Protein 3OYY (pdb70)

Secondary structure (DSSP, 8-state):
----EEGGG--TT-EEEETTEEEEEEEEEEE--TTSPPEEEEEEEETTT--EEEEEEETT-EEEE---EEEEEEEEEE-SSSEEEEETT--EEEE-GGG-TTTGGG--TT--PPEEEEEETTEEEEEE--SEEEEEEEEEPPPPS-----EEEEEETTS-EEEEETT--TT-EEEEETTTTEEEEE-/-EEGGG--TT-EEEETTEEEEEEEEEEE--SSSPPEEEEEEEETTT--EEEEEEETT-EEEE---EEEEEEEEEE-SSSEEEE-TT--EEEE-GGG-TTTTTT--TT----EEEEEETTEEEEEE--SEEEEEEEE-PPP-TT---S--EEEEEETTS-EEEEETT--TT-EEEEETTTTEEEEE-

InterPro domains:
  IPR001059 Translation elongation factor P/YeiP, central [PF01132] (65-124)
  IPR001059 Translation elongation factor P/YeiP, central [SM01185] (67-122)
  IPR001059 Translation elongation factor P/YeiP, central [cd04470] (66-127)
  IPR008991 Translation protein SH3-like domain superfamily [SSF50104] (1-62)
  IPR011768 Translation elongation factor P [MF_00141] (1-186)
  IPR011768 Translation elongation factor P [TIGR00038] (3-186)
  IPR012340 Nucleic acid-binding, OB-fold [G3DSA:2.40.50.140] (64-128)
  IPR012340 Nucleic acid-binding, OB-fold [G3DSA:2.40.50.140] (129-188)
  IPR012340 Nucleic acid-binding, OB-fold [SSF50249] (65-128)
  IPR012340 Nucleic acid-binding, OB-fold [SSF50249] (130-186)
  IPR013185 Translation elongation factor, KOW-like [PF08207] (3-60)
  IPR014722 Large ribosomal subunit protein uL2, domain 2 [G3DSA:2.30.30.30] (1-63)
  IPR015365 Elongation factor P, C-terminal [PF09285] (131-185)
  IPR015365 Elongation factor P, C-terminal [SM00841] (130-185)
  IPR015365 Elongation factor P, C-terminal [cd05794] (130-185)
  IPR020599 Translation elongation factor P/YeiP [PIRSF005901] (3-186)
  IPR020599 Translation elongation factor P/YeiP [PTHR30053] (3-187)

Radius of gyration: 30.56 Å; Cα contacts (8 Å, |Δi|>4): 841; chains: 2; bounding box: 45×105×72 Å

Organism: Pseudomonas aeruginosa (strain ATCC 15692 / DSM 22644 / CIP 104116 / JCM 14847 / LMG 12228 / 1C / PRS 101 / PAO1) (NCBI:txid208964)

Solvent-accessible surface area: 22707 Å² total; per-residue (Å²): 208,29,100,112,37,28,0,10,25,1,43,60,47,42,4,1,43,36,158,55,21,0,38,28,2,80,111,9,59,17,96,67,72,65,132,100,82,8,50,1,78,1,108,2,87,13,27,85,101,42,52,59,62,107,52,89,28,130,5,94,47,137,18,53,16,28,94,22,67,144,85,98,2,46,16,40,109,92,37,118,98,50,21,4,0,53,17,101,138,156,79,105,42,111,0,73,128,134,39,0,152,32,1,49,76,6,20,41,142,63,6,118,24,95,1,85,0,8,15,45,119,140,85,15,48,34,3,115,18,43,75,53,3,74,12,94,3,42,117,8,96,119,53,121,229,59,121,138,135,145,93,29,65,2,114,5,102,59,34,23,117,20,97,0,20,22,154,3,105,100,36,33,34,0,44,0,30,25,189,71,22,105,42,96,46,103,111,164,51,18,0,88,89,8,165,63,33,48,3,0,46,19,35,43,0,0,5,19,1,99,92,35,68,120,82,119,94,45,236,97,62,12,41,4,94,0,56,2,88,0,46,53,53,37,23,46,19,119,17,78,10,91,6,87,52,149,9,75,42,25,144,26,72,102,78,118,0,55,18,32,114,95,39,119,99,42,25,8,0,46,16,89,138,157,78,111,45,128,5,70,126,103,28,0,163,26,0,47,82,9,22,40,139,68,8,116,22,96,1,76,0,13,19,41,112,136,149,15,39,30,0,98,19,45,79,60,3,71,13,88,1,42,105,4,121,73,90,104,244,82,79,126,69,74,118,121,77,30,76,1,107,5,92,57,36,22,114,22,95,0,16,27,159,0,119,88,42,42,35,0,53,0,26,32,211,73,23,106,39,115,37,107,146

Foldseek 3Di:
DADKFFQLPDAAQWWWQDPNFTKGWHGKDWDDDDPDFIKIWTWIAGQPPRDIDIDIGGRGHITHIDDKDKFWWAWAQCDPPWTWIAGPVGDIDTHGPVQEPLNVLPDDVPDPFTWIWIHDPNHTRHIGTDQKDKFAFQDFDAQDPDDPPAWGWTATPVGHIATDGNHDDHGWMFMAGSVVRHTDGTD/DFFPLVDDAQWWWQDPNFTKGWHHWDWDDDPPDFIKIWTWIATLQPRDIDIDIGGRGHDTHTFDKDKFWWAWDQCDPPWTWIAGPVGDIDTHGPQQEPQPVLPDDVPDPFTWIFIDGPNHTNHIHTPQKDKFFFQDFDDDDPPPDDVDQWGWTATPVGHIDIDGPPDHHGWMFMAGSVVRHTDGTD

B-factor: mean 36.9, std 12.09, range [17.42, 133.03]

Nearest PDB structures (foldseek):
  3oyy-assembly1_A  TM=1.005E+00  e=8.613E-35  Pseudomonas aeruginosa
  6j7m-assembly1_M  TM=6.410E-01  e=1.495E-27  Pseudomonas aeruginosa PAO1
  6j7m-assembly2_N  TM=6.589E-01  e=1.572E-26  Pseudomonas aeruginosa PAO1
  1ueb-assembly1_A  TM=7.889E-01  e=1.166E-16  Thermus thermophilus
  6s8z-assembly1_A  TM=8.371E-01  e=1.109E-15  Corynebacterium glutamicum

Structure (mmCIF, N/CA/C/O backbone):
data_3OYY
#
_entry.id   3OYY
#
_cell.length_a   38.852
_cell.length_b   51.986
_cell.length_c   67.581
_cell.angle_alpha   90.19
_cell.angle_beta   99.52
_cell.angle_gamma   104.57
#
_symmetry.space_group_name_H-M   'P 1'
#
loop_
_entity.id
_entity.type
_entity.pdbx_description
1 polymer 'Elongation factor P'
2 non-polymer 'PHOSPHATE ION'
3 water water
#
loop_
_atom_site.group_PDB
_atom_site.id
_atom_site.type_symbol
_atom_site.label_atom_id
_atom_site.label_alt_id
_atom_site.label_comp_id
_atom_site.label_asym_id
_atom_site.label_entity_id
_atom_site.label_seq_id
_atom_site.pdbx_PDB_ins_code
_atom_site.Cartn_x
_atom_site.Cartn_y
_atom_site.Cartn_z
_atom_site.occupancy
_atom_site.B_iso_or_equiv
_atom_site.auth_seq_id
_atom_site.auth_comp_id
_atom_site.auth_asym_id
_atom_site.auth_atom_id
_atom_site.pdbx_PDB_model_num
ATOM 1 N N . MET A 1 1 ? 21.915 30.367 43.920 1.00 44.49 -2 MET A N 1
ATOM 2 C CA . MET A 1 1 ? 20.547 30.662 44.449 1.00 43.21 -2 MET A CA 1
ATOM 3 C C . MET A 1 1 ? 19.429 30.684 43.358 1.00 41.17 -2 MET A C 1
ATOM 4 O O . MET A 1 1 ? 18.333 30.164 43.623 1.00 40.95 -2 MET A O 1
ATOM 9 N N . ALA A 1 2 ? 19.682 31.288 42.175 1.00 38.34 -1 ALA A N 1
ATOM 10 C CA . ALA A 1 2 ? 18.738 31.211 41.011 1.00 36.08 -1 ALA A CA 1
ATOM 11 C C . ALA A 1 2 ? 19.355 30.487 39.823 1.00 34.38 -1 ALA A C 1
ATOM 12 O O . ALA A 1 2 ? 20.562 30.577 39.594 1.00 34.03 -1 ALA A O 1
ATOM 14 N N . SER A 1 3 ? 18.531 29.759 39.073 1.00 33.86 0 SER A N 1
ATOM 15 C CA . SER A 1 3 ? 18.991 29.028 37.891 1.00 34.33 0 SER A CA 1
ATOM 16 C C . SER A 1 3 ? 19.432 29.993 36.781 1.00 31.29 0 SER A C 1
ATOM 17 O O . SER A 1 3 ? 18.923 31.118 36.716 1.00 31.20 0 SER A O 1
ATOM 20 N N . MET A 1 4 ? 20.374 29.570 35.931 1.00 29.14 1 MET A N 1
ATOM 21 C CA . MET A 1 4 ? 20.798 30.423 34.781 1.00 27.03 1 MET A CA 1
ATOM 22 C C . MET A 1 4 ? 19.602 30.683 33.832 1.00 26.03 1 MET A C 1
ATOM 23 O O . MET A 1 4 ? 18.647 29.869 33.732 1.00 26.85 1 MET A O 1
ATOM 28 N N . LYS A 1 5 ? 19.623 31.853 33.186 1.00 22.64 2 LYS A N 1
ATOM 29 C CA . LYS A 1 5 ? 18.661 32.159 32.145 1.00 23.56 2 LYS A CA 1
ATOM 30 C C . LYS A 1 5 ? 19.377 32.922 31.044 1.00 22.01 2 LYS A C 1
ATOM 31 O O . LYS A 1 5 ? 20.557 33.287 31.174 1.00 24.27 2 LYS A O 1
ATOM 37 N N . THR A 1 6 ? 18.698 33.092 29.918 1.00 21.83 3 THR A N 1
ATOM 38 C CA . THR A 1 6 ? 19.403 33.669 28.763 1.00 21.82 3 THR A CA 1
ATOM 39 C C . THR A 1 6 ? 19.402 35.189 28.863 1.00 21.02 3 THR A C 1
ATOM 40 O O . THR A 1 6 ? 18.542 35.783 29.555 1.00 19.38 3 THR A O 1
ATOM 44 N N . ALA A 1 7 ? 20.416 35.807 28.247 1.00 19.83 4 ALA A N 1
ATOM 45 C CA . ALA A 1 7 ? 20.542 37.269 28.243 1.00 19.17 4 ALA A CA 1
ATOM 46 C C . ALA A 1 7 ? 19.259 38.001 27.857 1.00 20.31 4 ALA A C 1
ATOM 47 O O . ALA A 1 7 ? 18.904 39.022 28.477 1.00 21.28 4 ALA A O 1
ATOM 49 N N . GLN A 1 8 ? 18.515 37.466 26.886 1.00 20.90 5 GLN A N 1
ATOM 50 C CA . GLN A 1 8 ? 17.285 38.149 26.455 1.00 21.28 5 GLN A CA 1
ATOM 51 C C . GLN A 1 8 ? 16.193 38.182 27.510 1.00 23.33 5 GLN A C 1
ATOM 52 O O . GLN A 1 8 ? 15.255 38.948 27.393 1.00 22.65 5 GLN A O 1
ATOM 58 N N . GLU A 1 9 ? 16.291 37.298 28.516 1.00 20.25 6 GLU A N 1
ATOM 59 C CA . GLU A 1 9 ? 15.285 37.257 29.629 1.00 20.48 6 GLU A CA 1
ATOM 60 C C . GLU A 1 9 ? 15.506 38.292 30.726 1.00 22.02 6 GLU A C 1
ATOM 61 O O . GLU A 1 9 ? 14.683 38.440 31.620 1.00 22.38 6 GLU A O 1
ATOM 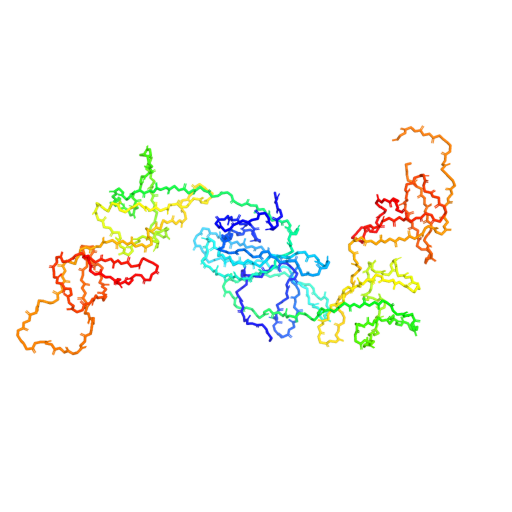67 N N . PHE A 1 10 ? 16.663 39.014 30.712 1.00 20.37 7 PHE A N 1
ATOM 68 C CA . PHE A 1 10 ? 16.953 39.990 31.738 1.00 19.47 7 PHE A CA 1
ATOM 69 C C . PHE A 1 10 ? 16.338 41.342 31.405 1.00 20.79 7 PHE A C 1
ATOM 70 O O . PHE A 1 10 ? 16.201 41.691 30.227 1.00 23.71 7 PHE A O 1
ATOM 78 N N . ARG A 1 11 ? 15.852 41.981 32.440 1.00 22.37 8 ARG A N 1
ATOM 79 C CA . ARG A 1 11 ? 15.424 43.365 32.320 1.00 23.70 8 ARG A CA 1
ATOM 80 C C . ARG A 1 11 ? 16.005 44.320 33.329 1.00 22.65 8 ARG A C 1
ATOM 81 O O . ARG A 1 11 ? 16.606 43.956 34.351 1.00 21.90 8 ARG A O 1
ATOM 89 N N . ALA A 1 12 ? 15.795 45.594 33.065 1.00 23.60 9 ALA A N 1
ATOM 90 C CA . ALA A 1 12 ? 16.295 46.588 33.985 1.00 24.73 9 ALA A CA 1
ATOM 91 C C . ALA A 1 12 ? 15.919 46.374 35.438 1.00 26.06 9 ALA A C 1
ATOM 92 O O . ALA A 1 12 ? 14.739 46.038 35.761 1.00 27.61 9 ALA A O 1
ATOM 94 N N . GLY A 1 13 ? 16.914 46.588 36.307 1.00 25.45 10 GLY A N 1
ATOM 95 C CA . GLY A 1 13 ? 16.862 46.376 37.731 1.00 24.10 10 GLY A CA 1
ATOM 96 C C . GLY A 1 13 ? 17.183 44.977 38.206 1.00 21.49 10 GLY A C 1
ATOM 97 O O . GLY A 1 13 ? 17.360 44.767 39.398 1.00 23.56 10 GLY A O 1
ATOM 98 N N . GLN A 1 14 ? 17.248 44.025 37.287 1.00 20.49 11 GLN A N 1
ATOM 99 C CA . GLN A 1 14 ? 17.629 42.670 37.676 1.00 19.54 11 GLN A CA 1
ATOM 100 C C . GLN A 1 14 ? 19.157 42.697 37.752 1.00 20.40 11 GLN A C 1
ATOM 101 O O . GLN A 1 14 ? 19.742 43.633 37.303 1.00 22.26 11 GLN A O 1
ATOM 107 N N . VAL A 1 15 ? 19.717 41.638 38.282 1.00 18.85 12 VAL A N 1
ATOM 108 C CA . VAL A 1 15 ? 21.199 41.592 38.586 1.00 20.13 12 VAL A CA 1
ATOM 109 C C . VAL A 1 15 ? 21.753 40.280 37.996 1.00 20.28 12 VAL A C 1
ATOM 110 O O . VAL A 1 15 ? 21.153 39.227 38.163 1.00 22.56 12 VAL A O 1
ATOM 114 N N . ALA A 1 16 ? 22.913 40.322 37.324 1.00 22.19 13 ALA A N 1
ATOM 115 C CA . ALA A 1 16 ? 23.483 39.128 36.718 1.00 21.04 13 ALA A CA 1
ATOM 116 C C . ALA A 1 16 ? 24.892 38.984 37.283 1.00 22.15 13 ALA A C 1
ATOM 117 O O . ALA A 1 16 ? 25.537 39.970 37.563 1.00 21.56 13 ALA A O 1
ATOM 119 N N . ASN A 1 17 ? 25.283 37.742 37.467 1.00 21.10 14 ASN A N 1
ATOM 120 C CA . ASN A 1 17 ? 26.632 37.397 37.864 1.00 24.86 14 ASN A CA 1
ATOM 121 C C . ASN A 1 17 ? 27.481 37.400 36.582 1.00 25.90 14 ASN A C 1
ATOM 122 O O . ASN A 1 17 ? 27.205 36.652 35.646 1.00 26.63 14 ASN A O 1
ATOM 127 N N . ILE A 1 18 ? 28.469 38.269 36.537 1.00 26.92 15 ILE A N 1
ATOM 128 C CA . ILE A 1 18 ? 29.401 38.313 35.400 1.00 25.97 15 ILE A CA 1
ATOM 129 C C . ILE A 1 18 ? 30.783 38.229 36.096 1.00 26.50 15 ILE A C 1
ATOM 130 O O . ILE A 1 18 ? 31.146 39.082 36.916 1.00 25.91 15 ILE A O 1
ATOM 135 N N . ASN A 1 19 ? 31.462 37.129 35.806 1.00 27.22 16 ASN A N 1
ATOM 136 C CA . ASN A 1 19 ? 32.803 36.832 36.322 1.00 28.07 16 ASN A CA 1
ATOM 137 C C . ASN A 1 19 ? 32.889 36.661 37.838 1.00 27.91 16 ASN A C 1
ATOM 138 O O . ASN A 1 19 ? 34.003 36.761 38.429 1.00 28.20 16 ASN A O 1
ATOM 143 N N . GLY A 1 20 ? 31.722 36.466 38.457 1.00 28.21 17 GLY A N 1
ATOM 144 C CA . GLY A 1 20 ? 31.631 36.401 39.906 1.00 28.54 17 GLY A CA 1
ATOM 145 C C . GLY A 1 20 ? 31.257 37.698 40.596 1.00 28.05 17 GLY A C 1
ATOM 146 O O . GLY A 1 20 ? 31.199 37.716 41.827 1.00 31.02 17 GLY A O 1
ATOM 147 N N . ALA A 1 21 ? 31.059 38.797 39.872 1.00 26.79 18 ALA A N 1
ATOM 148 C CA . ALA A 1 21 ? 30.628 40.041 40.501 1.00 25.48 18 ALA A CA 1
ATOM 149 C C . ALA A 1 21 ? 29.148 40.293 40.132 1.00 24.17 18 ALA A C 1
ATOM 150 O O . ALA A 1 21 ? 28.761 39.989 38.993 1.00 22.99 18 ALA A O 1
ATOM 152 N N . PRO A 1 22 ? 28.382 40.913 41.028 1.00 24.83 19 PRO A N 1
ATOM 153 C CA . PRO A 1 22 ? 26.991 41.265 40.717 1.00 23.47 19 PRO A CA 1
ATOM 154 C C . PRO A 1 22 ? 26.854 42.584 39.948 1.00 23.15 19 PRO A C 1
ATOM 155 O O . PRO A 1 22 ? 27.262 43.641 40.445 1.00 23.52 19 PRO A O 1
ATOM 159 N N . TRP A 1 23 ? 26.327 42.554 38.727 1.00 22.05 20 TRP A N 1
ATOM 160 C CA . TRP A 1 23 ? 26.163 43.776 37.940 1.00 21.56 20 TRP A CA 1
ATOM 161 C C . TRP A 1 23 ? 24.681 44.031 37.797 1.00 22.34 20 TRP A C 1
ATOM 162 O O . TRP A 1 23 ? 23.964 43.144 37.366 1.00 23.87 20 TRP A O 1
ATOM 173 N N . VAL A 1 24 ? 24.237 45.242 38.124 1.00 22.36 21 VAL A N 1
ATOM 174 C CA . VAL A 1 24 ? 22.783 45.495 37.978 1.00 21.71 21 VAL A CA 1
ATOM 175 C C . VAL A 1 24 ? 22.546 45.949 36.531 1.00 21.74 21 VAL A C 1
ATOM 176 O O . VAL A 1 24 ? 23.373 46.692 35.946 1.00 22.43 21 VAL A O 1
ATOM 180 N N . ILE A 1 25 ? 21.423 45.538 35.938 1.00 20.63 22 ILE A N 1
ATOM 181 C CA . ILE A 1 25 ? 21.136 45.983 34.600 1.00 22.13 22 ILE A CA 1
ATOM 182 C C . ILE A 1 25 ? 20.440 47.342 34.656 1.00 23.10 22 ILE A C 1
ATOM 183 O O . ILE A 1 25 ? 19.302 47.472 35.184 1.00 24.57 22 ILE A O 1
ATOM 188 N N . GLN A 1 26 ? 21.064 48.336 34.068 1.00 22.92 23 GLN A N 1
ATOM 189 C CA . GLN A 1 26 ? 20.462 49.680 34.031 1.00 26.21 23 GLN A CA 1
ATOM 190 C C . GLN A 1 26 ? 19.560 49.881 32.809 1.00 27.75 23 GLN A C 1
ATOM 191 O O . GLN A 1 26 ? 18.495 50.541 32.898 1.00 28.87 23 GLN A O 1
ATOM 197 N N . LYS A 1 27 ? 19.940 49.270 31.689 1.00 25.66 24 LYS A N 1
ATOM 198 C CA . LYS A 1 27 ? 19.170 49.314 30.452 1.00 26.76 24 LYS A CA 1
ATOM 199 C C . LYS A 1 27 ? 19.424 48.032 29.666 1.00 25.32 24 LYS A C 1
ATOM 200 O O . LYS A 1 27 ? 20.546 47.544 29.652 1.00 24.52 24 LYS A O 1
ATOM 206 N N . ALA A 1 28 ? 18.406 47.467 29.039 1.00 23.94 25 ALA A N 1
ATOM 207 C CA . ALA A 1 28 ? 18.608 46.376 28.079 1.00 24.36 25 ALA A CA 1
ATOM 208 C C . ALA A 1 28 ? 17.862 46.613 26.770 1.00 26.52 25 ALA A C 1
ATOM 209 O O . ALA A 1 28 ? 16.687 46.999 26.781 1.00 26.17 25 ALA A O 1
ATOM 211 N N . GLU A 1 29 ? 18.526 46.332 25.647 1.00 25.01 26 GLU A N 1
ATOM 212 C CA . GLU A 1 29 ? 17.893 46.505 24.352 1.00 25.75 26 GLU A CA 1
ATOM 213 C C . GLU A 1 29 ? 18.129 45.323 23.438 1.00 24.23 26 GLU A C 1
ATOM 214 O O . GLU A 1 29 ? 19.253 45.005 23.062 1.00 22.30 26 GLU A O 1
ATOM 220 N N . PHE A 1 30 ? 17.037 44.703 23.002 1.00 21.62 27 PHE A N 1
ATOM 221 C CA . PHE A 1 30 ? 17.077 43.531 22.168 1.00 20.99 27 PHE A CA 1
ATOM 222 C C . PHE A 1 30 ? 17.145 43.985 20.697 1.00 22.31 27 PHE A C 1
ATOM 223 O O . PHE A 1 30 ? 16.496 44.989 20.308 1.00 23.68 27 PHE A O 1
ATOM 231 N N . ASN A 1 31 ? 17.911 43.283 19.907 1.00 22.37 28 ASN A N 1
ATOM 232 C CA . ASN A 1 31 ? 17.997 43.567 18.426 1.00 25.04 28 ASN A CA 1
ATOM 233 C C . ASN A 1 31 ? 18.143 42.309 17.645 1.00 26.27 28 ASN A C 1
ATOM 234 O O . ASN A 1 31 ? 18.884 41.391 18.012 1.00 25.80 28 ASN A O 1
ATOM 239 N N . LYS A 1 32 ? 17.439 42.238 16.502 1.00 28.51 29 LYS A N 1
ATOM 240 C CA . LYS A 1 32 ? 17.556 41.095 15.637 1.00 30.72 29 LYS A CA 1
ATOM 241 C C . LYS A 1 32 ? 17.426 41.645 14.229 1.00 34.18 29 LYS A C 1
ATOM 242 O O . LYS A 1 32 ? 16.396 42.183 13.880 1.00 34.94 29 LYS A O 1
ATOM 248 N N . SER A 1 33 ? 18.493 41.522 13.471 1.00 36.98 30 SER A N 1
ATOM 249 C CA . SER A 1 33 ? 18.535 41.995 12.077 1.00 41.02 30 SER A CA 1
ATOM 250 C C . SER A 1 33 ? 18.027 40.870 11.181 1.00 41.59 30 SER A C 1
ATOM 251 O O . SER A 1 33 ? 18.745 39.886 10.934 1.00 44.11 30 SER A O 1
ATOM 254 N N . GLY A 1 34 ? 16.778 40.990 10.744 1.00 43.55 31 GLY A N 1
ATOM 255 C CA . GLY A 1 34 ? 16.150 39.981 9.878 1.00 44.81 31 GLY A CA 1
ATOM 256 C C . GLY A 1 34 ? 16.220 38.585 10.483 1.00 45.31 31 GLY A C 1
ATOM 257 O O . GLY A 1 34 ? 15.646 38.339 11.552 1.00 45.77 31 GLY A O 1
ATOM 258 N N . ARG A 1 35 ? 16.966 37.691 9.836 1.00 45.39 32 ARG A N 1
ATOM 259 C CA . ARG A 1 35 ? 17.124 36.321 10.348 1.00 45.60 32 ARG A CA 1
ATOM 260 C C . ARG A 1 35 ? 18.487 35.980 11.005 1.00 44.34 32 ARG A C 1
ATOM 261 O O . ARG A 1 35 ? 18.772 34.814 11.294 1.00 45.17 32 ARG A O 1
ATOM 269 N N . ASN A 1 36 ? 19.310 36.993 11.266 1.00 43.11 33 ASN A N 1
ATOM 270 C CA . ASN A 1 36 ? 20.555 36.761 12.033 1.00 41.70 33 ASN A CA 1
ATOM 271 C C . ASN A 1 36 ? 20.192 36.531 13.498 1.00 38.69 33 ASN A C 1
ATOM 272 O O . ASN A 1 36 ? 19.068 36.853 13.910 1.00 38.35 33 ASN A O 1
ATOM 277 N N . ALA A 1 37 ? 21.125 35.932 14.237 1.00 37.21 34 ALA A N 1
ATOM 278 C CA . ALA A 1 37 ? 20.975 35.636 15.667 1.00 33.90 34 ALA A CA 1
ATOM 279 C C . ALA A 1 37 ? 20.734 36.949 16.383 1.00 31.21 34 ALA A C 1
ATOM 280 O O . ALA A 1 37 ? 21.428 37.943 16.134 1.00 30.39 34 ALA A O 1
ATOM 282 N N . ALA A 1 38 ? 19.735 36.962 17.262 1.00 26.61 35 ALA A N 1
ATOM 283 C CA . ALA A 1 38 ? 19.443 38.119 18.068 1.00 24.36 35 ALA A CA 1
ATOM 284 C C . ALA A 1 38 ? 20.563 38.406 19.101 1.00 22.97 35 ALA A C 1
ATOM 285 O O . ALA A 1 38 ? 21.224 37.480 19.573 1.00 24.31 35 ALA A O 1
ATOM 287 N N . VAL A 1 39 ? 20.647 39.662 19.484 1.00 22.86 36 VAL A N 1
ATOM 288 C CA . VAL A 1 39 ? 21.598 40.147 20.484 1.00 21.56 36 VAL A CA 1
ATOM 289 C C . VAL A 1 39 ? 20.885 41.095 21.466 1.00 21.83 36 VAL A C 1
ATOM 290 O O . VAL A 1 39 ? 19.701 41.478 21.276 1.00 20.67 36 VAL A O 1
ATOM 294 N N . VAL A 1 40 ? 21.554 41.369 22.582 1.00 18.23 37 VAL A N 1
ATOM 295 C CA . VAL A 1 40 ? 21.025 42.229 23.601 1.00 19.48 37 VAL A CA 1
ATOM 296 C C . VAL A 1 40 ? 22.137 43.149 24.047 1.00 21.80 37 VAL A C 1
ATOM 297 O O . VAL A 1 40 ? 23.190 42.658 24.455 1.00 21.51 37 VAL A O 1
ATOM 301 N N . LYS A 1 41 ? 21.930 44.472 23.921 1.00 21.72 38 LYS A N 1
ATOM 302 C CA . LYS A 1 41 ? 22.882 45.464 24.428 1.00 21.72 38 LYS A CA 1
ATOM 303 C C . LYS A 1 41 ? 22.438 45.849 25.819 1.00 22.93 38 LYS A C 1
ATOM 304 O O . LYS A 1 41 ? 21.228 46.248 26.017 1.00 23.15 38 LYS A O 1
ATOM 310 N N . MET A 1 42 ? 23.351 45.747 26.794 1.00 19.63 39 MET A N 1
ATOM 311 C CA . MET A 1 42 ? 23.038 46.097 28.187 1.00 21.46 39 MET A CA 1
ATOM 312 C C . MET A 1 42 ? 23.988 47.175 28.728 1.00 23.15 39 MET A C 1
ATOM 313 O O . MET A 1 42 ? 25.218 47.130 28.477 1.00 23.62 39 MET A O 1
ATOM 318 N N . LYS A 1 43 ? 23.417 48.131 29.449 1.00 22.38 40 LYS A N 1
ATOM 319 C CA . LYS A 1 43 ? 24.185 49.008 30.337 1.00 23.34 40 LYS A CA 1
ATOM 320 C C . LYS A 1 43 ? 24.131 48.414 31.768 1.00 22.96 40 LYS A C 1
ATOM 321 O O . LYS A 1 43 ? 23.059 48.122 32.272 1.00 22.46 40 LYS A O 1
ATOM 327 N N . LEU A 1 44 ? 25.301 48.228 32.392 1.00 21.84 41 LEU A N 1
ATOM 328 C CA . LEU A 1 44 ? 25.458 47.460 33.631 1.00 20.69 41 LEU A CA 1
ATOM 329 C C . LEU A 1 44 ? 26.229 48.285 34.638 1.00 23.91 41 LEU A C 1
ATOM 330 O O . LEU A 1 44 ? 27.088 49.106 34.262 1.00 23.66 41 LEU A O 1
ATOM 335 N N . LYS A 1 45 ? 25.956 48.040 35.911 1.00 23.73 42 LYS A N 1
ATOM 336 C CA . LYS A 1 45 ? 26.723 48.717 36.953 1.00 25.63 42 LYS A CA 1
ATOM 337 C C . LYS A 1 45 ? 27.109 47.698 38.004 1.00 24.11 42 LYS A C 1
ATOM 338 O O . LYS A 1 45 ? 26.321 46.925 38.479 1.00 23.19 42 LYS A O 1
ATOM 344 N N . ASN A 1 46 ? 28.394 47.657 38.338 1.00 23.12 43 ASN A N 1
ATOM 345 C CA . ASN A 1 46 ? 28.927 46.671 39.247 1.00 23.12 43 ASN A CA 1
ATOM 346 C C . ASN A 1 46 ? 28.547 47.123 40.650 1.00 24.69 43 ASN A C 1
ATOM 347 O O . ASN A 1 46 ? 28.897 48.273 41.057 1.00 24.91 43 ASN A O 1
ATOM 352 N N . LEU A 1 47 ? 27.798 46.287 41.355 1.00 24.52 44 LEU A N 1
ATOM 353 C CA . LEU A 1 47 ? 27.265 46.685 42.681 1.00 28.33 44 LEU A CA 1
ATOM 354 C C . LEU A 1 47 ? 28.343 46.787 43.778 1.00 29.97 44 LEU A C 1
ATOM 355 O O . LEU A 1 47 ? 28.129 47.447 44.838 1.00 31.14 44 LEU A O 1
ATOM 360 N N . LEU A 1 48 ? 29.503 46.166 43.539 1.00 29.83 45 LEU A N 1
ATOM 361 C CA . LEU A 1 48 ? 30.577 46.158 44.536 1.00 29.22 45 LEU A CA 1
ATOM 362 C C . LEU A 1 48 ? 31.567 47.306 44.309 1.00 30.98 45 LEU A C 1
ATOM 363 O O . LEU A 1 48 ? 32.176 47.808 45.273 1.00 31.77 45 LEU A O 1
ATOM 368 N N . THR A 1 49 ? 31.704 47.780 43.075 1.00 29.06 46 THR A N 1
ATOM 369 C CA . THR A 1 49 ? 32.767 48.776 42.821 1.00 30.28 46 THR A CA 1
ATOM 370 C C . THR A 1 49 ? 32.201 50.056 42.252 1.00 29.76 46 THR A C 1
ATOM 371 O O . THR A 1 49 ? 32.880 51.094 42.186 1.00 30.36 46 THR A O 1
ATOM 375 N N . GLY A 1 50 ? 30.950 50.025 41.800 1.00 28.66 47 GLY A N 1
ATOM 376 C CA . GLY A 1 50 ? 30.427 51.184 41.135 1.00 28.26 47 GLY A CA 1
ATOM 377 C C . GLY A 1 50 ? 30.745 51.406 39.662 1.00 28.20 47 GLY A C 1
ATOM 378 O O . GLY A 1 50 ? 30.244 52.362 39.054 1.00 29.73 47 GLY A O 1
ATOM 379 N N . ALA A 1 51 ? 31.625 50.580 39.095 1.00 27.91 48 ALA A N 1
ATOM 380 C CA . ALA A 1 51 ? 32.049 50.717 37.692 1.00 28.17 48 ALA A CA 1
ATOM 381 C C . ALA A 1 51 ? 30.851 50.535 36.768 1.00 28.64 48 ALA A C 1
ATOM 382 O O . ALA A 1 51 ? 30.048 49.669 37.020 1.00 28.06 48 ALA A O 1
ATOM 384 N N . GLY A 1 52 ? 30.747 51.343 35.708 1.00 27.58 49 GLY A N 1
ATOM 385 C CA . GLY A 1 52 ? 29.696 51.152 34.706 1.00 28.53 49 GLY A CA 1
ATOM 386 C C . GLY A 1 52 ? 30.327 50.582 33.439 1.00 27.86 49 GLY A C 1
ATOM 387 O O . GLY A 1 52 ? 31.535 50.788 33.159 1.00 28.82 49 GLY A O 1
ATOM 388 N N . THR A 1 53 ? 29.532 49.872 32.663 1.00 25.82 50 THR A N 1
ATOM 389 C CA . THR A 1 53 ? 29.981 49.409 31.360 1.00 25.59 50 THR A CA 1
ATOM 390 C C . THR A 1 53 ? 28.778 49.140 30.452 1.00 26.49 50 THR A C 1
ATOM 391 O O . THR A 1 53 ? 27.657 49.006 30.952 1.00 24.93 50 THR A O 1
ATOM 395 N N . GLU A 1 54 ? 29.019 49.137 29.150 1.00 24.55 51 GLU A N 1
ATOM 396 C CA . GLU A 1 54 ? 27.987 48.784 28.173 1.00 25.04 51 GLU A CA 1
ATOM 397 C C . GLU A 1 54 ? 28.554 47.665 27.337 1.00 24.82 51 GLU A C 1
ATOM 398 O O . GLU A 1 54 ? 29.721 47.687 26.960 1.00 23.22 51 GLU A O 1
ATOM 404 N N . THR A 1 55 ? 27.750 46.649 27.046 1.00 20.55 52 THR A N 1
ATOM 405 C CA . THR A 1 55 ? 28.209 45.567 26.272 1.00 22.02 52 THR A CA 1
ATOM 406 C C . THR A 1 55 ? 27.078 44.886 25.516 1.00 20.97 52 THR A C 1
ATOM 407 O O . THR A 1 55 ? 25.895 45.070 25.850 1.00 20.74 52 THR A O 1
ATOM 411 N N . VAL A 1 56 ? 27.444 44.102 24.524 1.00 20.65 53 VAL A N 1
ATOM 412 C CA . VAL A 1 56 ? 26.443 43.373 23.707 1.00 22.63 53 VAL A CA 1
ATOM 413 C C . VAL A 1 56 ? 26.589 41.879 23.961 1.00 22.84 53 VAL A C 1
ATOM 414 O O . VAL A 1 56 ? 27.654 41.316 23.790 1.00 22.85 53 VAL A O 1
ATOM 418 N N . PHE A 1 57 ? 25.497 41.213 24.349 1.00 20.45 54 PHE A N 1
ATOM 419 C CA . PHE A 1 57 ? 25.455 39.742 24.533 1.00 21.45 54 PHE A CA 1
ATOM 420 C C . PHE A 1 57 ? 24.707 39.065 23.411 1.00 22.29 54 PHE A C 1
ATOM 421 O O . PHE A 1 57 ? 23.836 39.692 22.831 1.00 22.44 54 PHE A O 1
ATOM 429 N N . LYS A 1 58 ? 25.001 37.786 23.107 1.00 22.38 55 LYS A N 1
ATOM 430 C CA . LYS A 1 58 ? 24.102 37.013 22.248 1.00 23.64 55 LYS A CA 1
ATOM 431 C C . LYS A 1 58 ? 22.817 36.817 23.035 1.00 23.28 55 LYS A C 1
ATOM 432 O O . LYS A 1 58 ? 22.869 36.601 24.234 1.00 23.58 55 LYS A O 1
ATOM 438 N N . ALA A 1 59 ? 21.662 36.820 22.388 1.00 23.17 56 ALA A N 1
ATOM 439 C CA . ALA A 1 59 ? 20.391 36.763 23.135 1.00 23.71 56 ALA A CA 1
ATOM 440 C C . ALA A 1 59 ? 20.280 35.436 23.901 1.00 23.92 56 ALA A C 1
ATOM 441 O O . ALA A 1 59 ? 19.619 35.369 24.945 1.00 23.57 56 ALA A O 1
ATOM 443 N N . ASP A 1 60 ? 20.907 34.410 23.371 1.00 22.20 57 ASP A N 1
ATOM 444 C CA . ASP A 1 60 ? 20.901 33.082 24.025 1.00 24.35 57 ASP A CA 1
ATOM 445 C C . ASP A 1 60 ? 22.108 32.774 24.968 1.00 24.14 57 ASP A C 1
ATOM 446 O O . ASP A 1 60 ? 22.268 31.659 25.528 1.00 23.48 57 ASP A O 1
ATOM 451 N N . ASP A 1 61 ? 22.962 33.774 25.151 1.00 24.80 58 ASP A N 1
ATOM 452 C CA . ASP A 1 61 ? 24.033 33.655 26.143 1.00 23.85 58 ASP A CA 1
ATOM 453 C C . ASP A 1 61 ? 23.441 33.380 27.557 1.00 25.22 58 ASP A C 1
ATOM 454 O O . ASP A 1 61 ? 22.556 34.117 28.011 1.00 25.27 58 ASP A O 1
ATOM 459 N N . LYS A 1 62 ? 23.941 32.380 28.268 1.00 22.92 59 LYS A N 1
ATOM 460 C CA . LYS A 1 62 ? 23.447 32.111 29.643 1.00 22.64 59 LYS A CA 1
ATOM 461 C C . LYS A 1 62 ? 24.129 32.951 30.705 1.00 23.00 59 LYS A C 1
ATOM 462 O O . LYS A 1 62 ? 25.382 33.072 30.731 1.00 23.74 59 LYS A O 1
ATOM 468 N N . LEU A 1 63 ? 23.336 33.524 31.593 1.00 21.56 60 LEU A N 1
ATOM 469 C CA . LEU A 1 63 ? 23.804 34.288 32.743 1.00 23.15 60 LEU A CA 1
ATOM 470 C C . LEU A 1 63 ? 23.041 33.890 33.983 1.00 22.11 60 LEU A C 1
ATOM 471 O O . LEU A 1 63 ? 21.793 33.665 33.934 1.00 21.83 60 LEU A O 1
ATOM 476 N N . GLU A 1 64 ? 23.771 33.841 35.095 1.00 23.64 61 GLU A N 1
ATOM 477 C CA . GLU A 1 64 ? 23.162 33.588 36.413 1.00 23.00 61 GLU A CA 1
ATOM 478 C C . GLU A 1 64 ? 22.513 34.838 36.983 1.00 22.96 61 GLU A C 1
ATOM 479 O O . GLU A 1 64 ? 23.169 35.805 37.202 1.00 23.24 61 GLU A O 1
ATOM 485 N N . PRO A 1 65 ? 21.171 34.829 37.223 1.00 20.69 62 PRO A N 1
ATOM 486 C CA . PRO A 1 65 ? 20.633 35.988 37.892 1.00 21.74 62 PRO A CA 1
ATOM 487 C C . PRO A 1 65 ? 20.973 35.917 39.369 1.00 23.77 62 PRO A C 1
ATOM 488 O O . PRO A 1 65 ? 21.123 34.813 39.953 1.00 23.67 62 PRO A O 1
ATOM 492 N N . ILE A 1 66 ? 21.155 37.091 39.953 1.00 24.12 63 ILE A N 1
ATOM 493 C CA . ILE A 1 66 ? 21.458 37.201 41.366 1.00 26.24 63 ILE A CA 1
ATOM 494 C C . ILE A 1 66 ? 20.232 37.674 42.104 1.00 26.28 63 ILE A C 1
ATOM 495 O O . ILE A 1 66 ? 19.579 38.593 41.676 1.00 26.86 63 ILE A O 1
ATOM 500 N N . ILE A 1 67 ? 20.005 37.073 43.266 1.00 27.51 64 ILE A N 1
ATOM 501 C CA . ILE A 1 67 ? 18.828 37.360 44.081 1.00 29.69 64 ILE A CA 1
ATOM 502 C C . ILE A 1 67 ? 19.230 38.220 45.272 1.00 29.69 64 ILE A C 1
ATOM 503 O O . ILE A 1 67 ? 19.912 37.737 46.158 1.00 32.68 64 ILE A O 1
ATOM 508 N N . LEU A 1 68 ? 18.909 39.498 45.251 1.00 29.11 65 LEU A N 1
ATOM 509 C CA . LEU A 1 68 ? 19.342 40.381 46.329 1.00 29.73 65 LEU A CA 1
ATOM 510 C C . LEU A 1 68 ? 18.416 40.150 47.534 1.00 31.53 65 LEU A C 1
ATOM 511 O O . LEU A 1 68 ? 17.243 39.868 47.348 1.00 32.55 65 LEU A O 1
ATOM 516 N N . ASP A 1 69 ? 18.955 40.327 48.732 1.00 34.04 66 ASP A N 1
ATOM 517 C CA . ASP A 1 69 ? 18.149 40.224 49.959 1.00 35.85 66 ASP A CA 1
ATOM 518 C C . ASP A 1 69 ? 17.395 41.540 50.142 1.00 35.72 66 ASP A C 1
ATOM 519 O O . ASP A 1 69 ? 17.983 42.612 50.045 1.00 34.84 66 ASP A O 1
ATOM 524 N N . ARG A 1 70 ? 16.086 41.446 50.339 1.00 35.92 67 ARG A N 1
ATOM 525 C CA . ARG A 1 70 ? 15.233 42.609 50.516 1.00 36.47 67 ARG A CA 1
ATOM 526 C C . ARG A 1 70 ? 14.570 42.479 51.897 1.00 36.50 67 ARG A C 1
ATOM 527 O O . ARG A 1 70 ? 14.053 41.405 52.251 1.00 37.45 67 ARG A O 1
ATOM 535 N N . LYS A 1 71 ? 14.671 43.532 52.711 1.00 35.25 68 LYS A N 1
ATOM 536 C CA . LYS A 1 71 ? 14.142 43.471 54.089 1.00 33.78 68 LYS A CA 1
ATOM 537 C C . LYS A 1 71 ? 13.434 44.783 54.413 1.00 32.80 68 LYS A C 1
ATOM 538 O O . LYS A 1 71 ? 13.865 45.852 54.005 1.00 32.46 68 LYS A O 1
ATOM 544 N N . GLU A 1 72 ? 12.303 44.674 55.094 1.00 31.94 69 GLU A N 1
ATOM 545 C CA . GLU A 1 72 ? 11.608 45.862 55.568 1.00 31.22 69 GLU A CA 1
ATOM 546 C C . GLU A 1 72 ? 12.270 46.288 56.847 1.00 29.09 69 GLU A C 1
ATOM 547 O O . GLU A 1 72 ? 12.427 45.481 57.762 1.00 28.81 69 GLU A O 1
ATOM 553 N N . VAL A 1 73 ? 12.650 47.552 56.911 1.00 28.84 70 VAL A N 1
ATOM 554 C CA . VAL A 1 73 ? 13.326 48.073 58.116 1.00 28.01 70 VAL A CA 1
ATOM 555 C C . VAL A 1 73 ? 12.695 49.383 58.538 1.00 27.82 70 VAL A C 1
ATOM 556 O O . VAL A 1 73 ? 12.110 50.092 57.705 1.00 28.26 70 VAL A O 1
ATOM 560 N N . THR A 1 74 ? 12.786 49.687 59.834 1.00 27.66 71 THR A N 1
ATOM 561 C CA . THR A 1 74 ? 12.447 51.026 60.268 1.00 28.29 71 THR A CA 1
ATOM 562 C C . THR A 1 74 ? 13.660 51.717 60.796 1.00 26.72 71 THR A C 1
ATOM 563 O O . THR A 1 74 ? 14.573 51.101 61.256 1.00 26.63 71 THR A O 1
ATOM 567 N N . TYR A 1 75 ? 13.657 53.032 60.725 1.00 26.27 72 TYR A N 1
ATOM 568 C CA . TYR A 1 75 ? 14.768 53.792 61.225 1.00 26.06 72 TYR A CA 1
ATOM 569 C C . TYR A 1 75 ? 14.734 53.788 62.741 1.00 26.18 72 TYR A C 1
ATOM 570 O O . TYR A 1 75 ? 13.684 54.052 63.342 1.00 28.07 72 TYR A O 1
ATOM 579 N N . SER A 1 76 ? 15.885 53.574 63.360 1.00 26.49 73 SER A N 1
ATOM 580 C CA . SER A 1 76 ? 15.883 53.446 64.814 1.00 26.87 73 SER A CA 1
ATOM 581 C C . SER A 1 76 ? 16.433 54.690 65.510 1.00 26.61 73 SER A C 1
ATOM 582 O O . SER A 1 76 ? 15.697 55.397 66.222 1.00 27.42 73 SER A O 1
ATOM 585 N N . TYR A 1 77 ? 17.712 54.971 65.300 1.00 26.14 74 TYR A N 1
ATOM 586 C CA . TYR A 1 77 ? 18.311 56.205 65.798 1.00 27.20 74 TYR A CA 1
ATOM 587 C C . TYR A 1 77 ? 19.613 56.438 65.077 1.00 29.00 74 TYR A C 1
ATOM 588 O O . TYR A 1 77 ? 20.130 55.561 64.384 1.00 28.26 74 TYR A O 1
ATOM 597 N N . PHE A 1 78 ? 20.121 57.648 65.237 1.00 30.08 75 PHE A N 1
ATOM 598 C CA . PHE A 1 78 ? 21.439 58.007 64.715 1.00 33.25 75 PHE A CA 1
ATOM 599 C C . PHE A 1 78 ? 22.516 57.745 65.745 1.00 34.95 75 PHE A C 1
ATOM 600 O O . PHE A 1 78 ? 22.601 58.423 66.765 1.00 34.98 75 PHE A O 1
ATOM 608 N N . ALA A 1 79 ? 23.317 56.718 65.520 1.00 37.99 76 ALA A N 1
ATOM 609 C CA . ALA A 1 79 ? 24.520 56.559 66.301 1.00 41.06 76 ALA A CA 1
ATOM 610 C C . ALA A 1 79 ? 25.331 57.587 65.515 1.00 43.08 76 ALA A C 1
ATOM 611 O O . ALA A 1 79 ? 24.808 58.169 64.571 1.00 45.55 76 ALA A O 1
ATOM 613 N N . ASP A 1 80 ? 26.566 57.860 65.867 1.00 45.11 77 ASP A N 1
ATOM 614 C CA . ASP A 1 80 ? 27.308 58.809 65.058 1.00 44.97 77 ASP A CA 1
ATOM 615 C C . ASP A 1 80 ? 28.621 58.106 64.718 1.00 44.46 77 ASP A C 1
ATOM 616 O O . ASP A 1 80 ? 29.294 57.632 65.637 1.00 45.30 77 ASP A O 1
ATOM 621 N N . PRO A 1 81 ? 28.998 58.015 63.414 1.00 42.80 78 PRO A N 1
ATOM 622 C CA . PRO A 1 81 ? 28.446 58.540 62.150 1.00 41.85 78 PRO A CA 1
ATOM 623 C C . PRO A 1 81 ? 27.347 57.698 61.441 1.00 39.54 78 PRO A C 1
ATOM 624 O O . PRO A 1 81 ? 26.812 58.131 60.440 1.00 39.19 78 PRO A O 1
ATOM 628 N N . LEU A 1 82 ? 27.045 56.507 61.951 1.00 38.44 79 LEU A N 1
ATOM 629 C CA . LEU A 1 82 ? 26.157 55.586 61.248 1.00 36.36 79 LEU A CA 1
ATOM 630 C C . LEU A 1 82 ? 24.689 55.737 61.660 1.00 34.98 79 LEU A C 1
ATOM 631 O O . LEU A 1 82 ? 24.386 56.245 62.758 1.00 34.84 79 LEU A O 1
ATOM 636 N N . TYR A 1 83 ? 23.794 55.302 60.775 1.00 32.75 80 TYR A N 1
ATOM 637 C CA . TYR A 1 83 ? 22.339 55.356 61.008 1.00 31.99 80 TYR A CA 1
ATOM 638 C C . TYR A 1 83 ? 21.875 53.960 61.312 1.00 31.52 80 TYR A C 1
ATOM 639 O O . TYR A 1 83 ? 22.184 53.004 60.594 1.00 32.33 80 TYR A O 1
ATOM 648 N N . VAL A 1 84 ? 21.174 53.811 62.419 1.00 29.08 81 VAL A N 1
ATOM 649 C CA . VAL A 1 84 ? 20.745 52.453 62.793 1.00 28.90 81 VAL A CA 1
ATOM 650 C C . VAL A 1 84 ? 19.283 52.227 62.379 1.00 28.28 81 VAL A C 1
ATOM 651 O O . VAL A 1 84 ? 18.414 53.023 62.728 1.00 27.47 81 VAL A O 1
ATOM 655 N N . PHE A 1 85 ? 19.042 51.125 61.658 1.00 26.38 82 PHE A N 1
ATOM 656 C CA . PHE A 1 85 ? 17.734 50.667 61.180 1.00 26.24 82 PHE A CA 1
ATOM 657 C C . PHE A 1 85 ? 17.481 49.318 61.826 1.00 26.48 82 PHE A C 1
ATOM 658 O O . PHE A 1 85 ? 18.417 48.709 62.266 1.00 28.22 82 PHE A O 1
ATOM 666 N N . MET A 1 86 ? 16.235 48.843 61.865 1.00 27.18 83 MET A N 1
ATOM 667 C CA . MET A 1 86 ? 15.935 47.602 62.561 1.00 27.82 83 MET A CA 1
ATOM 668 C C . MET A 1 86 ? 14.865 46.901 61.794 1.00 29.19 83 MET A C 1
ATOM 669 O O . MET A 1 86 ? 13.948 47.548 61.259 1.00 29.58 83 MET A O 1
ATOM 674 N N . ASP A 1 87 ? 14.964 45.568 61.708 1.00 30.22 84 ASP A N 1
ATOM 675 C CA . ASP A 1 87 ? 13.930 44.820 61.015 1.00 32.93 84 ASP A CA 1
ATOM 676 C C . ASP A 1 87 ? 12.845 44.347 62.025 1.00 33.96 84 ASP A C 1
ATOM 677 O O . ASP A 1 87 ? 12.935 44.654 63.205 1.00 33.08 84 ASP A O 1
ATOM 682 N N . SER A 1 88 ? 11.849 43.599 61.567 1.00 35.74 85 SER A N 1
ATOM 683 C CA . SER A 1 88 ? 10.725 43.217 62.435 1.00 37.94 85 SER A CA 1
ATOM 684 C C . SER A 1 88 ? 11.100 42.175 63.498 1.00 38.47 85 SER A C 1
ATOM 685 O O . SER A 1 88 ? 10.364 42.003 64.461 1.00 40.27 85 SER A O 1
ATOM 688 N N . GLU A 1 89 ? 12.256 41.530 63.358 1.00 38.91 86 GLU A N 1
ATOM 689 C CA . GLU A 1 89 ? 12.721 40.580 64.381 1.00 39.21 86 GLU A CA 1
ATOM 690 C C . GLU A 1 89 ? 13.751 41.239 65.288 1.00 38.44 86 GLU A C 1
ATOM 691 O O . GLU A 1 89 ? 14.460 40.577 66.048 1.00 39.60 86 GLU A O 1
ATOM 697 N N . PHE A 1 90 ? 13.812 42.560 65.229 1.00 36.41 87 PHE A N 1
ATOM 698 C CA . PHE A 1 90 ? 14.687 43.340 66.104 1.00 34.71 87 PHE A CA 1
ATOM 699 C C . PHE A 1 90 ? 16.184 43.266 65.823 1.00 34.01 87 PHE A C 1
ATOM 700 O O . PHE A 1 90 ? 16.975 43.729 66.653 1.00 34.30 87 PHE A O 1
ATOM 708 N N . ASN A 1 91 ? 16.576 42.740 64.656 1.00 32.71 88 ASN A N 1
ATOM 709 C CA . ASN A 1 91 ? 17.962 42.809 64.206 1.00 32.92 88 ASN A CA 1
ATOM 710 C C . ASN A 1 91 ? 18.339 44.248 63.798 1.00 32.67 88 ASN A C 1
ATOM 711 O O . ASN A 1 91 ? 17.556 44.926 63.153 1.00 32.49 88 ASN A O 1
ATOM 716 N N . GLN A 1 92 ? 19.525 44.691 64.179 1.00 31.48 89 GLN A N 1
ATOM 717 C CA . GLN A 1 92 ? 19.950 46.040 63.859 1.00 30.81 89 GLN A CA 1
ATOM 718 C C . GLN A 1 92 ? 20.874 46.011 62.652 1.00 31.46 89 GLN A C 1
ATOM 719 O O . GLN A 1 92 ? 21.639 45.052 62.483 1.00 31.62 89 GLN A O 1
ATOM 725 N N . TYR A 1 93 ? 20.799 47.080 61.870 1.00 30.61 90 TYR A N 1
ATOM 726 C CA . TYR A 1 93 ? 21.716 47.319 60.749 1.00 32.92 90 TYR A CA 1
ATOM 727 C C . TYR A 1 93 ? 22.274 48.730 60.828 1.00 33.94 90 TYR A C 1
ATOM 728 O O . TYR A 1 93 ? 21.524 49.676 60.947 1.00 35.39 90 TYR A O 1
ATOM 737 N N . GLU A 1 94 ? 23.598 48.844 60.801 1.00 36.03 91 GLU A N 1
ATOM 738 C CA . GLU A 1 94 ? 24.292 50.125 60.799 1.00 37.62 91 GLU A CA 1
ATOM 739 C C . GLU A 1 94 ? 24.599 50.560 59.365 1.00 38.46 91 GLU A C 1
ATOM 740 O O . GLU A 1 94 ? 25.348 49.876 58.635 1.00 39.87 91 GLU A O 1
ATOM 746 N N . ILE A 1 95 ? 24.048 51.693 58.973 1.00 38.31 92 ILE A N 1
ATOM 747 C CA . ILE A 1 95 ? 24.122 52.165 57.587 1.00 38.36 92 ILE A CA 1
ATOM 748 C C . ILE A 1 95 ? 24.852 53.508 57.451 1.00 39.86 92 ILE A C 1
ATOM 749 O O . ILE A 1 95 ? 24.572 54.469 58.179 1.00 38.74 92 ILE A O 1
ATOM 754 N N . GLU A 1 96 ? 25.784 53.557 56.490 1.00 40.68 93 GLU A N 1
ATOM 755 C CA . GLU A 1 96 ? 26.575 54.758 56.158 1.00 42.19 93 GLU A CA 1
ATOM 756 C C . GLU A 1 96 ? 25.743 55.854 55.492 1.00 41.97 93 GLU A C 1
ATOM 757 O O . GLU A 1 96 ? 24.831 55.572 54.741 1.00 40.69 93 GLU A O 1
ATOM 763 N N . LYS A 1 97 ? 26.091 57.112 55.737 1.00 42.96 94 LYS A N 1
ATOM 764 C CA . LYS A 1 97 ? 25.406 58.241 55.119 1.00 45.00 94 LYS A CA 1
ATOM 765 C C . LYS A 1 97 ? 25.286 58.077 53.600 1.00 45.90 94 LYS A C 1
ATOM 766 O O . LYS A 1 97 ? 24.233 58.330 53.012 1.00 45.56 94 LYS A O 1
ATOM 772 N N . ASP A 1 98 ? 26.368 57.595 52.996 1.00 47.21 95 ASP A N 1
ATOM 773 C CA . ASP A 1 98 ? 26.494 57.416 51.557 1.00 48.37 95 ASP A CA 1
ATOM 774 C C . ASP A 1 98 ? 25.498 56.444 50.958 1.00 48.25 95 ASP A C 1
ATOM 775 O O . ASP A 1 98 ? 25.275 56.443 49.744 1.00 48.32 95 ASP A O 1
ATOM 780 N N . ASP A 1 99 ? 24.915 55.591 51.793 1.00 48.07 96 ASP A N 1
ATOM 781 C CA . ASP A 1 99 ? 23.927 54.640 51.297 1.00 47.60 96 ASP A CA 1
ATOM 782 C C . ASP A 1 99 ? 22.480 55.046 51.558 1.00 47.21 96 ASP A C 1
ATOM 783 O O . ASP A 1 99 ? 21.565 54.245 51.353 1.00 47.56 96 ASP A O 1
ATOM 788 N N . LEU A 1 100 ? 22.257 56.301 51.943 1.00 47.26 97 LEU A N 1
ATOM 789 C CA . LEU A 1 100 ? 20.893 56.772 52.256 1.00 47.53 97 LEU A CA 1
ATOM 790 C C . LEU A 1 100 ? 20.410 57.950 51.405 1.00 48.39 97 LEU A C 1
ATOM 791 O O . LEU A 1 100 ? 19.638 58.780 51.879 1.00 46.94 97 LEU A O 1
ATOM 796 N N . GLU A 1 101 ? 20.831 58.003 50.134 1.00 49.19 98 GLU A N 1
ATOM 797 C CA . GLU A 1 101 ? 20.322 59.016 49.202 1.00 50.80 98 GLU A CA 1
ATOM 798 C C . GLU A 1 101 ? 18.805 58.884 48.990 1.00 50.45 98 GLU A C 1
ATOM 799 O O . GLU A 1 101 ? 18.282 57.785 48.817 1.00 51.08 98 GLU A O 1
ATOM 805 N N . GLY A 1 102 ? 18.105 60.014 49.000 1.00 50.57 99 GLY A N 1
ATOM 806 C CA . GLY A 1 102 ? 16.646 60.031 48.825 1.00 49.84 99 GLY A CA 1
ATOM 807 C C . GLY A 1 102 ? 15.974 59.985 50.189 1.00 49.37 99 GLY A C 1
ATOM 808 O O . GLY A 1 102 ? 15.156 60.845 50.525 1.00 50.53 99 GLY A O 1
ATOM 809 N N . VAL A 1 103 ? 16.359 58.984 50.976 1.00 48.06 100 VAL A N 1
ATOM 810 C CA . VAL A 1 103 ? 15.904 58.789 52.354 1.00 46.01 100 VAL A CA 1
ATOM 811 C C . VAL A 1 103 ? 16.343 59.895 53.313 1.00 44.62 100 VAL A C 1
ATOM 812 O O . VAL A 1 103 ? 15.527 60.393 54.101 1.00 42.94 100 VAL A O 1
ATOM 816 N N . LEU A 1 104 ? 17.609 60.296 53.216 1.00 43.42 101 LEU A N 1
ATOM 817 C CA . LEU A 1 104 ? 18.211 61.266 54.147 1.00 42.70 101 LEU A CA 1
ATOM 818 C C . LEU A 1 104 ? 17.462 62.596 54.299 1.00 41.78 101 LEU A C 1
ATOM 819 O O . LEU A 1 104 ? 17.320 63.119 55.408 1.00 41.10 101 LEU A O 1
ATOM 824 N N . THR A 1 105 ? 16.962 63.138 53.190 1.00 39.48 102 THR A N 1
ATOM 825 C CA . THR A 1 105 ? 16.262 64.406 53.264 1.00 37.80 102 THR A CA 1
ATOM 826 C C . THR A 1 105 ? 15.009 64.316 54.164 1.00 35.52 102 THR A C 1
ATOM 827 O O . THR A 1 105 ? 14.657 65.298 54.792 1.00 36.37 102 THR A O 1
ATOM 831 N N . PHE A 1 106 ? 14.404 63.135 54.301 1.00 33.22 103 PHE A N 1
ATOM 832 C CA . PHE A 1 106 ? 13.160 63.026 55.083 1.00 31.92 103 PHE A CA 1
ATOM 833 C C . PHE A 1 106 ? 13.290 62.171 56.354 1.00 31.53 103 PHE A C 1
ATOM 834 O O . PHE A 1 106 ? 12.282 61.891 57.001 1.00 31.18 103 PHE A O 1
ATOM 842 N N . ILE A 1 107 ? 14.517 61.802 56.691 1.00 30.04 104 ILE A N 1
ATOM 843 C CA . ILE A 1 107 ? 14.785 61.061 57.950 1.00 31.04 104 ILE A CA 1
ATOM 844 C C . ILE A 1 107 ? 14.448 61.966 59.126 1.00 30.53 104 ILE A C 1
ATOM 845 O O . ILE A 1 107 ? 14.752 63.177 59.123 1.00 31.28 104 ILE A O 1
ATOM 850 N N . GLU A 1 108 ? 13.787 61.422 60.138 1.00 29.11 105 GLU A N 1
ATOM 851 C CA . GLU A 1 108 ? 13.377 62.260 61.274 1.00 27.96 105 GLU A CA 1
ATOM 852 C C . GLU A 1 108 ? 13.432 61.357 62.510 1.00 27.23 105 GLU A C 1
ATOM 853 O O . GLU A 1 108 ? 13.330 60.171 62.375 1.00 27.29 105 GLU A O 1
ATOM 859 N N . ASP A 1 109 ? 13.673 61.914 63.677 1.00 28.71 106 ASP A N 1
ATOM 860 C CA . ASP A 1 109 ? 13.585 61.112 64.922 1.00 29.43 106 ASP A CA 1
ATOM 861 C C . ASP A 1 109 ? 12.266 60.432 65.001 1.00 28.67 106 ASP A C 1
ATOM 862 O O . ASP A 1 109 ? 11.224 61.048 64.773 1.00 28.65 106 ASP A O 1
ATOM 867 N N . GLY A 1 110 ? 12.277 59.146 65.357 1.00 29.48 107 GLY A N 1
ATOM 868 C CA . GLY A 1 110 ? 11.013 58.471 65.569 1.00 30.70 107 GLY A CA 1
ATOM 869 C C . GLY A 1 110 ? 10.210 58.196 64.320 1.00 31.72 107 GLY A C 1
ATOM 870 O O . GLY A 1 110 ? 9.002 57.950 64.417 1.00 32.68 107 GLY A O 1
ATOM 871 N N . MET A 1 111 ? 10.875 58.234 63.159 1.00 31.70 108 MET A N 1
ATOM 872 C CA . MET A 1 111 ? 10.251 57.958 61.846 1.00 31.98 108 MET A CA 1
ATOM 873 C C . MET A 1 111 ? 9.535 56.613 61.874 1.00 32.15 108 MET A C 1
ATOM 874 O O . MET A 1 111 ? 10.147 55.619 62.311 1.00 32.68 108 MET A O 1
ATOM 879 N N . THR A 1 112 ? 8.282 56.580 61.419 1.00 31.15 109 THR A N 1
ATOM 880 C CA . THR A 1 112 ? 7.487 55.311 61.413 1.00 33.32 109 THR A CA 1
ATOM 881 C C . THR A 1 112 ? 7.468 54.622 60.055 1.00 32.71 109 THR A C 1
ATOM 882 O O . THR A 1 112 ? 7.176 53.423 59.978 1.00 32.31 109 THR A O 1
ATOM 886 N N . ASP A 1 113 ? 7.847 55.362 59.008 1.00 31.98 110 ASP A N 1
ATOM 887 C CA . ASP A 1 113 ? 7.856 54.832 57.627 1.00 32.46 110 ASP A CA 1
ATOM 888 C C . ASP A 1 113 ? 8.659 53.571 57.499 1.00 32.41 110 ASP A C 1
ATOM 889 O O . ASP A 1 113 ? 9.790 53.520 57.946 1.00 33.03 110 ASP A O 1
ATOM 894 N N . ILE A 1 114 ? 8.070 52.562 56.880 1.00 32.38 111 ILE A N 1
ATOM 895 C CA . ILE A 1 114 ? 8.787 51.305 56.632 1.00 32.84 111 ILE A CA 1
ATOM 896 C C . ILE A 1 114 ? 9.592 51.499 55.339 1.00 32.76 111 ILE A C 1
ATOM 897 O O . ILE A 1 114 ? 9.030 51.850 54.289 1.00 32.70 111 ILE A O 1
ATOM 902 N N . CYS A 1 115 ? 10.900 51.323 55.450 1.00 32.47 112 CYS A N 1
ATOM 903 C CA . CYS A 1 115 ? 11.791 51.434 54.301 1.00 32.54 112 CYS A CA 1
ATOM 904 C C . CYS A 1 115 ? 12.124 50.073 53.760 1.00 33.52 112 CYS A C 1
ATOM 905 O O . CYS A 1 115 ? 12.076 49.085 54.488 1.00 32.65 112 CYS A O 1
ATOM 908 N N . GLU A 1 116 ? 12.523 50.020 52.489 1.00 33.53 113 GLU A N 1
ATOM 909 C CA . GLU A 1 116 ? 13.028 48.748 52.009 1.00 35.09 113 GLU A CA 1
ATOM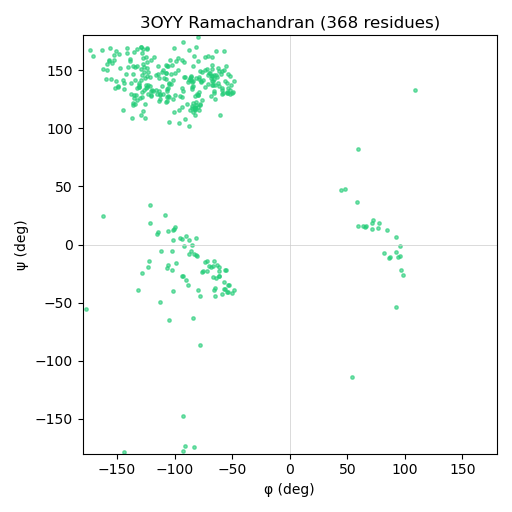 910 C C . GLU A 1 116 ? 14.526 48.809 51.836 1.00 33.44 113 GLU A C 1
ATOM 911 O O . GLU A 1 116 ? 15.040 49.715 51.184 1.00 33.36 113 GLU A O 1
ATOM 917 N N . ALA A 1 117 ? 15.225 47.912 52.521 1.00 32.69 114 ALA A N 1
ATOM 918 C CA . ALA A 1 117 ? 16.676 47.864 52.471 1.00 32.98 114 ALA A CA 1
ATOM 919 C C . ALA A 1 117 ? 17.067 46.709 51.570 1.00 32.49 114 ALA A C 1
ATOM 920 O O . ALA A 1 117 ? 16.475 45.645 51.639 1.00 33.51 114 ALA A O 1
ATOM 922 N N . VAL A 1 118 ? 18.070 46.923 50.736 1.00 32.05 115 VAL A N 1
ATOM 923 C CA . VAL A 1 118 ? 18.430 45.879 49.731 1.00 30.49 115 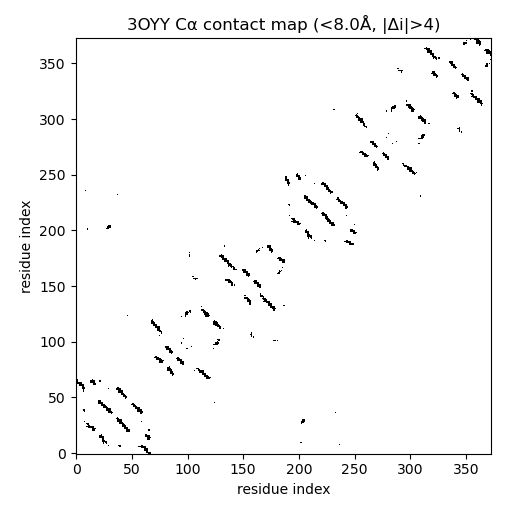VAL A CA 1
ATOM 924 C C . VAL A 1 118 ? 19.858 45.562 49.967 1.00 30.20 115 VAL A C 1
ATOM 925 O O . VAL A 1 118 ? 20.666 46.458 50.056 1.00 30.01 115 VAL A O 1
ATOM 929 N N . PHE A 1 119 ? 20.170 44.270 50.098 1.00 30.26 116 PHE A N 1
ATOM 930 C CA . PHE A 1 119 ? 21.516 43.830 50.432 1.00 32.92 116 PHE A CA 1
ATOM 931 C C . PHE A 1 119 ? 22.112 42.837 49.393 1.00 32.62 116 PHE A C 1
ATOM 932 O O . PHE A 1 119 ? 21.390 42.094 48.774 1.00 32.87 116 PHE A O 1
ATOM 940 N N . TYR A 1 120 ? 23.430 42.848 49.291 1.00 34.50 117 TYR A N 1
ATOM 941 C CA . TYR A 1 120 ? 24.202 41.783 48.637 1.00 36.35 117 TYR A CA 1
ATOM 942 C C . TYR A 1 120 ? 25.230 41.340 49.664 1.00 38.45 117 TYR A C 1
ATOM 943 O O . TYR A 1 120 ? 26.157 42.100 49.980 1.00 38.26 117 TYR A O 1
ATOM 952 N N . ASN A 1 121 ? 25.057 40.138 50.212 1.00 41.65 118 ASN A N 1
ATOM 953 C CA . ASN A 1 121 ? 26.002 39.572 51.189 1.00 46.29 118 ASN A CA 1
ATOM 954 C C . ASN A 1 121 ? 26.479 40.535 52.296 1.00 48.32 118 ASN A C 1
ATOM 955 O O . ASN A 1 121 ? 27.694 40.617 52.564 1.00 49.89 118 ASN A O 1
ATOM 960 N N . ASP A 1 122 ? 25.546 41.260 52.921 1.00 49.34 119 ASP A N 1
ATOM 961 C CA . ASP A 1 122 ? 25.890 42.177 54.025 1.00 50.53 119 ASP A CA 1
ATOM 962 C C . ASP A 1 122 ? 26.639 43.449 53.557 1.00 50.06 119 ASP A C 1
ATOM 963 O O . ASP A 1 122 ? 27.323 44.126 54.348 1.00 51.24 119 ASP A O 1
ATOM 968 N N . LYS A 1 123 ? 26.505 43.775 52.266 1.00 48.23 120 LYS A N 1
ATOM 969 C CA . LYS A 1 123 ? 26.738 45.133 51.770 1.00 46.43 120 LYS A CA 1
ATOM 970 C C . LYS A 1 123 ? 25.383 45.767 51.442 1.00 44.93 120 LYS A C 1
ATOM 971 O O . LYS A 1 123 ? 24.539 45.134 50.799 1.00 43.69 120 LYS A O 1
ATOM 977 N N . VAL A 1 124 ? 25.177 47.015 51.885 1.00 43.27 121 VAL A N 1
ATOM 978 C CA . VAL A 1 124 ? 23.943 47.728 51.611 1.00 42.17 121 VAL A CA 1
ATOM 979 C C . VAL A 1 124 ? 23.986 48.313 50.199 1.00 40.95 121 VAL A C 1
ATOM 980 O O . VAL A 1 124 ? 24.930 48.993 49.822 1.00 41.49 121 VAL A O 1
ATOM 984 N N . ILE A 1 125 ? 22.940 48.050 49.436 1.00 39.38 122 ILE A N 1
ATOM 985 C CA . ILE A 1 125 ? 22.846 48.495 48.052 1.00 38.69 122 ILE A CA 1
ATOM 986 C C . ILE A 1 125 ? 21.963 49.709 47.921 1.00 38.21 122 ILE A C 1
ATOM 987 O O . ILE A 1 125 ? 22.238 50.604 47.125 1.00 38.81 122 ILE A O 1
ATOM 992 N N . SER A 1 126 ? 20.858 49.725 48.665 1.00 37.62 123 SER A N 1
ATOM 993 C CA . SER A 1 126 ? 19.935 50.867 48.618 1.00 36.54 123 SER A CA 1
ATOM 994 C C . SER A 1 126 ? 19.029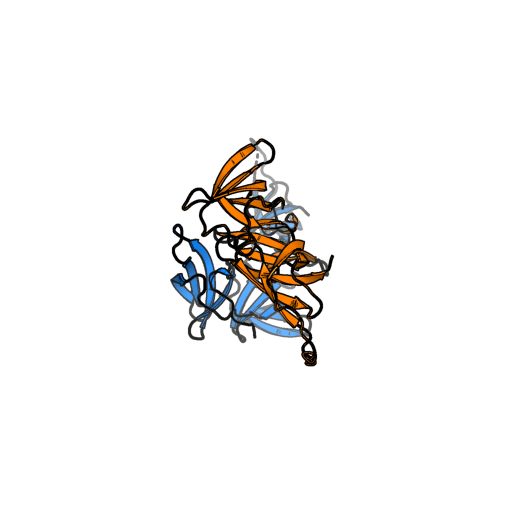 50.837 49.855 1.00 37.06 123 SER A C 1
ATOM 995 O O . SER A 1 126 ? 18.789 49.772 50.414 1.00 34.39 123 SER A O 1
ATOM 998 N N . VAL A 1 127 ? 18.583 52.013 50.284 1.00 37.19 124 VAL A N 1
ATOM 999 C CA . VAL A 1 127 ? 17.450 52.093 51.211 1.00 37.77 124 VAL A CA 1
ATOM 1000 C C . VAL A 1 127 ? 16.443 53.037 50.571 1.00 37.43 124 VAL A C 1
ATOM 1001 O O . VAL A 1 127 ? 16.824 54.085 50.039 1.00 38.38 124 VAL A O 1
ATOM 1005 N N . GLU A 1 128 ? 15.171 52.653 50.543 1.00 36.77 125 GLU A N 1
ATOM 1006 C CA . GLU A 1 128 ? 14.171 53.537 49.958 1.00 37.33 125 GLU A CA 1
ATOM 1007 C C . GLU A 1 128 ? 12.956 53.680 50.860 1.00 35.98 125 GLU A C 1
ATOM 1008 O O . GLU A 1 128 ? 12.449 52.686 51.406 1.00 33.68 125 GLU A O 1
ATOM 1014 N N . LEU A 1 129 ? 12.524 54.931 51.011 1.00 35.01 126 LEU A N 1
ATOM 1015 C CA . LEU A 1 129 ? 11.241 55.258 51.641 1.00 34.59 126 LEU A CA 1
ATOM 1016 C C . LEU A 1 129 ? 10.049 54.724 50.829 1.00 34.76 126 LEU A C 1
ATOM 1017 O O . LEU A 1 129 ? 10.214 54.333 49.651 1.00 35.59 126 LEU A O 1
ATOM 1022 N N . PRO A 1 130 ? 8.846 54.708 51.443 1.00 34.82 127 PRO A N 1
ATOM 1023 C CA . PRO A 1 130 ? 7.580 54.532 50.725 1.00 35.56 127 PRO A CA 1
ATOM 1024 C C . PRO A 1 130 ? 7.443 55.597 49.630 1.00 36.54 127 PRO A C 1
ATOM 1025 O O . PRO A 1 130 ? 8.025 56.681 49.748 1.00 36.05 127 PRO A O 1
ATOM 1029 N N . THR A 1 131 ? 6.680 55.303 48.574 1.00 36.67 128 THR A N 1
ATOM 1030 C CA . THR A 1 131 ? 6.576 56.275 47.479 1.00 37.69 128 THR A CA 1
ATOM 1031 C C . THR A 1 131 ? 5.853 57.570 47.902 1.00 36.91 128 THR A C 1
ATOM 1032 O O . THR A 1 131 ? 6.143 58.634 47.361 1.00 36.99 128 THR A O 1
ATOM 1036 N N . THR A 1 132 ? 4.954 57.481 48.879 1.00 36.09 129 THR A N 1
ATOM 1037 C CA . THR A 1 132 ? 4.331 58.661 49.496 1.00 36.22 129 THR A CA 1
ATOM 1038 C C . THR A 1 132 ? 4.586 58.600 51.005 1.00 35.35 129 THR A C 1
ATOM 1039 O O . THR A 1 132 ? 4.434 57.531 51.633 1.00 33.78 129 THR A O 1
ATOM 1043 N N . ILE A 1 133 ? 4.972 59.739 51.572 1.00 34.03 130 ILE A N 1
ATOM 1044 C CA . ILE A 1 133 ? 5.086 59.878 53.038 1.00 32.22 130 ILE A CA 1
ATOM 1045 C C . ILE A 1 133 ? 4.318 61.090 53.518 1.00 32.77 130 ILE A C 1
ATOM 1046 O O . ILE A 1 133 ? 3.948 61.944 52.716 1.00 33.35 130 ILE A O 1
ATOM 1051 N N . VAL A 1 134 ? 4.075 61.160 54.820 1.00 32.21 131 VAL A N 1
ATOM 1052 C CA . VAL A 1 134 ? 3.383 62.296 55.406 1.00 32.57 131 VAL A CA 1
ATOM 1053 C C . VAL A 1 134 ? 4.278 62.977 56.428 1.00 32.82 131 VAL A C 1
ATOM 1054 O O . VAL A 1 134 ? 4.889 62.296 57.271 1.00 31.66 131 VAL A O 1
ATOM 1058 N N . ARG A 1 135 ? 4.357 64.306 56.342 1.00 30.63 132 ARG A N 1
ATOM 1059 C CA . ARG A 1 135 ? 5.189 65.095 57.278 1.00 30.39 132 ARG A CA 1
ATOM 1060 C C . ARG A 1 135 ? 4.459 66.321 57.751 1.00 31.63 132 ARG A C 1
ATOM 1061 O O . ARG A 1 135 ? 3.692 66.929 56.988 1.00 32.70 132 ARG A O 1
ATOM 1069 N N . GLN A 1 136 ? 4.727 66.708 59.001 1.00 31.58 133 GLN A N 1
ATOM 1070 C CA . GLN A 1 136 ? 4.121 67.907 59.592 1.00 31.59 133 GLN A CA 1
ATOM 1071 C C . GLN A 1 136 ? 4.930 69.155 59.259 1.00 31.14 133 GLN A C 1
ATOM 1072 O O . GLN A 1 136 ? 6.166 69.123 59.220 1.00 30.79 133 GLN A O 1
ATOM 1078 N N . ILE A 1 137 ? 4.234 70.268 59.059 1.00 31.26 134 ILE A N 1
ATOM 1079 C CA . ILE A 1 137 ? 4.941 71.530 58.837 1.00 30.98 134 ILE A CA 1
ATOM 1080 C C . ILE A 1 137 ? 5.373 72.141 60.172 1.00 28.70 134 ILE A C 1
ATOM 1081 O O . ILE A 1 137 ? 4.550 72.374 61.021 1.00 30.53 134 ILE A O 1
ATOM 1086 N N . ALA A 1 138 ? 6.676 72.321 60.335 1.00 28.90 135 ALA A N 1
ATOM 1087 C CA . ALA A 1 138 ? 7.289 72.984 61.497 1.00 29.37 135 ALA A CA 1
ATOM 1088 C C . ALA A 1 138 ? 7.173 74.500 61.426 1.00 29.70 135 ALA A C 1
ATOM 1089 O O . ALA A 1 138 ? 6.904 75.153 62.427 1.00 30.30 135 ALA A O 1
ATOM 1091 N N . TYR A 1 139 ? 7.438 75.059 60.253 1.00 30.60 136 TYR A N 1
ATOM 1092 C CA . TYR A 1 139 ? 7.361 76.521 60.114 1.00 31.14 136 TYR A CA 1
ATOM 1093 C C . TYR A 1 139 ? 7.003 76.855 58.673 1.00 32.12 136 TYR A C 1
ATOM 1094 O O . TYR A 1 139 ? 7.571 76.281 57.752 1.00 31.25 136 TYR A O 1
ATOM 1103 N N . THR A 1 140 ? 6.061 77.775 58.521 1.00 34.68 137 THR A N 1
ATOM 1104 C CA . THR A 1 140 ? 5.824 78.426 57.227 1.00 37.64 137 THR A CA 1
ATOM 1105 C C . THR A 1 140 ? 5.183 79.806 57.451 1.00 40.01 137 THR A C 1
ATOM 1106 O O . THR A 1 140 ? 4.543 80.058 58.482 1.00 39.81 137 THR A O 1
ATOM 1110 N N . GLU A 1 141 ? 5.364 80.691 56.469 1.00 43.43 138 GLU A N 1
ATOM 1111 C CA . GLU A 1 141 ? 4.847 82.061 56.537 1.00 47.45 138 GLU A CA 1
ATOM 1112 C C . GLU A 1 141 ? 3.360 82.072 56.196 1.00 49.14 138 GLU A C 1
ATOM 1113 O O . GLU A 1 141 ? 2.878 81.136 55.556 1.00 49.87 138 GLU A O 1
ATOM 1119 N N . PRO A 1 142 ? 2.609 83.105 56.626 1.00 51.29 139 PRO A N 1
ATOM 1120 C CA . PRO A 1 142 ? 1.227 83.114 56.112 1.00 52.89 139 PRO A CA 1
ATOM 1121 C C . PRO A 1 142 ? 1.179 83.372 54.586 1.00 54.34 139 PRO A C 1
ATOM 1122 O O . PRO A 1 142 ? 2.161 83.853 53.996 1.00 54.26 139 PRO A O 1
ATOM 1126 N N . ALA A 1 143 ? 0.065 83.036 53.944 1.00 55.97 140 ALA A N 1
ATOM 1127 C CA . ALA A 1 143 ? -0.050 83.257 52.502 1.00 57.89 140 ALA A CA 1
ATOM 1128 C C . ALA A 1 143 ? 0.208 84.741 52.166 1.00 59.05 140 ALA A C 1
ATOM 1129 O O . ALA A 1 143 ? -0.197 85.638 52.922 1.00 59.41 140 ALA A O 1
ATOM 1131 N N . VAL A 1 144 ? 0.916 84.995 51.065 1.00 60.40 141 VAL A N 1
ATOM 1132 C CA . VAL A 1 144 ? 1.135 86.368 50.589 1.00 61.82 141 VAL A CA 1
ATOM 1133 C C . VAL A 1 144 ? -0.208 87.016 50.205 1.00 62.95 141 VAL A C 1
ATOM 1134 O O . VAL A 1 144 ? -1.114 86.337 49.706 1.00 62.75 141 VAL A O 1
ATOM 1138 N N . ARG A 1 145 ? -0.339 88.315 50.459 1.00 64.58 142 ARG A N 1
ATOM 1139 C CA . ARG A 1 145 ? -1.466 89.093 49.931 1.00 66.04 142 ARG A CA 1
ATOM 1140 C C . ARG A 1 145 ? -1.185 89.497 48.483 1.00 66.89 142 ARG A C 1
ATOM 1141 O O . ARG A 1 145 ? -0.161 90.138 48.195 1.00 66.85 142 ARG A O 1
ATOM 1149 N N . GLY A 1 146 ? -2.085 89.108 47.580 1.00 68.03 143 GLY A N 1
ATOM 1150 C CA . GLY A 1 146 ? -1.937 89.406 46.152 1.00 69.20 143 GLY A CA 1
ATOM 1151 C C . GLY A 1 146 ? -1.611 88.207 45.283 1.00 69.80 143 GLY A C 1
ATOM 1152 O O . GLY A 1 146 ? -0.713 87.414 45.596 1.00 70.11 143 GLY A O 1
ATOM 1153 N N . ASP A 1 147 ? -2.339 88.087 44.177 1.00 70.53 144 ASP A N 1
ATOM 1154 C CA . ASP A 1 147 ? -2.113 87.025 43.199 1.00 70.72 144 ASP A CA 1
ATOM 1155 C C . ASP A 1 147 ? -2.336 87.512 41.772 1.00 70.90 144 ASP A C 1
ATOM 1156 O O . ASP A 1 147 ? -2.632 88.691 41.530 1.00 70.90 144 ASP A O 1
ATOM 1161 N N . THR A 1 148 ? -2.166 86.569 40.845 1.00 70.92 145 THR A N 1
ATOM 1162 C CA . THR A 1 148 ? -2.434 86.701 39.410 1.00 70.81 145 THR A CA 1
ATOM 1163 C C . THR A 1 148 ? -2.506 85.249 38.886 1.00 71.10 145 THR A C 1
ATOM 1164 O O . THR A 1 148 ? -2.296 84.966 37.708 1.00 71.31 145 THR A O 1
ATOM 1168 N N . SER A 1 149 ? -2.826 84.341 39.813 1.00 71.35 146 SER A N 1
ATOM 1169 C CA . SER A 1 149 ? -2.951 82.911 39.549 1.00 71.32 146 SER A CA 1
ATOM 1170 C C . SER A 1 149 ? -1.633 82.362 39.010 1.00 71.10 146 SER A C 1
ATOM 1171 O O . SER A 1 149 ? -1.610 81.378 38.276 1.00 71.16 146 SER A O 1
ATOM 1174 N N . VAL A 1 152 ? 2.376 81.117 44.058 1.00 48.19 149 VAL A N 1
ATOM 1175 C CA . VAL A 1 152 ? 1.682 79.836 43.911 1.00 47.40 149 VAL A CA 1
ATOM 1176 C C . VAL A 1 152 ? 2.153 78.875 45.026 1.00 46.49 149 VAL A C 1
ATOM 1177 O O . VAL A 1 152 ? 1.333 78.350 45.792 1.00 47.39 149 VAL A O 1
ATOM 1181 N N . MET A 1 153 ? 3.466 78.665 45.121 1.00 45.10 150 MET A N 1
ATOM 1182 C CA . MET A 1 153 ? 4.056 77.860 46.221 1.00 43.27 150 MET A CA 1
ATOM 1183 C C . MET A 1 153 ? 4.721 78.770 47.256 1.00 41.68 150 MET A C 1
ATOM 1184 O O . MET A 1 153 ? 5.094 79.900 46.948 1.00 40.29 150 MET A O 1
ATOM 1189 N N . LYS A 1 154 ? 4.905 78.280 48.486 1.00 39.23 151 LYS A N 1
ATOM 1190 C CA . LYS A 1 154 ? 5.747 78.996 49.449 1.00 38.30 151 LYS A CA 1
ATOM 1191 C C . LYS A 1 154 ? 6.594 77.966 50.210 1.00 38.01 151 LYS A C 1
ATOM 1192 O O . LYS A 1 154 ? 6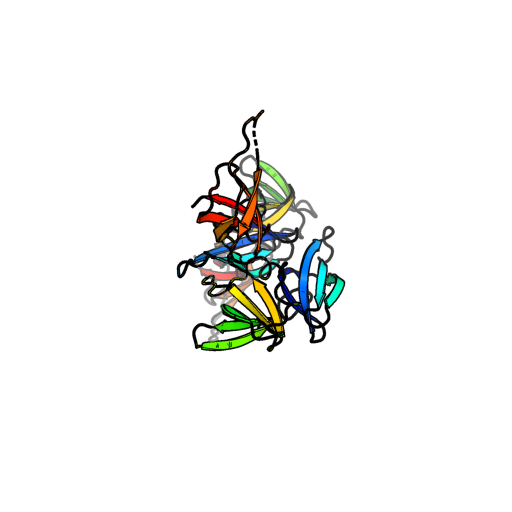.268 76.780 50.212 1.00 37.35 151 LYS A O 1
ATOM 1198 N N . THR A 1 155 ? 7.691 78.428 50.798 1.00 37.36 152 THR A N 1
ATOM 1199 C CA . THR A 1 155 ? 8.635 77.544 51.459 1.00 37.94 152 THR A CA 1
ATOM 1200 C C . THR A 1 155 ? 8.100 77.139 52.848 1.00 35.94 152 THR A C 1
ATOM 1201 O O . THR A 1 155 ? 7.360 77.878 53.530 1.00 35.39 152 THR A O 1
ATOM 1205 N N . ALA A 1 156 ? 8.386 75.898 53.202 1.00 34.70 153 ALA A N 1
ATOM 1206 C CA . ALA A 1 156 ? 8.050 75.413 54.542 1.00 33.67 153 ALA A CA 1
ATOM 1207 C C . ALA A 1 156 ? 9.217 74.619 55.081 1.00 32.39 153 ALA A C 1
ATOM 1208 O O . ALA A 1 156 ? 10.003 74.039 54.326 1.00 33.14 153 ALA A O 1
ATOM 1210 N N . ARG A 1 157 ? 9.317 74.589 56.410 1.00 32.14 154 ARG A N 1
ATOM 1211 C CA . ARG A 1 157 ? 10.299 73.731 57.097 1.00 31.32 154 ARG A CA 1
ATOM 1212 C C . ARG A 1 157 ? 9.607 72.537 57.703 1.00 29.10 154 ARG A C 1
ATOM 1213 O O . ARG A 1 157 ? 8.522 72.678 58.230 1.00 29.95 154 ARG A O 1
ATOM 1221 N N . LEU A 1 158 ? 10.218 71.376 57.589 1.00 28.33 155 LEU A N 1
ATOM 1222 C CA . LEU A 1 158 ? 9.674 70.180 58.274 1.00 28.22 155 LEU A CA 1
ATOM 1223 C C . LEU A 1 158 ? 10.347 70.065 59.639 1.00 27.82 155 LEU A C 1
ATOM 1224 O O . LEU A 1 158 ? 11.325 70.775 59.883 1.00 28.70 155 LEU A O 1
ATOM 1229 N N . ASN A 1 159 ? 9.916 69.107 60.473 1.00 28.76 156 ASN A N 1
ATOM 1230 C CA . ASN A 1 159 ? 10.496 68.883 61.843 1.00 29.36 156 ASN A CA 1
ATOM 1231 C C . ASN A 1 159 ? 11.994 68.623 61.840 1.00 30.11 156 ASN A C 1
ATOM 1232 O O . ASN A 1 159 ? 12.712 68.997 62.769 1.00 32.05 156 ASN A O 1
ATOM 1237 N N . ASN A 1 160 ? 12.477 67.989 60.787 1.00 30.79 157 ASN A N 1
ATOM 1238 C CA . ASN A 1 160 ? 13.896 67.641 60.679 1.00 31.37 157 ASN A CA 1
ATOM 1239 C C . ASN A 1 160 ? 14.747 68.736 60.069 1.00 31.05 157 ASN A C 1
ATOM 1240 O O . ASN A 1 160 ? 15.962 68.575 59.854 1.00 32.19 157 ASN A O 1
ATOM 1245 N N . GLY A 1 161 ? 14.129 69.867 59.795 1.00 31.68 158 GLY A N 1
ATOM 1246 C CA . GLY A 1 161 ? 14.882 70.986 59.244 1.00 32.84 158 GLY A CA 1
ATOM 1247 C C . GLY A 1 161 ? 14.827 71.076 57.728 1.00 34.54 158 GLY A C 1
ATOM 1248 O O . GLY A 1 161 ? 15.236 72.096 57.175 1.00 33.27 158 GLY A O 1
ATOM 1249 N N . ALA A 1 162 ? 14.287 70.055 57.050 1.00 34.65 159 ALA A N 1
ATOM 1250 C CA . ALA A 1 162 ? 14.259 70.076 55.556 1.00 34.46 159 ALA A CA 1
ATOM 1251 C C . ALA A 1 162 ? 13.394 71.238 55.096 1.00 34.51 159 ALA A C 1
ATOM 1252 O O . ALA A 1 162 ? 12.415 71.582 55.750 1.00 32.83 159 ALA A O 1
ATOM 1254 N N . GLU A 1 163 ? 13.745 71.859 53.979 1.00 35.79 160 GLU A N 1
ATOM 1255 C CA . GLU A 1 163 ? 12.799 72.836 53.394 1.00 37.41 160 GLU A CA 1
ATOM 1256 C C . GLU A 1 163 ? 12.231 72.385 52.050 1.00 37.31 160 GLU A C 1
ATOM 1257 O O . GLU A 1 163 ? 12.912 71.735 51.278 1.00 36.65 160 GLU A O 1
ATOM 1263 N N . LEU A 1 164 ? 10.958 72.705 51.826 1.00 38.81 161 LEU A N 1
ATOM 1264 C CA . LEU A 1 164 ? 10.164 72.216 50.715 1.00 39.96 161 LEU A CA 1
ATOM 1265 C C . LEU A 1 164 ? 9.280 73.341 50.254 1.00 39.67 161 LEU A C 1
ATOM 1266 O O . LEU A 1 164 ? 8.831 74.152 51.066 1.00 37.93 161 LEU A O 1
ATOM 1271 N N . GLN A 1 165 ? 8.999 73.386 48.943 1.00 39.60 162 GLN A N 1
ATOM 1272 C CA . GLN A 1 165 ? 7.900 74.211 48.461 1.00 40.20 162 GLN A CA 1
ATOM 1273 C C . GLN A 1 165 ? 6.565 73.496 48.694 1.00 39.78 162 GLN A C 1
ATOM 1274 O O . GLN A 1 165 ? 6.423 72.323 48.351 1.00 41.12 162 GLN A O 1
ATOM 1280 N N . VAL A 1 166 ? 5.601 74.205 49.267 1.00 40.36 163 VAL A N 1
ATOM 1281 C CA . VAL A 1 166 ? 4.252 73.691 49.530 1.00 40.91 163 VAL A CA 1
ATOM 1282 C C . VAL A 1 166 ? 3.195 74.689 49.065 1.00 41.79 163 VAL A C 1
ATOM 1283 O O . VAL A 1 166 ? 3.520 75.835 48.767 1.00 42.16 163 VAL A O 1
ATOM 1287 N N . SER A 1 167 ? 1.938 74.249 49.029 1.00 42.97 164 SER A N 1
ATOM 1288 C CA . SER A 1 167 ? 0.788 75.124 48.776 1.00 44.37 164 SER A CA 1
ATOM 1289 C C . SER A 1 167 ? 0.809 76.379 49.643 1.00 44.47 164 SER A C 1
ATOM 1290 O O . SER A 1 167 ? 1.168 76.332 50.814 1.00 45.00 164 SER A O 1
ATOM 1293 N N . ALA A 1 168 ? 0.422 77.505 49.048 1.00 44.81 165 ALA A N 1
ATOM 1294 C CA . ALA A 1 168 ? 0.330 78.788 49.741 1.00 44.51 165 ALA A CA 1
ATOM 1295 C C . ALA A 1 168 ? -0.678 78.797 50.897 1.00 44.60 165 ALA A C 1
ATOM 1296 O O . ALA A 1 168 ? -0.568 79.619 51.809 1.00 45.25 165 ALA A O 1
ATOM 1298 N N . PHE A 1 169 ? -1.660 77.902 50.878 1.00 45.13 166 PHE A N 1
ATOM 1299 C CA . PHE A 1 169 ? -2.658 77.870 51.962 1.00 46.40 166 PHE A CA 1
ATOM 1300 C C . PHE A 1 169 ? -2.200 77.053 53.194 1.00 46.05 166 PHE A C 1
ATOM 1301 O O . PHE A 1 169 ? -2.897 77.001 54.217 1.00 46.11 166 PHE A O 1
ATOM 1309 N N . CYS A 1 170 ? -1.000 76.482 53.118 1.00 45.58 167 CYS A N 1
ATOM 1310 C CA . CYS A 1 170 ? -0.468 75.650 54.216 1.00 45.73 167 CYS A CA 1
ATOM 1311 C C . CYS A 1 170 ? -0.214 76.452 55.497 1.00 45.92 167 CYS A C 1
ATOM 1312 O O . CYS A 1 170 ? 0.138 77.635 55.455 1.00 45.71 167 CYS A O 1
ATOM 1315 N N . GLU A 1 171 ? -0.420 75.806 56.636 1.00 45.28 168 GLU A N 1
ATOM 1316 C CA . GLU A 1 171 ? -0.302 76.469 57.916 1.00 45.56 168 GLU A CA 1
ATOM 1317 C C . GLU A 1 171 ? 0.660 75.662 58.761 1.00 44.01 168 GLU A C 1
ATOM 1318 O O . GLU A 1 171 ? 0.819 74.440 58.548 1.00 42.33 168 GLU A O 1
ATOM 1324 N N . ILE A 1 172 ? 1.321 76.353 59.692 1.00 42.58 169 ILE A N 1
ATOM 1325 C CA . ILE A 1 172 ? 2.151 75.699 60.699 1.00 42.15 169 ILE A CA 1
ATOM 1326 C C . ILE A 1 172 ? 1.336 74.624 61.364 1.00 42.09 169 ILE A C 1
ATOM 1327 O O . ILE A 1 172 ? 0.197 74.865 61.782 1.00 42.22 169 ILE A O 1
ATOM 1332 N N . GLY A 1 173 ? 1.890 73.422 61.443 1.00 41.86 170 GLY A N 1
ATOM 1333 C CA . GLY A 1 173 ? 1.138 72.333 62.065 1.00 42.25 170 GLY A CA 1
ATOM 1334 C C . GLY A 1 173 ? 0.371 71.410 61.126 1.00 42.87 170 GLY A C 1
ATOM 1335 O O . GLY A 1 173 ? 0.076 70.264 61.490 1.00 42.36 170 GLY A O 1
ATOM 1336 N N . ASP A 1 174 ? 0.065 71.882 59.911 1.00 43.11 171 ASP A N 1
ATOM 1337 C CA . ASP A 1 174 ? -0.564 71.032 58.886 1.00 42.97 171 ASP A CA 1
ATOM 1338 C C . ASP A 1 174 ? 0.308 69.830 58.455 1.00 42.06 171 ASP A C 1
ATOM 1339 O O . ASP A 1 174 ? 1.545 69.866 58.516 1.00 40.75 171 ASP A O 1
ATOM 1344 N N . SER A 1 175 ? -0.359 68.769 58.021 1.00 40.44 172 SER A N 1
ATOM 1345 C CA . SER A 1 175 ? 0.327 67.621 57.452 1.00 39.96 172 SER A CA 1
ATOM 1346 C C . SER A 1 175 ? 0.242 67.663 55.950 1.00 39.18 172 SER A C 1
ATOM 1347 O O . SER A 1 175 ? -0.753 68.134 55.372 1.00 38.68 172 SER A O 1
ATOM 1350 N N . ILE A 1 176 ? 1.333 67.263 55.316 1.00 37.29 173 ILE A N 1
ATOM 1351 C CA . ILE A 1 176 ? 1.414 67.281 53.880 1.00 36.33 173 ILE A CA 1
ATOM 1352 C C . ILE A 1 176 ? 1.869 65.915 53.403 1.00 36.45 173 ILE A C 1
ATOM 1353 O O . ILE A 1 176 ? 2.609 65.200 54.122 1.00 34.49 173 ILE A O 1
ATOM 1358 N N . GLU A 1 177 ? 1.349 65.513 52.245 1.00 35.36 174 GLU A N 1
ATOM 1359 C CA . GLU A 1 177 ? 1.821 64.322 51.568 1.00 36.07 174 GLU A CA 1
ATOM 1360 C C . GLU A 1 177 ? 2.957 64.710 50.691 1.00 34.87 174 GLU A C 1
ATOM 1361 O O . GLU A 1 177 ? 2.926 65.771 50.062 1.00 35.54 174 GLU A O 1
ATOM 1367 N N . ILE A 1 178 ? 3.974 63.870 50.653 1.00 34.17 175 ILE A N 1
ATOM 1368 C CA . ILE A 1 178 ? 5.184 64.155 49.912 1.00 33.53 175 ILE A CA 1
ATOM 1369 C C . ILE A 1 178 ? 5.484 62.973 49.018 1.00 34.70 175 ILE A C 1
ATOM 1370 O O . ILE A 1 178 ? 5.449 61.838 49.491 1.00 34.26 175 ILE A O 1
ATOM 1375 N N . ASP A 1 179 ? 5.758 63.230 47.732 1.00 35.76 176 ASP A N 1
ATOM 1376 C CA . ASP A 1 179 ? 6.212 62.181 46.798 1.00 37.72 176 ASP A CA 1
ATOM 1377 C C . ASP A 1 179 ? 7.692 61.992 46.989 1.00 37.74 176 ASP A C 1
ATOM 1378 O O . ASP A 1 179 ? 8.470 62.925 46.755 1.00 39.05 176 ASP A O 1
ATOM 1383 N N . THR A 1 180 ? 8.117 60.805 47.436 1.00 37.82 177 THR A N 1
ATOM 1384 C CA . THR A 1 180 ? 9.554 60.656 47.736 1.00 38.23 177 THR A CA 1
ATOM 1385 C C . THR A 1 180 ? 10.439 60.505 46.498 1.00 40.89 177 THR A C 1
ATOM 1386 O O . THR A 1 180 ? 11.637 60.832 46.548 1.00 41.08 177 THR A O 1
ATOM 1390 N N . ARG A 1 181 ? 9.857 60.040 45.395 1.00 42.74 178 ARG A N 1
ATOM 1391 C CA . ARG A 1 181 ? 10.575 59.946 44.120 1.00 45.43 178 ARG A CA 1
ATOM 1392 C C . ARG A 1 181 ? 11.122 61.313 43.710 1.00 45.74 178 ARG A C 1
ATOM 1393 O O . ARG A 1 181 ? 12.223 61.402 43.173 1.00 46.58 178 ARG A O 1
ATOM 1401 N N . THR A 1 182 ? 10.351 62.370 43.957 1.00 45.87 179 THR A N 1
ATOM 1402 C CA . THR A 1 182 ? 10.751 63.715 43.548 1.00 46.09 179 THR A CA 1
ATOM 1403 C C . THR A 1 182 ? 11.095 64.689 44.685 1.00 46.35 179 THR A C 1
ATOM 1404 O O . THR A 1 182 ? 11.548 65.824 44.435 1.00 46.54 179 THR A O 1
ATOM 1408 N N . GLY A 1 183 ? 10.890 64.258 45.927 1.00 45.41 180 GLY A N 1
ATOM 1409 C CA . GLY A 1 183 ? 10.996 65.152 47.071 1.00 45.28 180 GLY A CA 1
ATOM 1410 C C . GLY A 1 183 ? 9.967 66.272 47.128 1.00 45.52 180 GLY A C 1
ATOM 1411 O O . GLY A 1 183 ? 10.142 67.226 47.888 1.00 45.92 180 GLY A O 1
ATOM 1412 N N . GLU A 1 184 ? 8.895 66.181 46.343 1.00 44.93 181 GLU A N 1
ATOM 1413 C CA . GLU A 1 184 ? 7.992 67.318 46.210 1.00 45.66 181 GLU A CA 1
ATOM 1414 C C . GLU A 1 184 ? 6.657 67.153 46.904 1.00 44.26 181 GLU A C 1
ATOM 1415 O O . GLU A 1 184 ? 6.096 66.062 46.989 1.00 44.20 181 GLU A O 1
ATOM 1421 N N . TYR A 1 185 ? 6.142 68.268 47.378 1.00 43.93 182 TYR A N 1
ATOM 1422 C CA . TYR A 1 185 ? 4.810 68.337 47.922 1.00 43.93 182 TYR A CA 1
ATOM 1423 C C . TYR A 1 185 ? 3.800 67.782 46.926 1.00 45.40 182 TYR A C 1
ATOM 1424 O O . TYR A 1 185 ? 3.993 67.904 45.699 1.00 44.97 182 TYR A O 1
ATOM 1433 N N . LYS A 1 186 ? 2.745 67.165 47.453 1.00 45.66 183 LYS A N 1
ATOM 1434 C CA . LYS A 1 186 ? 1.589 66.850 46.639 1.00 47.83 183 LYS A CA 1
ATOM 1435 C C . LYS A 1 186 ? 0.211 67.228 47.214 1.00 49.07 183 LYS A C 1
ATOM 1436 O O . LYS A 1 186 ? -0.635 67.705 46.468 1.00 49.90 183 LYS A O 1
ATOM 1442 N N . SER A 1 187 ? -0.019 67.053 48.510 1.00 50.04 184 SER A N 1
ATOM 1443 C CA . SER A 1 187 ? -1.299 67.444 49.124 1.00 51.75 184 SER A CA 1
ATOM 1444 C C . SER A 1 187 ? -1.160 67.796 50.587 1.00 52.08 184 SER A C 1
ATOM 1445 O O . SER A 1 187 ? -0.198 67.381 51.226 1.00 51.92 184 SER A O 1
ATOM 1448 N N . ARG A 1 188 ? -2.123 68.558 51.109 1.00 52.65 185 ARG A N 1
ATOM 1449 C CA . ARG A 1 188 ? -2.326 68.676 52.547 1.00 53.70 185 ARG A CA 1
ATOM 1450 C C . ARG A 1 188 ? -3.194 67.522 53.037 1.00 54.30 185 ARG A C 1
ATOM 1451 O O . ARG A 1 188 ? -4.152 67.138 52.366 1.00 54.54 185 ARG A O 1
ATOM 1459 N N . VAL A 1 189 ? -2.850 66.968 54.195 1.00 54.57 186 VAL A N 1
ATOM 1460 C CA . VAL A 1 189 ? -3.658 65.934 54.849 1.00 55.49 186 VAL A CA 1
ATOM 1461 C C . VAL A 1 189 ? -3.766 66.165 56.348 1.00 55.99 186 VAL A C 1
ATOM 1462 O O . VAL A 1 189 ? -4.837 66.501 56.860 1.00 57.13 186 VAL A O 1
ATOM 1466 N N . MET B 1 4 ? 0.897 52.980 26.232 1.00 32.24 1 MET B N 1
ATOM 1467 C CA . MET B 1 4 ? 1.345 52.146 27.387 1.00 32.26 1 MET B CA 1
ATOM 1468 C C . MET B 1 4 ? 0.170 51.896 28.324 1.00 31.39 1 MET B C 1
ATOM 1469 O O . MET B 1 4 ? -0.734 52.729 28.428 1.00 33.29 1 MET B O 1
ATOM 1474 N N . LYS B 1 5 ? 0.169 50.734 28.968 1.00 29.29 2 LYS B N 1
ATOM 1475 C CA . LYS B 1 5 ? -0.855 50.369 29.954 1.00 27.66 2 LYS B CA 1
ATOM 1476 C C . LYS B 1 5 ? -0.171 49.615 31.088 1.00 28.30 2 LYS B C 1
ATOM 1477 O O . LYS B 1 5 ? 0.960 49.183 30.955 1.00 28.60 2 LYS B O 1
ATOM 1483 N N . THR B 1 6 ? -0.811 49.451 32.232 1.00 27.15 3 THR B N 1
ATOM 1484 C CA . THR B 1 6 ? -0.056 48.812 33.301 1.00 25.71 3 THR B CA 1
ATOM 1485 C C . THR B 1 6 ? -0.060 47.302 33.213 1.00 25.44 3 THR B C 1
ATOM 1486 O O . THR B 1 6 ? -0.918 46.688 32.540 1.00 23.39 3 THR B O 1
ATOM 1490 N N . ALA B 1 7 ? 0.873 46.676 33.905 1.00 23.30 4 ALA B N 1
ATOM 1491 C CA . ALA B 1 7 ? 1.038 45.225 33.822 1.00 23.66 4 ALA B CA 1
ATOM 1492 C C . ALA B 1 7 ? -0.263 44.463 34.185 1.00 23.60 4 ALA B C 1
ATOM 1493 O O . ALA B 1 7 ? -0.565 43.421 33.617 1.00 22.62 4 ALA B O 1
ATOM 1495 N N . GLN B 1 8 ? -0.983 44.961 35.171 1.00 22.76 5 GLN B N 1
ATOM 1496 C CA . GLN B 1 8 ? -2.218 44.242 35.585 1.00 23.93 5 GLN B CA 1
ATOM 1497 C C . GLN B 1 8 ? -3.292 44.254 34.464 1.00 24.73 5 GLN B C 1
ATOM 1498 O O . GLN B 1 8 ? -4.301 43.514 34.547 1.00 25.08 5 GLN B O 1
ATOM 1504 N N . GLU B 1 9 ? -3.136 45.100 33.436 1.00 23.82 6 GLU B N 1
ATOM 1505 C CA . GLU B 1 9 ? -4.199 45.152 32.391 1.00 23.58 6 GLU B CA 1
ATOM 1506 C C . GLU B 1 9 ? -3.959 44.113 31.292 1.00 24.14 6 GLU B C 1
ATOM 1507 O O . GLU B 1 9 ? -4.792 43.923 30.403 1.00 24.67 6 GLU B O 1
ATOM 1513 N N . PHE B 1 10 ? -2.798 43.453 31.319 1.00 23.09 7 PHE B N 1
ATOM 1514 C CA . PHE B 1 10 ? -2.503 42.407 30.299 1.00 22.37 7 PHE B CA 1
ATOM 1515 C C . PHE B 1 10 ? -3.203 41.097 30.624 1.00 23.22 7 PHE B C 1
ATOM 1516 O O . PHE B 1 10 ? -3.368 40.753 31.816 1.00 25.07 7 PHE B O 1
ATOM 1524 N N . ARG B 1 11 ? -3.675 40.429 29.582 1.00 24.15 8 ARG B N 1
ATOM 1525 C CA . ARG B 1 11 ? -4.258 39.086 29.669 1.00 23.44 8 ARG B CA 1
ATOM 1526 C C . ARG B 1 11 ? -3.522 38.140 28.738 1.00 22.72 8 ARG B C 1
ATOM 1527 O O . ARG B 1 11 ? -2.965 38.550 27.722 1.00 23.92 8 ARG B O 1
ATOM 1535 N N . ALA B 1 12 ? -3.607 36.853 29.033 1.00 20.91 9 ALA B N 1
ATOM 1536 C CA . ALA B 1 12 ? -2.991 35.851 28.173 1.00 22.52 9 ALA B CA 1
ATOM 1537 C C . ALA B 1 12 ? -3.370 35.973 26.696 1.00 22.95 9 ALA B C 1
ATOM 1538 O O . ALA B 1 12 ? -4.569 36.195 26.336 1.00 24.23 9 ALA B O 1
ATOM 1540 N N . GLY B 1 13 ? -2.356 35.898 25.855 1.00 22.32 10 GLY B N 1
ATOM 1541 C CA . GLY B 1 13 ? -2.425 36.103 24.418 1.00 23.15 10 GLY B CA 1
ATOM 1542 C C . GLY B 1 13 ? -2.174 37.490 23.911 1.00 22.00 10 GLY B C 1
ATOM 1543 O O . GLY B 1 13 ? -2.039 37.698 22.678 1.00 24.52 10 GLY B O 1
ATOM 1544 N N . GLN B 1 14 ? -2.044 38.435 24.839 1.00 20.86 11 GLN B N 1
ATOM 1545 C CA . GLN B 1 14 ? -1.695 39.780 24.489 1.00 20.48 11 GLN B CA 1
ATOM 1546 C C . GLN B 1 14 ? -0.182 39.818 24.477 1.00 21.61 11 GLN B C 1
ATOM 1547 O O . GLN B 1 14 ? 0.453 38.856 24.906 1.00 22.15 11 GLN B O 1
ATOM 1553 N N . VAL B 1 15 ? 0.334 40.900 23.931 1.00 22.29 12 VAL B N 1
ATOM 1554 C CA . VAL B 1 15 ? 1.814 40.914 23.685 1.00 21.59 12 VAL B CA 1
ATOM 1555 C C . VAL B 1 15 ? 2.325 42.181 24.269 1.00 21.51 12 VAL B C 1
ATOM 1556 O O . VAL B 1 15 ? 1.759 43.250 24.011 1.00 21.73 12 VAL B O 1
ATOM 1560 N N . ALA B 1 16 ? 3.520 42.126 24.896 1.00 23.13 13 ALA B N 1
ATOM 1561 C CA . ALA B 1 16 ? 4.075 43.331 25.499 1.00 22.24 13 ALA B CA 1
ATOM 1562 C C . ALA B 1 16 ? 5.467 43.515 24.925 1.00 23.61 13 ALA B C 1
ATOM 1563 O O . ALA B 1 16 ? 6.071 42.532 24.578 1.00 22.11 13 ALA B O 1
ATOM 1565 N N . ASN B 1 17 ? 5.829 44.771 24.710 1.00 22.49 14 ASN B N 1
ATOM 1566 C CA . ASN B 1 17 ? 7.198 45.163 24.316 1.00 26.98 14 ASN B CA 1
ATOM 1567 C C . ASN B 1 17 ? 8.046 45.152 25.571 1.00 27.66 14 ASN B C 1
ATOM 1568 O O . ASN B 1 17 ? 7.810 45.914 26.522 1.00 28.79 14 ASN B O 1
ATOM 1573 N N . ILE B 1 18 ? 9.026 44.253 25.599 1.00 26.55 15 ILE B N 1
ATOM 1574 C CA . ILE B 1 18 ? 10.008 44.229 26.677 1.00 27.15 15 ILE B CA 1
ATOM 1575 C C . ILE B 1 18 ? 11.380 44.299 26.002 1.00 26.08 15 ILE B C 1
ATOM 1576 O O . ILE B 1 18 ? 11.715 43.474 25.133 1.00 24.91 15 ILE B O 1
ATOM 1581 N N . ASN B 1 19 ? 12.100 45.347 26.371 1.00 27.67 16 ASN B N 1
ATOM 1582 C CA . ASN B 1 19 ? 13.458 45.590 25.819 1.00 27.66 16 ASN B CA 1
ATOM 1583 C C . ASN B 1 19 ? 13.467 45.743 24.273 1.00 27.49 16 ASN B C 1
ATOM 1584 O O . ASN B 1 19 ? 14.538 45.689 23.643 1.00 26.66 16 ASN B O 1
ATOM 1589 N N . GLY B 1 20 ? 12.298 45.973 23.644 1.00 27.50 17 GLY B N 1
ATOM 1590 C CA . GLY B 1 20 ? 12.225 46.053 22.217 1.00 27.11 17 GLY B CA 1
ATOM 1591 C C . GLY B 1 20 ? 11.899 44.765 21.475 1.00 29.43 17 GLY B C 1
ATOM 1592 O O . GLY B 1 20 ? 11.970 44.731 20.233 1.00 32.14 17 GLY B O 1
ATOM 1593 N N . ALA B 1 21 ? 11.586 43.698 22.212 1.00 27.79 18 ALA B N 1
ATOM 1594 C CA . ALA B 1 21 ? 11.165 42.437 21.617 1.00 26.49 18 ALA B CA 1
ATOM 1595 C C . ALA B 1 21 ? 9.682 42.275 21.979 1.00 24.37 18 ALA B C 1
ATOM 1596 O O . ALA B 1 21 ? 9.318 42.714 23.054 1.00 24.34 18 ALA B O 1
ATOM 1598 N N . PRO B 1 22 ? 8.893 41.620 21.096 1.00 24.61 19 PRO B N 1
ATOM 1599 C CA . PRO B 1 22 ? 7.488 41.239 21.376 1.00 22.78 19 PRO B CA 1
ATOM 1600 C C . PRO B 1 22 ? 7.399 39.916 22.185 1.00 22.17 19 PRO B C 1
ATOM 1601 O O . PRO B 1 22 ? 7.749 38.855 21.721 1.00 23.67 19 PRO B O 1
ATOM 1605 N N . TRP B 1 23 ? 6.962 40.003 23.429 1.00 21.49 20 TRP B N 1
ATOM 1606 C CA . TRP B 1 23 ? 6.778 38.831 24.195 1.00 20.55 20 TRP B CA 1
ATOM 1607 C C . TRP B 1 23 ? 5.255 38.561 24.334 1.00 20.62 20 TRP B C 1
ATOM 1608 O O . TRP B 1 23 ? 4.524 39.415 24.830 1.00 22.27 20 TRP B O 1
ATOM 1619 N N . VAL B 1 24 ? 4.843 37.356 23.981 1.00 20.83 21 VAL B N 1
ATOM 1620 C CA . VAL B 1 24 ? 3.393 36.998 24.177 1.00 23.20 21 VAL B CA 1
ATOM 1621 C C . VAL B 1 24 ? 3.185 36.516 25.627 1.00 23.39 21 VAL B C 1
ATOM 1622 O O . VAL B 1 24 ? 4.029 35.772 26.187 1.00 23.01 21 VAL B O 1
ATOM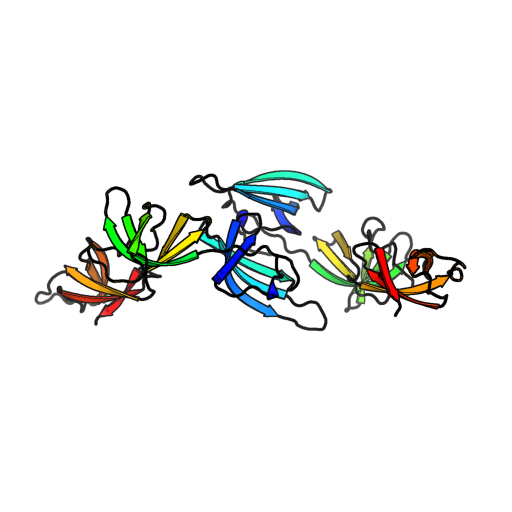 1626 N N . ILE B 1 25 ? 2.057 36.920 26.216 1.00 22.65 22 ILE B N 1
ATOM 1627 C CA . ILE B 1 25 ? 1.735 36.521 27.582 1.00 23.41 22 ILE B CA 1
ATOM 1628 C C . ILE B 1 25 ? 1.057 35.168 27.520 1.00 24.85 22 ILE B C 1
ATOM 1629 O O . ILE B 1 25 ? -0.001 34.999 26.868 1.00 25.44 22 ILE B O 1
ATOM 1634 N N . GLN B 1 26 ? 1.683 34.192 28.121 1.00 23.90 23 GLN B N 1
ATOM 1635 C CA . GLN B 1 26 ? 1.082 32.867 28.135 1.00 26.15 23 GLN B CA 1
ATOM 1636 C C . GLN B 1 26 ? 0.194 32.649 29.333 1.00 27.65 23 GLN B C 1
ATOM 1637 O O . GLN B 1 26 ? -0.793 31.890 29.261 1.00 28.68 23 GLN B O 1
ATOM 1643 N N . LYS B 1 27 ? 0.539 33.311 30.421 1.00 26.53 24 LYS B N 1
ATOM 1644 C CA . LYS B 1 27 ? -0.198 33.240 31.695 1.00 27.98 24 LYS B CA 1
ATOM 1645 C C . LYS B 1 27 ? 0.133 34.459 32.552 1.00 26.79 24 LYS B C 1
ATOM 1646 O O . LYS B 1 27 ? 1.313 34.920 32.633 1.00 26.36 24 LYS B O 1
ATOM 1652 N N . ALA B 1 28 ? -0.888 34.956 33.251 1.00 26.08 25 ALA B N 1
ATOM 1653 C CA . ALA B 1 28 ? -0.744 36.088 34.113 1.00 23.91 25 ALA B CA 1
ATOM 1654 C C . ALA B 1 28 ? -1.514 35.815 35.373 1.00 26.82 25 ALA B C 1
ATOM 1655 O O . ALA B 1 28 ? -2.683 35.397 35.292 1.00 25.90 25 ALA B O 1
ATOM 1657 N N . GLU B 1 29 ? -0.866 35.993 36.522 1.00 26.06 26 GLU B N 1
ATOM 1658 C CA . GLU B 1 29 ? -1.509 35.733 37.830 1.00 28.27 26 GLU B CA 1
ATOM 1659 C C . GLU B 1 29 ? -1.293 36.952 38.674 1.00 28.55 26 GLU B C 1
ATOM 1660 O O . GLU B 1 29 ? -0.140 37.251 39.061 1.00 27.24 26 GLU B O 1
ATOM 1666 N N . PHE B 1 30 ? -2.368 37.682 38.969 1.00 27.30 27 PHE B N 1
ATOM 1667 C CA . PHE B 1 30 ? -2.347 38.815 39.887 1.00 27.14 27 PHE B CA 1
ATOM 1668 C C . PHE B 1 30 ? -2.308 38.330 41.354 1.00 29.11 27 PHE B C 1
ATOM 1669 O O . PHE B 1 30 ? -2.990 37.364 41.715 1.00 28.58 27 PHE B O 1
ATOM 1677 N N . ASN B 1 31 ? -1.534 39.022 42.176 1.00 30.09 28 ASN B N 1
ATOM 1678 C CA . ASN B 1 31 ? -1.484 38.742 43.631 1.00 34.15 28 ASN B CA 1
ATOM 1679 C C . ASN B 1 31 ? -1.322 40.024 44.408 1.00 34.76 28 ASN B C 1
ATOM 1680 O O . ASN B 1 31 ? -0.490 40.861 44.075 1.00 33.26 28 ASN B O 1
ATOM 1685 N N . LYS B 1 32 ? -2.121 40.188 45.461 1.00 37.60 29 LYS B N 1
ATOM 1686 C CA . LYS B 1 32 ? -1.931 41.288 46.392 1.00 40.19 29 LYS B CA 1
ATOM 1687 C C . LYS B 1 32 ? -2.107 40.678 47.802 1.00 43.11 29 LYS B C 1
ATOM 1688 O O . LYS B 1 32 ? -3.212 40.302 48.174 1.00 42.26 29 LYS B O 1
ATOM 1694 N N . SER B 1 33 ? -1.012 40.557 48.540 1.00 46.27 30 SER B N 1
ATOM 1695 C CA . SER B 1 33 ? -1.018 39.887 49.852 1.00 50.25 30 SER B CA 1
ATOM 1696 C C . SER B 1 33 ? -1.578 40.752 50.980 1.00 52.24 30 SER B C 1
ATOM 1697 O O . SER B 1 33 ? -2.780 40.694 51.304 1.00 53.42 30 SER B O 1
ATOM 1700 N N . GLY B 1 34 ? -0.710 41.555 51.587 1.00 54.04 31 GLY B N 1
ATOM 1701 C CA . GLY B 1 34 ? -1.147 42.489 52.613 1.00 55.74 31 GLY B CA 1
ATOM 1702 C C . GLY B 1 34 ? -1.455 43.817 51.962 1.00 56.59 31 GLY B C 1
ATOM 1703 O O . GLY B 1 34 ? -1.896 43.864 50.798 1.00 57.10 31 GLY B O 1
ATOM 1704 N N . ARG B 1 35 ? -1.211 44.895 52.703 1.00 56.71 32 ARG B N 1
ATOM 1705 C CA . ARG B 1 35 ? -1.425 46.247 52.194 1.00 56.98 32 ARG B CA 1
ATOM 1706 C C . ARG B 1 35 ? -0.381 46.627 51.147 1.00 56.03 32 ARG B C 1
ATOM 1707 O O . ARG B 1 35 ? -0.623 47.525 50.333 1.00 56.93 32 ARG B O 1
ATOM 1715 N N . ASN B 1 36 ? 0.773 45.952 51.189 1.00 54.82 33 ASN B N 1
ATOM 1716 C CA . ASN B 1 36 ? 1.839 46.130 50.198 1.00 52.91 33 ASN B CA 1
ATOM 1717 C C . ASN B 1 36 ? 1.396 45.866 48.738 1.00 50.44 33 ASN B C 1
ATOM 1718 O O . ASN B 1 36 ? 0.476 45.065 48.481 1.00 50.58 33 ASN B O 1
ATOM 1723 N N . ALA B 1 37 ? 2.059 46.563 47.813 1.00 47.01 34 ALA B N 1
ATOM 1724 C CA . ALA B 1 37 ? 1.651 46.684 46.403 1.00 43.44 34 ALA B CA 1
ATOM 1725 C C . ALA B 1 37 ? 1.371 45.360 45.689 1.00 40.44 34 ALA B C 1
ATOM 1726 O O . ALA B 1 37 ? 2.008 44.337 45.960 1.00 40.78 34 ALA B O 1
ATOM 1728 N N . ALA B 1 38 ? 0.386 45.376 44.791 1.00 35.97 35 ALA B N 1
ATOM 1729 C CA . ALA B 1 38 ? 0.054 44.175 44.059 1.00 32.71 35 ALA B CA 1
ATOM 1730 C C . ALA B 1 38 ? 1.143 43.911 43.007 1.00 28.89 35 ALA B C 1
ATOM 1731 O O . ALA B 1 38 ? 1.743 44.840 42.518 1.00 28.34 35 ALA B O 1
ATOM 1733 N N . VAL B 1 39 ? 1.329 42.639 42.720 1.00 27.73 36 VAL B N 1
ATOM 1734 C CA . VAL B 1 39 ? 2.194 42.136 41.598 1.00 28.15 36 VAL B CA 1
ATOM 1735 C C . VAL B 1 39 ? 1.450 41.228 40.615 1.00 27.41 36 VAL B C 1
ATOM 1736 O O . VAL B 1 39 ? 0.326 40.792 40.876 1.00 27.53 36 VAL B O 1
ATOM 1740 N N . VAL B 1 40 ? 2.104 40.931 39.486 1.00 26.79 37 VAL B N 1
ATOM 1741 C CA . VAL B 1 40 ? 1.584 40.044 38.483 1.00 26.68 37 VAL B CA 1
ATOM 1742 C C . VAL B 1 40 ? 2.737 39.136 38.055 1.00 27.81 37 VAL B C 1
ATOM 1743 O O . VAL B 1 40 ? 3.814 39.628 37.643 1.00 27.14 37 VAL B O 1
ATOM 1747 N N . LYS B 1 41 ? 2.516 37.834 38.248 1.00 26.43 38 LYS B N 1
ATOM 1748 C CA . LYS B 1 41 ? 3.449 36.799 37.838 1.00 27.69 38 LYS B CA 1
ATOM 1749 C C . LYS B 1 41 ? 3.093 36.399 36.399 1.00 26.76 38 LYS B C 1
ATOM 1750 O O . LYS B 1 41 ? 1.952 35.975 36.107 1.00 25.98 38 LYS B O 1
ATOM 1756 N N . MET B 1 42 ? 4.037 36.549 35.479 1.00 26.32 39 MET B N 1
ATOM 1757 C CA . MET B 1 42 ? 3.681 36.224 34.100 1.00 26.23 39 MET B CA 1
ATOM 1758 C C . MET B 1 42 ? 4.542 35.145 33.504 1.00 26.22 39 MET B C 1
ATOM 1759 O O . MET B 1 42 ? 5.772 35.113 33.755 1.00 27.01 39 MET B O 1
ATOM 1764 N N . LYS B 1 43 ? 3.949 34.294 32.678 1.00 24.24 40 LYS B N 1
ATOM 1765 C CA . LYS B 1 43 ? 4.732 33.413 31.814 1.00 24.60 40 LYS B CA 1
ATOM 1766 C C . LYS B 1 43 ? 4.742 33.988 30.414 1.00 24.50 40 LYS B C 1
ATOM 1767 O O . LYS B 1 43 ? 3.717 34.219 29.845 1.00 24.06 40 LYS B O 1
ATOM 1773 N N . LEU B 1 44 ? 5.932 34.199 29.848 1.00 22.35 41 LEU B N 1
ATOM 1774 C CA . LEU B 1 44 ? 6.050 34.871 28.555 1.00 22.64 41 LEU B CA 1
ATOM 1775 C C . LEU B 1 44 ? 6.870 34.072 27.555 1.00 22.81 41 LEU B C 1
ATOM 1776 O O . LEU B 1 44 ? 7.755 33.297 27.937 1.00 23.89 41 LEU B O 1
ATOM 1781 N N . LYS B 1 45 ? 6.610 34.319 2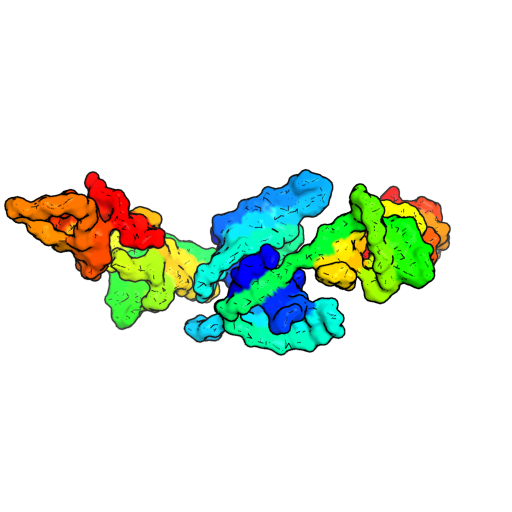6.275 1.00 21.97 42 LYS B N 1
ATOM 1782 C CA . LYS B 1 45 ? 7.401 33.734 25.178 1.00 23.73 42 LYS B CA 1
ATOM 1783 C C . LYS B 1 45 ? 7.764 34.799 24.143 1.00 23.65 42 LYS B C 1
ATOM 1784 O O . LYS B 1 45 ? 6.976 35.564 23.684 1.00 21.88 42 LYS B O 1
ATOM 1790 N N . ASN B 1 46 ? 9.052 34.899 23.787 1.00 22.06 43 ASN B N 1
ATOM 1791 C CA . ASN B 1 46 ? 9.461 35.868 22.821 1.00 22.00 43 ASN B CA 1
ATOM 1792 C C . ASN B 1 46 ? 9.061 35.380 21.418 1.00 23.42 43 ASN B C 1
ATOM 1793 O O . ASN B 1 46 ? 9.417 34.260 21.014 1.00 24.02 43 ASN B O 1
ATOM 1798 N N . LEU B 1 47 ? 8.303 36.197 20.709 1.00 24.97 44 LEU B N 1
ATOM 1799 C CA . LEU B 1 47 ? 7.756 35.848 19.367 1.00 26.35 44 LEU B CA 1
ATOM 1800 C C . LEU B 1 47 ? 8.824 35.742 18.288 1.00 27.44 44 LEU B C 1
ATOM 1801 O O . LEU B 1 47 ? 8.595 35.078 17.229 1.00 28.40 44 LEU B O 1
ATOM 1806 N N . LEU B 1 48 ? 9.994 36.357 18.560 1.00 27.54 45 LEU B N 1
ATOM 1807 C CA . LEU B 1 48 ? 11.098 36.403 17.580 1.00 27.82 45 LEU B CA 1
ATOM 1808 C C . LEU B 1 48 ? 12.124 35.266 17.701 1.00 29.02 45 LEU B C 1
ATOM 1809 O O . LEU B 1 48 ? 12.771 34.894 16.681 1.00 29.64 45 LEU B O 1
ATOM 1814 N N . THR B 1 49 ? 12.269 34.711 18.906 1.00 27.42 46 THR B N 1
ATOM 1815 C CA . THR B 1 49 ? 13.241 33.661 19.194 1.00 29.11 46 THR B CA 1
ATOM 1816 C C . THR B 1 49 ? 12.656 32.404 19.748 1.00 29.31 46 THR B C 1
ATOM 1817 O O . THR B 1 49 ? 13.328 31.360 19.761 1.00 29.87 46 THR B O 1
ATOM 1821 N N . GLY B 1 50 ? 11.443 32.485 20.294 1.00 28.77 47 GLY B N 1
ATOM 1822 C CA . GLY B 1 50 ? 10.837 31.306 20.932 1.00 29.47 47 GLY B CA 1
ATOM 1823 C C . GLY B 1 50 ? 11.176 31.070 22.407 1.00 29.69 47 GLY B C 1
ATOM 1824 O O . GLY B 1 50 ? 10.572 30.203 23.063 1.00 30.71 47 GLY B O 1
ATOM 1825 N N . ALA B 1 51 ? 12.159 31.805 22.935 1.00 28.04 48 ALA B N 1
ATOM 1826 C CA . ALA B 1 51 ? 12.577 31.680 24.340 1.00 27.92 48 ALA B CA 1
ATOM 1827 C C . ALA B 1 51 ? 11.436 31.950 25.312 1.00 27.74 48 ALA B C 1
ATOM 1828 O O . ALA B 1 51 ? 10.710 32.900 25.138 1.00 26.71 48 ALA B O 1
ATOM 1830 N N . GLY B 1 52 ? 11.303 31.095 26.324 1.00 26.63 49 GLY B N 1
ATOM 1831 C CA . GLY B 1 52 ? 10.288 31.294 27.375 1.00 27.62 49 GLY B CA 1
ATOM 1832 C C . GLY B 1 52 ? 10.895 31.849 28.642 1.00 27.80 49 GLY B C 1
ATOM 1833 O O . GLY B 1 52 ? 12.105 31.634 28.928 1.00 27.87 49 GLY B O 1
ATOM 1834 N N . THR B 1 53 ? 10.092 32.540 29.436 1.00 26.02 50 THR B N 1
ATOM 1835 C CA . THR B 1 53 ? 10.550 33.067 30.695 1.00 26.32 50 THR B CA 1
ATOM 1836 C C . THR B 1 53 ? 9.382 33.291 31.622 1.00 25.32 50 THR B C 1
ATOM 1837 O O . THR B 1 53 ? 8.256 33.387 31.135 1.00 24.60 50 THR B O 1
ATOM 1841 N N . GLU B 1 54 ? 9.657 33.330 32.913 1.00 26.85 51 GLU B N 1
ATOM 1842 C CA . GLU B 1 54 ? 8.681 33.713 33.951 1.00 27.99 51 GLU B CA 1
ATOM 1843 C C . GLU B 1 54 ? 9.259 34.888 34.684 1.00 28.16 51 GLU B C 1
ATOM 1844 O O . GLU B 1 54 ? 10.483 34.927 34.938 1.00 28.11 51 GLU B O 1
ATOM 1850 N N . THR B 1 55 ? 8.443 35.900 34.968 1.00 26.68 52 THR B N 1
ATOM 1851 C CA . THR B 1 55 ? 8.914 37.048 35.717 1.00 27.19 52 THR B CA 1
ATOM 1852 C C . THR B 1 55 ? 7.743 37.632 36.499 1.00 26.58 52 THR B C 1
ATOM 1853 O O . THR B 1 55 ? 6.532 37.241 36.275 1.00 27.78 52 THR B O 1
ATOM 1857 N N . VAL B 1 56 ? 8.075 38.510 37.431 1.00 24.82 53 VAL B N 1
ATOM 1858 C CA . VAL B 1 56 ? 7.039 39.183 38.239 1.00 25.51 53 VAL B CA 1
ATOM 1859 C C . VAL B 1 56 ? 7.173 40.657 38.029 1.00 26.24 53 VAL B C 1
ATOM 1860 O O . VAL B 1 56 ? 8.243 41.222 38.250 1.00 27.30 53 VAL B O 1
ATOM 1864 N N . PHE B 1 57 ? 6.070 41.292 37.678 1.00 24.07 54 PHE B N 1
ATOM 1865 C CA . PHE B 1 57 ? 5.977 42.733 37.516 1.00 25.13 54 PHE B CA 1
ATOM 1866 C C . PHE B 1 57 ? 5.185 43.315 38.684 1.00 25.80 54 PHE B C 1
ATOM 1867 O O . PHE B 1 57 ? 4.310 42.626 39.225 1.00 26.74 54 PHE B O 1
ATOM 1875 N N . LYS B 1 58 ? 5.427 44.595 38.994 1.00 25.84 55 LYS B N 1
ATOM 1876 C CA . LYS B 1 58 ? 4.508 45.352 39.844 1.00 27.28 55 LYS B CA 1
ATOM 1877 C C . LYS B 1 58 ? 3.242 45.528 39.003 1.00 26.76 55 LYS B C 1
ATOM 1878 O O . LYS B 1 58 ? 3.316 45.704 37.782 1.00 23.97 55 LYS B O 1
ATOM 1884 N N . ALA B 1 59 ? 2.075 45.476 39.646 1.00 27.59 56 ALA B N 1
ATOM 1885 C CA . ALA B 1 59 ? 0.835 45.643 38.879 1.00 27.53 56 ALA B CA 1
ATOM 1886 C C . ALA B 1 59 ? 0.734 47.000 38.202 1.00 27.44 56 ALA B C 1
ATOM 1887 O O . ALA B 1 59 ? 0.047 47.132 37.161 1.00 26.42 56 ALA B O 1
ATOM 1889 N N . ASP B 1 60 ? 1.391 48.022 38.767 1.00 26.40 57 ASP B N 1
ATOM 1890 C CA . ASP B 1 60 ? 1.384 49.326 38.131 1.00 29.07 57 ASP B CA 1
ATOM 1891 C C . ASP B 1 60 ? 2.594 49.641 37.214 1.00 27.62 57 ASP B C 1
ATOM 1892 O O . ASP B 1 60 ? 2.676 50.764 36.720 1.00 29.34 57 ASP B O 1
ATOM 1897 N N . ASP B 1 61 ? 3.490 48.673 36.986 1.00 29.48 58 ASP B N 1
ATOM 1898 C CA . ASP B 1 61 ? 4.595 48.835 35.999 1.00 30.28 58 ASP B CA 1
ATOM 1899 C C . ASP B 1 61 ? 3.995 49.112 34.593 1.00 30.37 58 ASP B C 1
ATOM 1900 O O . ASP B 1 61 ? 3.058 48.415 34.212 1.00 29.56 58 ASP B O 1
ATOM 1905 N N . LYS B 1 62 ? 4.465 50.158 33.901 1.00 28.97 59 LYS B N 1
ATOM 1906 C CA . LYS B 1 62 ? 4.030 50.505 32.560 1.00 30.18 59 LYS B CA 1
ATOM 1907 C C . LYS B 1 62 ? 4.701 49.656 31.474 1.00 29.62 59 LYS B C 1
ATOM 1908 O O . LYS B 1 62 ? 5.938 49.548 31.411 1.00 27.67 59 LYS B O 1
ATOM 1914 N N . LEU B 1 63 ? 3.886 49.084 30.594 1.00 26.62 60 LEU B N 1
ATOM 1915 C CA A LEU B 1 63 ? 4.369 48.292 29.458 0.50 26.93 60 LEU B CA 1
ATOM 1916 C CA B LEU B 1 63 ? 4.376 48.307 29.462 0.50 26.51 60 LEU B CA 1
ATOM 1917 C C . LEU B 1 63 ? 3.668 48.715 28.173 1.00 27.48 60 LEU B C 1
ATOM 1918 O O . LEU B 1 63 ? 2.425 48.994 28.171 1.00 25.23 60 LEU B O 1
ATOM 1927 N N . GLU B 1 64 ? 4.419 48.738 27.077 1.00 25.94 61 GLU B N 1
ATOM 1928 C CA . GLU B 1 64 ? 3.845 49.059 25.787 1.00 26.75 61 GLU B CA 1
ATOM 1929 C C . GLU B 1 64 ? 3.163 47.799 25.167 1.00 26.09 61 GLU B C 1
ATOM 1930 O O . GLU B 1 64 ? 3.794 46.770 24.913 1.00 25.06 61 GLU B O 1
ATOM 1936 N N . PRO B 1 65 ? 1.827 47.830 24.984 1.00 25.88 62 PRO B N 1
ATOM 1937 C CA . PRO B 1 65 ? 1.248 46.716 24.284 1.00 26.00 62 PRO B CA 1
ATOM 1938 C C . PRO B 1 65 ? 1.595 46.698 22.796 1.00 27.07 62 PRO B C 1
ATOM 1939 O O . PRO B 1 65 ? 1.726 47.759 22.168 1.00 28.06 62 PRO B O 1
ATOM 1943 N N . ILE B 1 66 ? 1.745 45.506 22.252 1.00 28.15 63 ILE B N 1
ATOM 1944 C CA . ILE B 1 66 ? 2.051 45.336 20.821 1.00 28.94 63 ILE B CA 1
ATOM 1945 C C . ILE B 1 66 ? 0.826 44.747 20.161 1.00 29.74 63 ILE B C 1
ATOM 1946 O O . ILE B 1 66 ? 0.319 43.738 20.619 1.00 29.96 63 ILE B O 1
ATOM 1951 N N . ILE B 1 67 ? 0.380 45.364 19.069 1.00 31.70 64 ILE B N 1
ATOM 1952 C CA . ILE B 1 67 ? -0.819 44.853 18.422 1.00 35.29 64 ILE B CA 1
ATOM 1953 C C . ILE B 1 67 ? -0.437 43.918 17.263 1.00 36.15 64 ILE B C 1
ATOM 1954 O O . ILE B 1 67 ? 0.232 44.347 16.313 1.00 37.66 64 ILE B O 1
ATOM 1959 N N . LEU B 1 68 ? -0.814 42.649 17.422 1.00 36.43 65 LEU B N 1
ATOM 1960 C CA . LEU B 1 68 ? -0.689 41.607 16.398 1.00 38.52 65 LEU B CA 1
ATOM 1961 C C . LEU B 1 68 ? -2.008 41.458 15.690 1.00 39.00 65 LEU B C 1
ATOM 1962 O O . LEU B 1 68 ? -3.085 41.657 16.265 1.00 40.65 65 LEU B O 1
ATOM 1967 N N . ASP B 1 69 ? -1.922 41.079 14.435 1.00 39.59 66 ASP B N 1
ATOM 1968 C CA . ASP B 1 69 ? -3.134 40.715 13.719 1.00 40.32 66 ASP B CA 1
ATOM 1969 C C . ASP B 1 69 ? -3.072 39.214 13.605 1.00 40.15 66 ASP B C 1
ATOM 1970 O O . ASP B 1 69 ? -2.008 38.647 13.314 1.00 41.05 66 ASP B O 1
ATOM 1975 N N . ARG B 1 70 ? -4.184 38.588 13.934 1.00 39.77 67 ARG B N 1
ATOM 1976 C CA . ARG B 1 70 ? -4.312 37.156 13.858 1.00 39.37 67 ARG B CA 1
ATOM 1977 C C . ARG B 1 70 ? -5.369 36.928 12.769 1.00 38.31 67 ARG B C 1
ATOM 1978 O O . ARG B 1 70 ? -6.244 37.787 12.527 1.00 39.85 67 ARG B O 1
ATOM 1986 N N . LYS B 1 71 ? -5.238 35.846 12.014 1.00 35.25 68 LYS B N 1
ATOM 1987 C CA . LYS B 1 71 ? -6.208 35.601 10.980 1.00 32.05 68 LYS B CA 1
ATOM 1988 C C . LYS B 1 71 ? -6.283 34.093 10.851 1.00 31.75 68 LYS B C 1
ATOM 1989 O O . LYS B 1 71 ? -5.239 33.445 10.860 1.00 31.30 68 LYS B O 1
ATOM 1995 N N . GLU B 1 72 ? -7.495 33.546 10.750 1.00 30.42 69 GLU B N 1
ATOM 1996 C CA . GLU B 1 72 ? -7.674 32.139 10.358 1.00 30.18 69 GLU B CA 1
ATOM 1997 C C . GLU B 1 72 ? -7.256 32.020 8.889 1.00 30.00 69 GLU B C 1
ATOM 1998 O O . GLU B 1 72 ? -7.779 32.775 8.033 1.00 28.73 69 GLU B O 1
ATOM 2004 N N . VAL B 1 73 ? -6.369 31.074 8.573 1.00 29.08 70 VAL B N 1
ATOM 2005 C CA . VAL B 1 73 ? -5.905 30.899 7.198 1.00 27.86 70 VAL B CA 1
ATOM 2006 C C . VAL B 1 73 ? -6.107 29.446 6.806 1.00 29.58 70 VAL B C 1
ATOM 2007 O O . VAL B 1 73 ? -6.048 28.568 7.677 1.00 26.33 70 VAL B O 1
ATOM 2011 N N . THR B 1 74 ? -6.371 29.238 5.531 1.00 29.78 71 THR B N 1
ATOM 2012 C CA . THR B 1 74 ? -6.322 27.885 4.941 1.00 31.26 71 THR B CA 1
ATOM 2013 C C . THR B 1 74 ? -5.130 27.748 3.989 1.00 31.10 71 THR B C 1
ATOM 2014 O O . THR B 1 74 ? -4.685 28.727 3.367 1.00 30.61 71 THR B O 1
ATOM 2018 N N . TYR B 1 75 ? -4.598 26.541 3.859 1.00 30.21 72 TYR B N 1
ATOM 2019 C CA . TYR B 1 75 ? -3.473 26.303 2.929 1.00 30.30 72 TYR B CA 1
ATOM 2020 C C . TYR B 1 75 ? -4.015 26.210 1.493 1.00 29.74 72 TYR B C 1
ATOM 2021 O O . TYR B 1 75 ? -4.929 25.422 1.230 1.00 30.69 72 TYR B O 1
ATOM 2030 N N . SER B 1 76 ? -3.547 27.094 0.607 1.00 29.31 73 SER B N 1
ATOM 2031 C CA . SER B 1 76 ? -3.928 27.053 -0.836 1.00 28.96 73 SER B CA 1
ATOM 2032 C C . SER B 1 76 ? -3.082 26.087 -1.665 1.00 27.75 73 SER B C 1
ATOM 2033 O O . SER B 1 76 ? -3.593 25.080 -2.177 1.00 29.74 73 SER B O 1
ATOM 2036 N N . TYR B 1 77 ? -1.782 26.344 -1.768 1.00 28.35 74 TYR B N 1
ATOM 2037 C CA . TYR B 1 77 ? -0.867 25.504 -2.574 1.00 29.13 74 TYR B CA 1
ATOM 2038 C C . TYR B 1 77 ? 0.574 25.930 -2.387 1.00 30.58 74 TYR B C 1
ATOM 2039 O O . TYR B 1 77 ? 0.835 26.999 -1.853 1.00 31.75 74 TYR B O 1
ATOM 2048 N N . PHE B 1 78 ? 1.506 25.105 -2.844 1.00 32.34 75 PHE B N 1
ATOM 2049 C CA . PHE B 1 78 ? 2.923 25.414 -2.751 1.00 34.34 75 PHE B CA 1
ATOM 2050 C C . PHE B 1 78 ? 3.367 26.026 -4.080 1.00 36.71 75 PHE B C 1
ATOM 2051 O O . PHE B 1 78 ? 3.462 25.316 -5.090 1.00 36.98 75 PHE B O 1
ATOM 2059 N N . ALA B 1 79 ? 3.570 27.345 -4.094 1.00 38.45 76 ALA B N 1
ATOM 2060 C CA . ALA B 1 79 ? 4.261 27.990 -5.201 1.00 41.62 76 ALA B CA 1
ATOM 2061 C C . ALA B 1 79 ? 5.693 27.778 -4.760 1.00 43.71 76 ALA B C 1
ATOM 2062 O O . ALA B 1 79 ? 5.986 27.840 -3.583 1.00 46.74 76 ALA B O 1
ATOM 2064 N N . ASP B 1 80 ? 6.594 27.395 -5.629 1.00 46.22 77 ASP B N 1
ATOM 2065 C CA . ASP B 1 80 ? 7.918 27.080 -5.109 1.00 46.11 77 ASP B CA 1
ATOM 2066 C C . ASP B 1 80 ? 8.724 28.393 -5.226 1.00 45.84 77 ASP B C 1
ATOM 2067 O O . ASP B 1 80 ? 8.641 29.059 -6.271 1.00 47.20 77 ASP B O 1
ATOM 2072 N N . PRO B 1 81 ? 9.448 28.820 -4.153 1.00 44.71 78 PRO B N 1
ATOM 2073 C CA . PRO B 1 81 ? 9.716 28.240 -2.822 1.00 43.04 78 PRO B CA 1
ATOM 2074 C C . PRO B 1 81 ? 8.734 28.645 -1.711 1.00 41.50 78 PRO B C 1
ATOM 2075 O O . PRO B 1 81 ? 8.857 28.153 -0.596 1.00 41.14 78 PRO B O 1
ATOM 2079 N N . LEU B 1 82 ? 7.758 29.488 -2.024 1.00 39.41 79 LEU B N 1
ATOM 2080 C CA . LEU B 1 82 ? 6.817 30.007 -1.016 1.00 38.33 79 LEU B CA 1
ATOM 2081 C C . LEU B 1 82 ? 5.546 29.159 -0.923 1.00 37.26 79 LEU B C 1
ATOM 2082 O O . LEU B 1 82 ? 5.161 28.499 -1.883 1.00 36.70 79 LEU B O 1
ATOM 2087 N N . TYR B 1 83 ? 4.850 29.264 0.200 1.00 35.52 80 TYR B N 1
ATOM 2088 C CA . TYR B 1 83 ? 3.601 28.560 0.419 1.00 34.89 80 TYR B CA 1
ATOM 2089 C C . TYR B 1 83 ? 2.478 29.579 0.438 1.00 34.47 80 TYR B C 1
ATOM 2090 O O . TYR B 1 83 ? 2.619 30.621 1.060 1.00 34.15 80 TYR B O 1
ATOM 2099 N N . VAL B 1 84 ? 1.366 29.285 -0.226 1.00 32.89 81 VAL B N 1
ATOM 2100 C CA . VAL B 1 84 ? 0.267 30.243 -0.303 1.00 32.16 81 VAL B CA 1
ATOM 2101 C C . VAL B 1 84 ? -0.860 29.848 0.600 1.00 32.09 81 VAL B C 1
ATOM 2102 O O . VAL B 1 84 ? -1.332 28.713 0.546 1.00 30.95 81 VAL B O 1
ATOM 2106 N N . PHE B 1 85 ? -1.263 30.787 1.451 1.00 29.48 82 PHE B N 1
ATOM 2107 C CA . PHE B 1 85 ? -2.411 30.634 2.358 1.00 30.73 82 PHE B CA 1
ATOM 2108 C C . PHE B 1 85 ? -3.432 31.722 2.059 1.00 29.65 82 PHE B C 1
ATOM 2109 O O . PHE B 1 85 ? -3.058 32.737 1.501 1.00 33.20 82 PHE B O 1
ATOM 2117 N N . MET B 1 86 ? -4.693 31.526 2.433 1.00 29.42 83 MET B N 1
ATOM 2118 C CA . MET B 1 86 ? -5.768 32.482 2.182 1.00 31.29 83 MET B CA 1
ATOM 2119 C C . MET B 1 86 ? -6.562 32.748 3.440 1.00 31.85 83 MET B C 1
ATOM 2120 O O . MET B 1 86 ? -6.882 31.824 4.219 1.00 29.48 83 MET B O 1
ATOM 2125 N N . ASP B 1 87 ? -6.916 34.014 3.653 1.00 31.40 84 ASP B N 1
ATOM 2126 C CA . ASP B 1 87 ? -7.788 34.312 4.764 1.00 32.41 84 ASP B CA 1
ATOM 2127 C C . ASP B 1 87 ? -9.245 34.087 4.371 1.00 33.01 84 ASP B C 1
ATOM 2128 O O . ASP B 1 87 ? -9.509 33.572 3.292 1.00 33.92 84 ASP B O 1
ATOM 2133 N N . SER B 1 88 ? -10.191 34.437 5.245 1.00 35.29 85 SER B N 1
ATOM 2134 C CA . SER B 1 88 ? -11.594 34.076 5.044 1.00 37.45 85 SER B CA 1
ATOM 2135 C C . SER B 1 88 ? -12.317 34.863 3.953 1.00 39.19 85 SER B C 1
ATOM 2136 O O . SER B 1 88 ? -13.406 34.453 3.495 1.00 39.93 85 SER B O 1
ATOM 2139 N N . GLU B 1 89 ? -11.714 35.978 3.537 1.00 39.79 86 GLU B N 1
ATOM 2140 C CA . GLU B 1 89 ? -12.232 36.764 2.413 1.00 41.35 86 GLU B CA 1
ATOM 2141 C C . GLU B 1 89 ? -11.300 36.585 1.205 1.00 41.51 86 GLU B C 1
ATOM 2142 O O . GLU B 1 89 ? -11.222 37.438 0.321 1.00 43.07 86 GLU B O 1
ATOM 2148 N N . PHE B 1 90 ? -10.590 35.460 1.171 1.00 40.40 87 PHE B N 1
ATOM 2149 C CA . PHE B 1 90 ? -9.798 35.089 -0.010 1.00 41.03 87 PHE B CA 1
ATOM 2150 C C . PHE B 1 90 ? -8.602 35.973 -0.361 1.00 39.09 87 PHE B C 1
ATOM 2151 O O . PHE B 1 90 ? -8.042 35.860 -1.451 1.00 39.22 87 PHE B O 1
ATOM 2159 N N . ASN B 1 91 ? -8.163 36.811 0.569 1.00 38.06 88 ASN B N 1
ATOM 2160 C CA . ASN B 1 91 ? -6.883 37.442 0.378 1.00 36.99 88 ASN B CA 1
ATOM 2161 C C . ASN B 1 91 ? -5.773 36.393 0.439 1.00 36.76 88 ASN B C 1
ATOM 2162 O O . ASN B 1 91 ? -5.806 35.526 1.317 1.00 35.71 88 ASN B O 1
ATOM 2167 N N . GLN B 1 92 ? -4.795 36.485 -0.465 1.00 35.76 89 GLN B N 1
ATOM 2168 C CA . GLN B 1 92 ? -3.632 35.580 -0.482 1.00 34.76 89 GLN B CA 1
ATOM 2169 C C . GLN B 1 92 ? -2.431 36.072 0.313 1.00 35.03 89 GLN B C 1
ATOM 2170 O O . GLN B 1 92 ? -2.166 37.272 0.361 1.00 34.55 89 GLN B O 1
ATOM 2176 N N . TYR B 1 93 ? -1.716 35.146 0.953 1.00 33.45 90 TYR B N 1
ATOM 2177 C CA . TYR B 1 93 ? -0.469 35.460 1.637 1.00 33.73 90 TYR B CA 1
ATOM 2178 C C . TYR B 1 93 ? 0.586 34.451 1.255 1.00 35.12 90 TYR B C 1
ATOM 2179 O O . TYR B 1 93 ? 0.384 33.232 1.422 1.00 33.78 90 TYR B O 1
ATOM 2188 N N . GLU B 1 94 ? 1.708 34.947 0.756 1.00 35.53 91 GLU B N 1
ATOM 2189 C CA . GLU B 1 94 ? 2.825 34.077 0.347 1.00 37.16 91 GLU B CA 1
ATOM 2190 C C . GLU B 1 94 ? 3.896 34.055 1.420 1.00 37.31 91 GLU B C 1
ATOM 2191 O O . GLU B 1 94 ? 4.527 35.073 1.718 1.00 37.10 91 GLU B O 1
ATOM 2197 N N . ILE B 1 95 ? 4.057 32.884 2.023 1.00 35.72 92 ILE B N 1
ATOM 2198 C CA . ILE B 1 95 ? 4.806 32.727 3.262 1.00 36.77 92 ILE B CA 1
ATOM 2199 C C . ILE B 1 95 ? 6.083 31.909 3.074 1.00 36.67 92 ILE B C 1
ATOM 2200 O O . ILE B 1 95 ? 6.066 30.863 2.435 1.00 37.07 92 ILE B O 1
ATOM 2205 N N . GLU B 1 96 ? 7.197 32.409 3.600 1.00 37.63 93 GLU B N 1
ATOM 2206 C CA . GLU B 1 96 ? 8.457 31.683 3.559 1.00 38.94 93 GLU B CA 1
ATOM 2207 C C . GLU B 1 96 ? 8.472 30.481 4.507 1.00 39.03 93 GLU B C 1
ATOM 2208 O O . GLU B 1 96 ? 7.833 30.488 5.564 1.00 38.21 93 GLU B O 1
ATOM 2214 N N . LYS B 1 97 ? 9.256 29.476 4.135 1.00 39.94 94 LYS B N 1
ATOM 2215 C CA . LYS B 1 97 ? 9.390 28.237 4.901 1.00 41.69 94 LYS B CA 1
ATOM 2216 C C . LYS B 1 97 ? 9.790 28.489 6.355 1.00 42.33 94 LYS B C 1
ATOM 2217 O O . LYS B 1 97 ? 9.266 27.852 7.275 1.00 42.04 94 LYS B O 1
ATOM 2223 N N . ASP B 1 98 ? 10.705 29.438 6.551 1.00 43.15 95 ASP B N 1
ATOM 2224 C CA . ASP B 1 98 ? 11.185 29.809 7.887 1.00 43.70 95 ASP B CA 1
ATOM 2225 C C . ASP B 1 98 ? 10.094 30.242 8.866 1.00 42.64 95 ASP B C 1
ATOM 2226 O O . ASP B 1 98 ? 10.287 30.165 10.083 1.00 42.43 95 ASP B O 1
ATOM 2231 N N . ASP B 1 99 ? 8.944 30.672 8.356 1.00 40.74 96 ASP B N 1
ATOM 2232 C CA . ASP B 1 99 ? 7.885 31.130 9.236 1.00 39.39 96 ASP B CA 1
ATOM 2233 C C . ASP B 1 99 ? 6.774 30.115 9.462 1.00 38.05 96 ASP B C 1
ATOM 2234 O O . ASP B 1 99 ? 5.734 30.445 10.028 1.00 36.90 96 ASP B O 1
ATOM 2239 N N . LEU B 1 100 ? 7.009 28.868 9.050 1.00 37.60 97 LEU B N 1
ATOM 2240 C CA . LEU B 1 100 ? 5.940 27.864 8.974 1.00 36.68 97 LEU B CA 1
ATOM 2241 C C . LEU B 1 100 ? 6.203 26.630 9.813 1.00 36.70 97 LEU B C 1
ATOM 2242 O O . LEU B 1 100 ? 5.574 25.591 9.584 1.00 34.92 97 LEU B O 1
ATOM 2247 N N . GLU B 1 101 ? 7.123 26.741 10.781 1.00 36.40 98 GLU B N 1
ATOM 2248 C CA . GLU B 1 101 ? 7.470 25.591 11.638 1.00 36.10 98 GLU B CA 1
ATOM 2249 C C . GLU B 1 101 ? 6.253 24.991 12.337 1.00 35.39 98 GLU B C 1
ATOM 2250 O O . GLU B 1 101 ? 6.259 23.817 12.734 1.00 35.36 98 GLU B O 1
ATOM 2256 N N . GLY B 1 102 ? 5.214 25.791 12.467 1.00 33.59 99 GLY B N 1
ATOM 2257 C CA . GLY B 1 102 ? 3.999 25.401 13.125 1.00 33.05 99 GLY B CA 1
ATOM 2258 C C . GLY B 1 102 ? 3.092 24.578 12.231 1.00 32.40 99 GLY B C 1
ATOM 2259 O O . GLY B 1 102 ? 2.075 24.079 12.694 1.00 32.80 99 GLY B O 1
ATOM 2260 N N . VAL B 1 103 ? 3.398 24.492 10.939 1.00 31.76 100 VAL B N 1
ATOM 2261 C CA . VAL B 1 103 ? 2.512 23.721 10.041 1.00 31.95 100 VAL B CA 1
ATOM 2262 C C . VAL B 1 103 ? 3.284 22.684 9.198 1.00 30.85 100 VAL B C 1
ATOM 2263 O O . VAL B 1 103 ? 2.709 21.687 8.761 1.00 30.62 100 VAL B O 1
ATOM 2267 N N . LEU B 1 104 ? 4.578 22.918 8.985 1.00 31.00 101 LEU B N 1
ATOM 2268 C CA . LEU B 1 104 ? 5.390 22.141 8.022 1.00 32.32 101 LEU B CA 1
ATOM 2269 C C . LEU B 1 104 ? 5.390 20.630 8.173 1.00 32.41 101 LEU B C 1
ATOM 2270 O O . LEU B 1 104 ? 5.432 19.900 7.171 1.00 32.41 101 LEU B O 1
ATOM 2275 N N . THR B 1 105 ? 5.328 20.142 9.402 1.00 30.85 102 THR B N 1
ATOM 2276 C CA . THR B 1 105 ? 5.366 18.698 9.568 1.00 30.76 102 THR B CA 1
ATOM 2277 C C . THR B 1 105 ? 4.148 17.980 8.965 1.00 28.92 102 THR B C 1
ATOM 2278 O O . THR B 1 105 ? 4.259 16.866 8.417 1.00 31.01 102 THR B O 1
ATOM 2282 N N . PHE B 1 106 ? 2.983 18.600 9.076 1.00 28.39 103 PHE B N 1
ATOM 2283 C CA . PHE B 1 106 ? 1.758 17.947 8.679 1.00 27.58 103 PHE B CA 1
ATOM 2284 C C . PHE B 1 106 ? 1.072 18.586 7.497 1.00 28.17 103 PHE B C 1
ATOM 2285 O O . PHE B 1 106 ? -0.053 18.234 7.153 1.00 28.47 103 PHE B O 1
ATOM 2293 N N . ILE B 1 107 ? 1.752 19.504 6.833 1.00 26.83 104 ILE B N 1
ATOM 2294 C CA . ILE B 1 107 ? 1.120 20.168 5.691 1.00 28.12 104 ILE B CA 1
ATOM 2295 C C . ILE B 1 107 ? 0.942 19.130 4.575 1.00 28.88 104 ILE B C 1
ATOM 2296 O O . ILE B 1 107 ? 1.849 18.348 4.309 1.00 28.78 104 ILE B O 1
ATOM 2301 N N . GLU B 1 108 ? -0.220 19.164 3.946 1.00 29.27 105 GLU B N 1
ATOM 2302 C CA . GLU B 1 108 ? -0.543 18.266 2.819 1.00 30.77 105 GLU B CA 1
ATOM 2303 C C . GLU B 1 108 ? -1.333 18.986 1.725 1.00 29.83 105 GLU B C 1
ATOM 2304 O O . GLU B 1 108 ? -2.052 19.939 2.004 1.00 29.23 105 GLU B O 1
ATOM 2310 N N . ASP B 1 109 ? -1.220 18.521 0.487 1.00 28.97 106 ASP B N 1
ATOM 2311 C CA . ASP B 1 109 ? -2.091 19.051 -0.581 1.00 30.20 106 ASP B CA 1
ATOM 2312 C C . ASP B 1 109 ? -3.562 18.925 -0.199 1.00 30.67 106 ASP B C 1
ATOM 2313 O O . ASP B 1 109 ? -4.016 17.859 0.271 1.00 31.08 106 ASP B O 1
ATOM 2318 N N . GLY B 1 110 ? -4.287 20.015 -0.358 1.00 30.84 107 GLY B N 1
ATOM 2319 C CA . GLY B 1 110 ? -5.722 2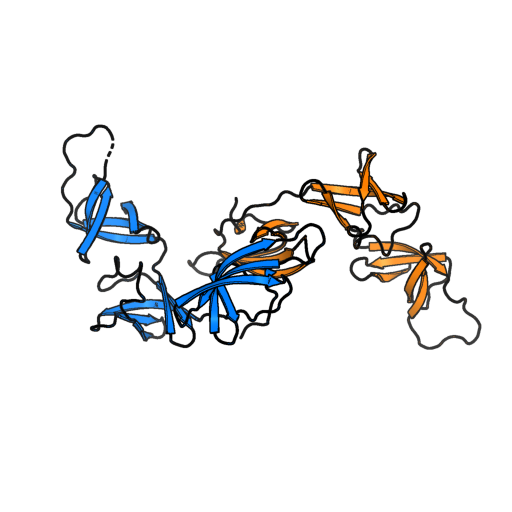0.027 -0.107 1.00 31.25 107 GLY B CA 1
ATOM 2320 C C . GLY B 1 110 ? -6.085 20.055 1.362 1.00 32.17 107 GLY B C 1
ATOM 2321 O O . GLY B 1 110 ? -7.238 19.855 1.715 1.00 33.41 107 GLY B O 1
ATOM 2322 N N . MET B 1 111 ? -5.111 20.354 2.212 1.00 31.89 108 MET B N 1
ATOM 2323 C CA . MET B 1 111 ? -5.350 20.443 3.676 1.00 33.35 108 MET B CA 1
ATOM 2324 C C . MET B 1 111 ? -6.567 21.307 3.959 1.00 34.96 108 MET B C 1
ATOM 2325 O O . MET B 1 111 ? -6.687 22.420 3.434 1.00 35.68 108 MET B O 1
ATOM 2330 N N . THR B 1 112 ? -7.452 20.795 4.798 1.00 36.38 109 THR B N 1
ATOM 2331 C CA . THR B 1 112 ? -8.658 21.517 5.150 1.00 37.60 109 THR B CA 1
ATOM 2332 C C . THR B 1 112 ? -8.542 22.162 6.547 1.00 37.10 109 THR B C 1
ATOM 2333 O O . THR B 1 112 ? -9.413 22.946 6.952 1.00 36.77 109 THR B O 1
ATOM 2337 N N . ASP B 1 113 ? -7.439 21.883 7.251 1.00 35.70 110 ASP B N 1
ATOM 2338 C CA . ASP B 1 113 ? -7.277 22.388 8.625 1.00 34.57 110 ASP B CA 1
ATOM 2339 C C . ASP B 1 113 ? -7.169 23.917 8.600 1.00 34.20 110 ASP B C 1
ATOM 2340 O O . ASP B 1 113 ? -6.410 24.470 7.813 1.00 33.76 110 ASP B O 1
ATOM 2345 N N . ILE B 1 114 ? -7.936 24.544 9.476 1.00 33.37 111 ILE B N 1
ATOM 2346 C CA . ILE B 1 114 ? -7.910 26.011 9.659 1.00 34.14 111 ILE B CA 1
ATOM 2347 C C . ILE B 1 114 ? -6.772 26.378 10.621 1.00 33.52 111 ILE B C 1
ATOM 2348 O O . ILE B 1 114 ? -6.793 25.989 11.804 1.00 33.99 111 ILE B O 1
ATOM 2353 N N . CYS B 1 115 ? -5.773 27.083 10.107 1.00 30.84 112 CYS B N 1
ATOM 2354 C CA . CYS B 1 115 ? -4.622 27.523 10.876 1.00 31.64 112 CYS B CA 1
ATOM 2355 C C . CYS B 1 115 ? -4.780 28.963 11.348 1.00 31.39 112 CYS B C 1
ATOM 2356 O O . CYS B 1 115 ? -5.569 29.718 10.775 1.00 33.26 112 CYS B O 1
ATOM 2359 N N . GLU B 1 116 ? -4.001 29.328 12.360 1.00 31.73 113 GLU B N 1
ATOM 2360 C CA . GLU B 1 116 ? -3.935 30.698 12.831 1.00 32.16 113 GLU B CA 1
ATOM 2361 C C . GLU B 1 116 ? -2.614 31.285 12.383 1.00 31.38 113 GLU B C 1
ATOM 2362 O O . GLU B 1 116 ? -1.559 30.737 12.638 1.00 29.09 113 GLU B O 1
ATOM 2368 N N . ALA B 1 117 ? -2.686 32.392 11.646 1.00 30.76 114 ALA B N 1
ATOM 2369 C CA . ALA B 1 117 ? -1.516 33.083 11.154 1.00 30.60 114 ALA B CA 1
ATOM 2370 C C . ALA B 1 117 ? -1.386 34.335 12.029 1.00 31.71 114 ALA B C 1
ATOM 2371 O O . ALA B 1 117 ? -2.375 34.995 12.262 1.00 32.01 114 ALA B O 1
ATOM 2373 N N . VAL B 1 118 ? -0.185 34.636 12.487 1.00 32.29 115 VAL B N 1
ATOM 2374 C CA . VAL B 1 118 ? 0.060 35.796 13.364 1.00 32.55 115 VAL B CA 1
ATOM 2375 C C . VAL B 1 118 ? 0.938 36.736 12.596 1.00 33.31 115 VAL B C 1
ATOM 2376 O O . VAL B 1 118 ? 1.980 36.328 12.051 1.00 33.27 115 VAL B O 1
ATOM 2380 N N . PHE B 1 119 ? 0.511 38.003 12.550 1.00 34.33 116 PHE B N 1
ATOM 2381 C CA . PHE B 1 119 ? 1.272 39.026 11.883 1.00 35.71 116 PHE B CA 1
ATOM 2382 C C . PHE B 1 119 ? 1.784 40.040 12.911 1.00 37.07 116 PHE B C 1
ATOM 2383 O O . PHE B 1 119 ? 1.005 40.648 13.670 1.00 36.81 116 PHE B O 1
ATOM 2391 N N . TYR B 1 120 ? 3.087 40.190 12.906 1.00 38.03 117 TYR B N 1
ATOM 2392 C CA . TYR B 1 120 ? 3.785 41.200 13.679 1.00 41.13 117 TYR B CA 1
ATOM 2393 C C . TYR B 1 120 ? 4.372 42.147 12.653 1.00 42.16 117 TYR B C 1
ATOM 2394 O O . TYR B 1 120 ? 5.035 41.707 11.699 1.00 43.49 117 TYR B O 1
ATOM 2403 N N . ASN B 1 121 ? 4.136 43.444 12.828 1.00 44.67 118 ASN B N 1
ATOM 2404 C CA . ASN B 1 121 ? 4.583 44.427 11.814 1.00 45.93 118 ASN B CA 1
ATOM 2405 C C . ASN B 1 121 ? 4.228 44.070 10.354 1.00 46.38 118 ASN B C 1
ATOM 2406 O O . ASN B 1 121 ? 5.084 44.116 9.475 1.00 46.62 118 ASN B O 1
ATOM 2411 N N . ASP B 1 122 ? 2.974 43.688 10.113 1.00 47.06 119 ASP B N 1
ATOM 2412 C CA . ASP B 1 122 ? 2.470 43.406 8.741 1.00 48.64 119 ASP B CA 1
ATOM 2413 C C . ASP B 1 122 ? 3.257 42.295 7.976 1.00 48.01 119 ASP B C 1
ATOM 2414 O O . ASP B 1 122 ? 3.466 42.376 6.759 1.00 48.84 119 ASP B O 1
ATOM 2419 N N . LYS B 1 123 ? 3.699 41.258 8.692 1.00 46.44 120 LYS B N 1
ATOM 2420 C CA . LYS B 1 123 ? 4.418 40.148 8.065 1.00 44.53 120 LYS B CA 1
ATOM 2421 C C . LYS B 1 123 ? 4.088 38.918 8.893 1.00 42.95 120 LYS B C 1
ATOM 2422 O O . LYS B 1 123 ? 4.072 39.002 10.123 1.00 41.06 120 LYS B O 1
ATOM 2428 N N . VAL B 1 124 ? 3.805 37.787 8.238 1.00 40.74 121 VAL B N 1
ATOM 2429 C CA . VAL B 1 124 ? 3.493 36.588 8.994 1.00 38.94 121 VAL B CA 1
ATOM 2430 C C . VAL B 1 124 ? 4.750 36.182 9.762 1.00 38.18 121 VAL B C 1
ATOM 2431 O O . VAL B 1 124 ? 5.840 36.077 9.174 1.00 37.46 121 VAL B O 1
ATOM 2435 N N . ILE B 1 125 ? 4.596 35.928 11.068 1.00 36.25 122 ILE B N 1
ATOM 2436 C CA . ILE B 1 125 ? 5.709 35.339 11.825 1.00 36.30 122 ILE B CA 1
ATOM 2437 C C . ILE B 1 125 ? 5.466 33.870 12.164 1.00 34.97 122 ILE B C 1
ATOM 2438 O O . ILE B 1 125 ? 6.417 33.139 12.452 1.00 36.43 122 ILE B O 1
ATOM 2443 N N . SER B 1 126 ? 4.211 33.449 12.128 1.00 33.47 123 SER B N 1
ATOM 2444 C CA . SER B 1 126 ? 3.929 32.067 12.455 1.00 33.51 123 SER B CA 1
ATOM 2445 C C . SER B 1 126 ? 2.595 31.636 11.888 1.00 32.66 123 SER B C 1
ATOM 2446 O O . SER B 1 126 ? 1.682 32.439 11.758 1.00 31.73 123 SER B O 1
ATOM 2449 N N . VAL B 1 127 ? 2.499 30.342 11.572 1.00 31.04 124 VAL B N 1
ATOM 2450 C CA . VAL B 1 127 ? 1.244 29.755 11.178 1.00 30.15 124 VAL B CA 1
ATOM 2451 C C . VAL B 1 127 ? 1.209 28.461 11.958 1.00 31.32 124 VAL B C 1
ATOM 2452 O O . VAL B 1 127 ? 2.166 27.704 11.898 1.00 31.96 124 VAL B O 1
ATOM 2456 N N . GLU B 1 128 ? 0.128 28.271 12.697 1.00 31.30 125 GLU B N 1
ATOM 2457 C CA . GLU B 1 128 ? -0.037 27.134 13.596 1.00 32.05 125 GLU B CA 1
ATOM 2458 C C . GLU B 1 128 ? -1.305 26.334 13.337 1.00 31.80 125 GLU B C 1
ATOM 2459 O O . GLU B 1 128 ? -2.414 26.877 13.203 1.00 30.91 125 GLU B O 1
ATOM 2465 N N . LEU B 1 129 ? -1.146 24.997 13.316 1.00 29.80 126 LEU B N 1
ATOM 2466 C CA . LEU B 1 129 ? -2.252 24.083 13.115 1.00 29.86 126 LEU B CA 1
ATOM 2467 C C . LEU B 1 129 ? -3.207 24.007 14.306 1.00 29.87 126 LEU B C 1
ATOM 2468 O O . LEU B 1 129 ? -2.812 24.343 15.420 1.00 31.06 126 LEU B O 1
ATOM 2473 N N . PRO B 1 130 ? -4.427 23.490 14.121 1.00 30.82 127 PRO B N 1
ATOM 2474 C CA . PRO B 1 130 ? -5.192 23.246 15.326 1.00 31.76 127 PRO B CA 1
ATOM 2475 C C . PRO B 1 130 ? -4.454 22.303 16.307 1.00 31.76 127 PRO B C 1
ATOM 2476 O O . PRO B 1 130 ? -3.414 21.717 15.954 1.00 32.09 127 PRO B O 1
ATOM 2480 N N . THR B 1 131 ? -4.939 22.237 17.531 1.00 31.05 128 THR B N 1
ATOM 2481 C CA . THR B 1 131 ? -4.285 21.399 18.532 1.00 33.62 128 THR B CA 1
ATOM 2482 C C . THR B 1 131 ? -4.365 19.912 18.186 1.00 32.74 128 THR B C 1
ATOM 2483 O O . THR B 1 131 ? -3.390 19.205 18.417 1.00 33.62 128 THR B O 1
ATOM 2487 N N . THR B 1 132 ? -5.502 19.459 17.655 1.00 31.76 129 THR B N 1
ATOM 2488 C CA . THR B 1 132 ? -5.673 18.055 17.124 1.00 33.70 129 THR B CA 1
ATOM 2489 C C . THR B 1 132 ? -5.947 18.103 15.622 1.00 32.29 129 THR B C 1
ATOM 2490 O O . THR B 1 132 ? -6.831 18.856 15.160 1.00 32.39 129 THR B O 1
ATOM 2494 N N . ILE B 1 133 ? -5.251 17.264 14.855 1.00 30.25 130 ILE B N 1
ATOM 2495 C CA . ILE B 1 133 ? -5.612 17.058 13.475 1.00 28.43 130 ILE B CA 1
ATOM 2496 C C . ILE B 1 133 ? -5.869 15.585 13.199 1.00 28.37 130 ILE B C 1
ATOM 2497 O O . ILE B 1 133 ? -5.584 14.715 14.077 1.00 25.38 130 ILE B O 1
ATOM 2502 N N . VAL B 1 134 ? -6.437 15.314 12.022 1.00 26.38 131 VAL B N 1
ATOM 2503 C CA . VAL B 1 134 ? -6.685 13.930 11.607 1.00 26.13 131 VAL B CA 1
ATOM 2504 C C . VAL B 1 134 ? -5.932 13.673 10.317 1.00 26.06 131 VAL B C 1
ATOM 2505 O O . VAL B 1 134 ? -5.996 14.506 9.407 1.00 25.56 131 VAL B O 1
ATOM 2509 N N . ARG B 1 135 ? -5.204 12.552 10.253 1.00 24.74 132 ARG B N 1
ATOM 2510 C CA . ARG B 1 135 ? -4.530 12.185 9.011 1.00 24.60 132 ARG B CA 1
ATOM 2511 C C . ARG B 1 135 ? -4.729 10.719 8.686 1.00 25.56 132 ARG B C 1
ATOM 2512 O O . ARG B 1 135 ? -4.903 9.896 9.605 1.00 25.40 132 ARG B O 1
ATOM 2520 N N . GLN B 1 136 ? -4.682 10.394 7.386 1.00 25.45 133 GLN B N 1
ATOM 2521 C CA . GLN B 1 136 ? -4.818 8.991 6.952 1.00 27.48 133 GLN B CA 1
ATOM 2522 C C . GLN B 1 136 ? -3.427 8.353 6.882 1.00 26.35 133 GLN B C 1
ATOM 2523 O O . GLN B 1 136 ? -2.439 9.010 6.507 1.00 24.55 133 GLN B O 1
ATOM 2529 N N . ILE B 1 137 ? -3.369 7.057 7.251 1.00 25.36 134 ILE B N 1
ATOM 2530 C CA . ILE B 1 137 ? -2.139 6.262 7.156 1.00 24.82 134 ILE B CA 1
ATOM 2531 C C . ILE B 1 137 ? -2.001 5.756 5.689 1.00 24.88 134 ILE B C 1
ATOM 2532 O O . ILE B 1 137 ? -2.860 5.033 5.162 1.00 26.39 134 ILE B O 1
ATOM 2537 N N . ALA B 1 138 ? -0.932 6.199 5.061 1.00 24.19 135 ALA B N 1
ATOM 2538 C CA . ALA B 1 138 ? -0.622 5.831 3.689 1.00 25.06 135 ALA B CA 1
ATOM 2539 C C . ALA B 1 138 ? -0.002 4.441 3.676 1.00 24.93 135 ALA B C 1
ATOM 2540 O O . ALA B 1 138 ? -0.280 3.668 2.770 1.00 25.29 135 ALA B O 1
ATOM 2542 N N . TYR B 1 139 ? 0.847 4.157 4.659 1.00 25.78 136 TYR B N 1
ATOM 2543 C CA . TYR B 1 139 ? 1.519 2.850 4.705 1.00 24.83 136 TYR B CA 1
ATOM 2544 C C . TYR B 1 139 ? 1.935 2.490 6.104 1.00 25.51 136 TYR B C 1
ATOM 2545 O O . TYR B 1 139 ? 2.421 3.314 6.846 1.00 24.53 136 TYR B O 1
ATOM 2554 N N . THR B 1 140 ? 1.800 1.206 6.410 1.00 24.08 137 THR B N 1
ATOM 2555 C CA . THR B 1 140 ? 2.348 0.646 7.646 1.00 27.16 137 THR B CA 1
ATOM 2556 C C . THR B 1 140 ? 2.453 -0.848 7.312 1.00 28.25 137 THR B C 1
ATOM 2557 O O . THR B 1 140 ? 1.759 -1.310 6.415 1.00 27.69 137 THR B O 1
ATOM 2561 N N . GLU B 1 141 ? 3.341 -1.575 7.966 1.00 30.88 138 GLU B N 1
ATOM 2562 C CA . GLU B 1 141 ? 3.643 -2.947 7.522 1.00 34.09 138 GLU B CA 1
ATOM 2563 C C . GLU B 1 141 ? 2.414 -3.891 7.653 1.00 33.46 138 GLU B C 1
ATOM 2564 O O . GLU B 1 141 ? 1.822 -3.982 8.730 1.00 33.40 138 GLU B O 1
ATOM 2570 N N . PRO B 1 142 ? 2.013 -4.575 6.541 1.00 34.32 139 PRO B N 1
ATOM 2571 C CA . PRO B 1 142 ? 0.839 -5.435 6.619 1.00 34.75 139 PRO B CA 1
ATOM 2572 C C . PRO B 1 142 ? 1.137 -6.642 7.540 1.00 34.60 139 PRO B C 1
ATOM 2573 O O . PRO B 1 142 ? 2.286 -7.077 7.651 1.00 33.59 139 PRO B O 1
ATOM 2577 N N . ALA B 1 143 ? 0.113 -7.066 8.255 1.00 34.53 140 ALA B N 1
ATOM 2578 C CA . ALA B 1 143 ? 0.224 -8.106 9.289 1.00 34.75 140 ALA B CA 1
ATOM 2579 C C . ALA B 1 143 ? 0.310 -9.430 8.575 1.00 35.02 140 ALA B C 1
ATOM 2580 O O . ALA B 1 143 ? -0.393 -9.633 7.587 1.00 35.10 140 ALA B O 1
ATOM 2582 N N . VAL B 1 144 ? 1.169 -10.325 9.072 1.00 34.80 141 VAL B N 1
ATOM 2583 C CA . VAL B 1 144 ? 1.211 -11.694 8.546 1.00 34.96 141 VAL B CA 1
ATOM 2584 C C . VAL B 1 144 ? 1.125 -12.660 9.718 1.00 35.40 141 VAL B C 1
ATOM 2585 O O . VAL B 1 144 ? 1.225 -12.250 10.881 1.00 34.51 141 VAL B O 1
ATOM 2589 N N . ARG B 1 145 ? 0.941 -13.944 9.440 1.00 36.43 142 ARG B N 1
ATOM 2590 C CA . ARG B 1 145 ? 0.791 -14.869 10.580 1.00 37.60 142 ARG B CA 1
ATOM 2591 C C . ARG B 1 145 ? 2.081 -14.982 11.364 1.00 38.45 142 ARG B C 1
ATOM 2592 O O . ARG B 1 145 ? 3.175 -14.959 10.796 1.00 36.43 142 ARG B O 1
ATOM 2600 N N . GLY B 1 146 ? 1.934 -15.040 12.681 1.00 39.66 143 GLY B N 1
ATOM 2601 C CA . GLY B 1 146 ? 3.041 -15.296 13.582 1.00 43.43 143 GLY B CA 1
ATOM 2602 C C . GLY B 1 146 ? 3.830 -14.072 13.944 1.00 45.08 143 GLY B C 1
ATOM 2603 O O . GLY B 1 146 ? 4.928 -14.181 14.502 1.00 46.07 143 GLY B O 1
ATOM 2604 N N . ASP B 1 147 ? 3.296 -12.897 13.624 1.00 47.11 144 ASP B N 1
ATOM 2605 C CA . ASP B 1 147 ? 4.093 -11.672 13.765 1.00 48.59 144 ASP B CA 1
ATOM 2606 C C . ASP B 1 147 ? 3.836 -10.793 15.001 1.00 49.02 144 ASP B C 1
ATOM 2607 O O . ASP B 1 147 ? 4.446 -9.725 15.134 1.00 49.54 144 ASP B O 1
ATOM 2612 N N . THR B 1 148 ? 2.965 -11.222 15.910 1.00 49.45 145 THR B N 1
ATOM 2613 C CA . THR B 1 148 ? 2.888 -10.517 17.201 1.00 49.17 145 THR B CA 1
ATOM 2614 C C . THR B 1 148 ? 4.216 -10.571 17.960 1.00 48.78 145 THR B C 1
ATOM 2615 O O . THR B 1 148 ? 4.653 -11.630 18.406 1.00 48.52 145 THR B O 1
ATOM 2619 N N . SER B 1 149 ? 4.867 -9.425 18.085 1.00 46.93 146 SER B N 1
ATOM 2620 C CA . SER B 1 149 ? 5.716 -9.237 19.237 1.00 45.50 146 SER B CA 1
ATOM 2621 C C . SER B 1 149 ? 4.771 -8.581 20.276 1.00 43.61 146 SER B C 1
ATOM 2622 O O . SER B 1 149 ? 3.518 -8.493 20.065 1.00 46.13 146 SER B O 1
ATOM 2625 N N . GLY B 1 150 ? 5.337 -8.171 21.401 1.00 39.74 147 GLY B N 1
ATOM 2626 C CA . GLY B 1 150 ? 4.597 -7.461 22.442 1.00 34.23 147 GLY B CA 1
ATOM 2627 C C . GLY B 1 150 ? 4.682 -5.965 22.186 1.00 31.49 147 GLY B C 1
ATOM 2628 O O . GLY B 1 150 ? 4.253 -5.178 22.997 1.00 28.80 147 GLY B O 1
ATOM 2629 N N . LYS B 1 151 ? 5.243 -5.570 21.046 1.00 31.29 148 LYS B N 1
ATOM 2630 C CA . LYS B 1 151 ? 5.425 -4.120 20.790 1.00 30.55 148 LYS B CA 1
ATOM 2631 C C . LYS B 1 151 ? 4.085 -3.429 20.646 1.00 28.63 148 LYS B C 1
ATOM 2632 O O . LYS B 1 151 ? 3.161 -3.982 20.037 1.00 29.18 148 LYS B O 1
ATOM 2638 N N . VAL B 1 152 ? 4.001 -2.210 21.170 1.00 28.11 149 VAL B N 1
ATOM 2639 C CA . VAL B 1 152 ? 2.715 -1.576 21.279 1.00 26.36 149 VAL B CA 1
ATOM 2640 C C . VAL B 1 152 ? 2.580 -0.477 20.205 1.00 26.00 149 VAL B C 1
ATOM 2641 O O . VAL B 1 152 ? 1.463 -0.074 19.912 1.00 24.87 149 VAL B O 1
ATOM 2645 N N . MET B 1 153 ? 3.716 -0.056 19.646 1.00 23.81 150 MET B N 1
ATOM 2646 C CA . MET B 1 153 ? 3.692 0.944 18.542 1.00 24.41 150 MET B CA 1
ATOM 2647 C C . MET B 1 153 ? 4.478 0.451 17.341 1.00 25.03 150 MET B C 1
ATOM 2648 O O . MET B 1 153 ? 5.372 -0.435 17.469 1.00 25.94 150 MET B O 1
ATOM 2653 N N . LYS B 1 154 ? 4.199 1.048 16.182 1.00 23.88 151 LYS B N 1
ATOM 2654 C CA . LYS B 1 154 ? 4.942 0.721 14.951 1.00 23.36 151 LYS B CA 1
ATOM 2655 C C . LYS B 1 154 ? 5.031 1.977 14.058 1.00 23.89 151 LYS B C 1
ATOM 2656 O O . LYS B 1 154 ? 4.297 2.922 14.264 1.00 22.86 151 LYS B O 1
ATOM 2662 N N . THR B 1 155 ? 5.938 1.954 13.087 1.00 23.93 152 THR B N 1
ATOM 2663 C CA . THR B 1 155 ? 6.071 3.089 12.164 1.00 26.45 152 THR B CA 1
ATOM 2664 C C . THR B 1 155 ? 4.961 3.124 11.141 1.00 24.98 152 THR B C 1
ATOM 2665 O O . THR B 1 155 ? 4.544 2.100 10.592 1.00 25.67 152 THR B O 1
ATOM 2669 N N . ALA B 1 156 ? 4.491 4.331 10.824 1.00 23.81 153 ALA B N 1
ATOM 2670 C CA . ALA B 1 156 ? 3.585 4.475 9.695 1.00 23.29 153 ALA B CA 1
ATOM 2671 C C . ALA B 1 156 ? 4.009 5.741 8.936 1.00 23.09 153 ALA B C 1
ATOM 2672 O O . ALA B 1 156 ? 4.728 6.559 9.492 1.00 25.11 153 ALA B O 1
ATOM 2674 N N . ARG B 1 157 ? 3.624 5.777 7.671 1.00 23.43 154 ARG B N 1
ATOM 2675 C CA . ARG B 1 157 ? 3.808 6.952 6.783 1.00 23.46 154 ARG B CA 1
ATOM 2676 C C . ARG B 1 157 ? 2.475 7.581 6.556 1.00 22.54 154 ARG B C 1
ATOM 2677 O O . ARG B 1 157 ? 1.433 6.892 6.393 1.00 22.58 154 ARG B O 1
ATOM 2685 N N . LEU B 1 158 ? 2.456 8.936 6.492 1.00 22.55 155 LEU B N 1
ATOM 2686 C CA . LEU B 1 158 ? 1.227 9.655 6.141 1.00 23.25 155 LEU B CA 1
ATOM 2687 C C . LEU B 1 158 ? 1.299 10.075 4.660 1.00 24.26 155 LEU B C 1
ATOM 2688 O O . LEU B 1 158 ? 2.347 9.914 4.067 1.00 25.43 155 LEU B O 1
ATOM 2693 N N . ASN B 1 159 ? 0.197 10.536 4.099 1.00 26.09 156 ASN B N 1
ATOM 2694 C CA . ASN B 1 159 ? 0.155 10.925 2.638 1.00 28.08 156 ASN B CA 1
ATOM 2695 C C . ASN B 1 159 ? 1.253 11.901 2.226 1.00 29.38 156 ASN B C 1
ATOM 2696 O O . ASN B 1 159 ? 1.771 11.882 1.083 1.00 29.97 156 ASN B O 1
ATOM 2701 N N . ASN B 1 160 ? 1.600 12.788 3.135 1.00 27.54 157 ASN B N 1
ATOM 2702 C CA . ASN B 1 160 ? 2.641 13.735 2.852 1.00 28.02 157 ASN B CA 1
ATOM 2703 C C . ASN B 1 160 ? 4.079 13.218 3.028 1.00 28.67 157 ASN B C 1
ATOM 2704 O O . ASN B 1 160 ? 5.037 13.973 2.915 1.00 29.16 157 ASN B O 1
ATOM 2709 N N . GLY B 1 161 ? 4.257 11.920 3.314 1.00 28.63 158 GLY B N 1
ATOM 2710 C CA . GLY B 1 161 ? 5.590 11.397 3.497 1.00 28.97 158 GLY B CA 1
ATOM 2711 C C . GLY B 1 161 ? 6.097 11.364 4.940 1.00 29.68 158 GLY B C 1
ATOM 2712 O O . GLY B 1 161 ? 7.106 10.753 5.213 1.00 29.09 158 GLY B O 1
ATOM 2713 N N . ALA B 1 162 ? 5.383 11.998 5.861 1.00 29.35 159 ALA B N 1
ATOM 2714 C CA . ALA B 1 162 ? 5.855 12.152 7.233 1.00 29.34 159 ALA B CA 1
ATOM 2715 C C . ALA B 1 162 ? 5.880 10.741 7.852 1.00 29.01 159 ALA B C 1
ATOM 2716 O O . ALA B 1 162 ? 5.007 9.951 7.569 1.00 27.93 159 ALA B O 1
ATOM 2718 N N . GLU B 1 163 ? 6.873 10.424 8.645 1.00 29.17 160 GLU B N 1
ATOM 2719 C CA . GLU B 1 163 ? 6.767 9.156 9.391 1.00 31.21 160 GLU B CA 1
ATOM 2720 C C . GLU B 1 163 ? 6.545 9.409 10.863 1.00 29.18 160 GLU B C 1
ATOM 2721 O O . GLU B 1 163 ? 7.062 10.393 11.414 1.00 28.82 160 GLU B O 1
ATOM 2727 N N . LEU B 1 164 ? 5.738 8.559 11.503 1.00 27.35 161 LEU B N 1
ATOM 2728 C CA . LEU B 1 164 ? 5.612 8.659 12.963 1.00 26.22 161 LEU B CA 1
ATOM 2729 C C . LEU B 1 164 ? 5.176 7.336 13.548 1.00 25.26 161 LEU B C 1
ATOM 2730 O O . LEU B 1 164 ? 4.756 6.446 12.811 1.00 25.93 161 LEU B O 1
ATOM 2735 N N . GLN B 1 165 ? 5.243 7.256 14.869 1.00 24.86 162 GLN B N 1
ATOM 2736 C CA . GLN B 1 165 ? 4.848 6.033 15.547 1.00 23.42 162 GLN B CA 1
ATOM 2737 C C . GLN B 1 165 ? 3.335 6.074 15.760 1.00 23.21 162 GLN B C 1
ATOM 2738 O O . GLN B 1 165 ? 2.793 7.066 16.192 1.00 24.69 162 GLN B O 1
ATOM 2744 N N . VAL B 1 166 ? 2.686 4.947 15.486 1.00 22.51 163 VAL B N 1
ATOM 2745 C CA . VAL B 1 166 ? 1.280 4.752 15.692 1.00 22.44 163 VAL B CA 1
ATOM 2746 C C . VAL B 1 166 ? 1.036 3.465 16.477 1.00 22.99 163 VAL B C 1
ATOM 2747 O O . VAL B 1 166 ? 1.956 2.636 16.621 1.00 24.09 163 VAL B O 1
ATOM 2751 N N . SER B 1 167 ? -0.217 3.267 16.914 1.00 24.22 164 SER B N 1
ATOM 2752 C CA . SER B 1 167 ? -0.569 2.019 17.623 1.00 25.17 164 SER B CA 1
ATOM 2753 C C . SER B 1 167 ? -0.303 0.838 16.706 1.00 24.04 164 SER B C 1
ATOM 2754 O O . SER B 1 167 ? -0.521 0.857 15.489 1.00 25.43 164 SER B O 1
ATOM 2757 N N . ALA B 1 168 ? 0.097 -0.268 17.316 1.00 25.17 165 ALA B N 1
ATOM 2758 C CA . ALA B 1 168 ? 0.319 -1.431 16.569 1.00 24.30 165 ALA B CA 1
ATOM 2759 C C . ALA B 1 168 ? -0.940 -1.951 15.905 1.00 24.46 165 ALA B C 1
ATOM 2760 O O . ALA B 1 168 ? -0.854 -2.811 15.024 1.00 25.50 165 ALA B O 1
ATOM 2762 N N . PHE B 1 169 ? -2.095 -1.500 16.373 1.00 23.64 166 PHE B N 1
ATOM 2763 C CA . PHE B 1 169 ? -3.382 -1.933 15.816 1.00 24.09 166 PHE B CA 1
ATOM 2764 C C . PHE B 1 169 ? -3.818 -1.153 14.552 1.00 25.88 166 PHE B C 1
ATOM 2765 O O . PHE B 1 169 ? -4.796 -1.518 13.943 1.00 26.79 166 PHE B O 1
ATOM 2773 N N . CYS B 1 170 ? -3.094 -0.092 14.196 1.00 26.46 167 CYS B N 1
ATOM 2774 C CA . CYS B 1 170 ? -3.461 0.686 12.992 1.00 27.28 167 CYS B CA 1
ATOM 2775 C C . CYS B 1 170 ? -3.203 -0.112 11.720 1.00 27.82 167 CYS B C 1
ATOM 2776 O O . CYS B 1 170 ? -2.224 -0.907 11.653 1.00 27.41 167 CYS B O 1
ATOM 2779 N N . GLU B 1 171 ? -4.023 0.121 10.705 1.00 26.67 168 GLU B N 1
ATOM 2780 C CA . GLU B 1 171 ? -3.833 -0.526 9.411 1.00 27.97 168 GLU B CA 1
ATOM 2781 C C . GLU B 1 171 ? -3.754 0.560 8.337 1.00 27.81 168 GLU B C 1
ATOM 2782 O O . GLU B 1 171 ? -4.174 1.688 8.565 1.00 26.99 168 GLU B O 1
ATOM 2788 N N . ILE B 1 172 ? -3.219 0.193 7.184 1.00 26.90 169 ILE B N 1
ATOM 2789 C CA . ILE B 1 172 ? -3.241 1.067 5.994 1.00 27.08 169 ILE B CA 1
ATOM 2790 C C . ILE B 1 172 ? -4.639 1.568 5.745 1.00 28.18 169 ILE B C 1
ATOM 2791 O O . ILE B 1 172 ? -5.589 0.792 5.738 1.00 29.00 169 ILE B O 1
ATOM 2796 N N . GLY B 1 173 ? -4.789 2.877 5.555 1.00 27.21 170 GLY B N 1
ATOM 2797 C CA . GLY B 1 173 ? -6.129 3.399 5.329 1.00 28.44 170 GLY B CA 1
ATOM 2798 C C . GLY B 1 173 ? -6.801 3.978 6.553 1.00 28.45 170 GLY B C 1
ATOM 2799 O O . GLY B 1 173 ? -7.678 4.845 6.415 1.00 29.85 170 GLY B O 1
ATOM 2800 N N . ASP B 1 174 ? -6.441 3.526 7.762 1.00 27.26 171 ASP B N 1
ATOM 2801 C CA . ASP B 1 174 ? -7.034 4.141 8.970 1.00 27.91 171 ASP B CA 1
ATOM 2802 C C . ASP B 1 174 ? -6.744 5.648 9.034 1.00 28.59 171 ASP B C 1
ATOM 2803 O O . ASP B 1 174 ? -5.702 6.093 8.605 1.00 28.88 171 ASP B O 1
ATOM 2808 N N . SER B 1 175 ? -7.685 6.371 9.640 1.00 28.55 172 SER B N 1
ATOM 2809 C CA . SER B 1 175 ? -7.516 7.766 10.082 1.00 29.58 172 SER B CA 1
ATOM 2810 C C . SER B 1 175 ? -7.084 7.817 11.546 1.00 28.15 172 SER B C 1
ATOM 2811 O O . SER B 1 175 ? -7.630 7.088 12.409 1.00 28.32 172 SER B O 1
ATOM 2814 N N . ILE B 1 176 ? -6.091 8.647 11.843 1.00 27.27 173 ILE B N 1
ATOM 2815 C CA . ILE B 1 176 ? -5.600 8.800 13.215 1.00 25.09 173 ILE B CA 1
ATOM 2816 C C . ILE B 1 176 ? -5.689 10.270 13.650 1.00 26.41 173 ILE B C 1
ATOM 2817 O O . ILE B 1 176 ? -5.618 11.152 12.799 1.00 25.63 173 ILE B O 1
ATOM 2822 N N . GLU B 1 177 ? -5.923 10.518 14.939 1.00 26.37 174 GLU B N 1
ATOM 2823 C CA . GLU B 1 177 ? -5.777 11.854 15.464 1.00 26.46 174 GLU B CA 1
ATOM 2824 C C . GLU B 1 177 ? -4.336 12.040 15.828 1.00 26.42 174 GLU B C 1
ATOM 2825 O O . GLU B 1 177 ? -3.677 11.105 16.311 1.00 26.37 174 GLU B O 1
ATOM 2831 N N . ILE B 1 178 ? -3.821 13.250 15.648 1.00 25.26 175 ILE B N 1
ATOM 2832 C CA . ILE B 1 178 ? -2.470 13.561 15.968 1.00 25.77 175 ILE B CA 1
ATOM 2833 C C . ILE B 1 178 ? -2.487 14.842 16.809 1.00 28.20 175 ILE B C 1
ATOM 2834 O O . ILE B 1 178 ? -3.241 15.791 16.512 1.00 27.16 175 ILE B O 1
ATOM 2839 N N . ASP B 1 179 ? -1.699 14.829 17.874 1.00 28.02 176 ASP B N 1
ATOM 2840 C CA . ASP B 1 179 ? -1.527 16.056 18.689 1.00 29.91 176 ASP B CA 1
ATOM 2841 C C . ASP B 1 179 ? -0.421 16.910 18.106 1.00 29.57 176 ASP B C 1
ATOM 2842 O O . ASP B 1 179 ? 0.752 16.502 18.041 1.00 29.72 176 ASP B O 1
ATOM 2847 N N . THR B 1 180 ? -0.777 18.117 17.633 1.00 31.49 177 THR B N 1
ATOM 2848 C CA . THR B 1 180 ? 0.206 18.882 16.905 1.00 31.88 177 THR B CA 1
ATOM 2849 C C . THR B 1 180 ? 1.276 19.535 17.765 1.00 34.59 177 THR B C 1
ATOM 2850 O O . THR B 1 180 ? 2.368 19.795 17.270 1.00 35.68 177 THR B O 1
ATOM 2854 N N . ARG B 1 181 ? 0.984 19.752 19.057 1.00 37.19 178 ARG B N 1
ATOM 2855 C CA . ARG B 1 181 ? 1.990 20.253 20.014 1.00 39.65 178 ARG B CA 1
ATOM 2856 C C . ARG B 1 181 ? 3.181 19.302 20.089 1.00 39.76 178 ARG B C 1
ATOM 2857 O O . ARG B 1 181 ? 4.323 19.732 20.101 1.00 41.19 178 ARG B O 1
ATOM 2865 N N . THR B 1 182 ? 2.921 17.998 20.114 1.00 38.82 179 THR B N 1
ATOM 2866 C CA . THR B 1 182 ? 4.005 17.017 20.237 1.00 38.36 179 THR B CA 1
ATOM 2867 C C . THR B 1 182 ? 4.389 16.323 18.910 1.00 37.43 179 THR B C 1
ATOM 2868 O O . THR B 1 182 ? 5.502 15.794 18.761 1.00 38.32 179 THR B O 1
ATOM 2872 N N . GLY B 1 183 ? 3.451 16.329 17.965 1.00 36.05 180 GLY B N 1
ATOM 2873 C CA . GLY B 1 183 ? 3.562 15.576 16.717 1.00 34.81 180 GLY B CA 1
ATOM 2874 C C . GLY B 1 183 ? 3.270 14.104 16.899 1.00 34.14 180 GLY B C 1
ATOM 2875 O O . GLY B 1 183 ? 3.599 13.285 16.043 1.00 34.26 180 GLY B O 1
ATOM 2876 N N . GLU B 1 184 ? 2.608 13.776 17.999 1.00 31.93 181 GLU B N 1
ATOM 2877 C CA . GLU B 1 184 ? 2.396 12.377 18.356 1.00 31.03 181 GLU B CA 1
ATOM 2878 C C . GLU B 1 184 ? 1.017 11.870 18.083 1.00 28.76 181 GLU B C 1
ATOM 2879 O O . GLU B 1 184 ? 0.028 12.605 18.220 1.00 28.34 181 GLU B O 1
ATOM 2885 N N . TYR B 1 185 ? 0.950 10.579 17.723 1.00 27.18 182 TYR B N 1
ATOM 2886 C CA . TYR B 1 185 ? -0.311 9.846 17.582 1.00 27.23 182 TYR B CA 1
ATOM 2887 C C . TYR B 1 185 ? -1.121 9.972 18.883 1.00 29.03 182 TYR B C 1
ATOM 2888 O O . TYR B 1 185 ? -0.562 9.834 19.979 1.00 29.66 182 TYR B O 1
ATOM 2897 N N . LYS B 1 186 ? -2.433 10.161 18.754 1.00 28.34 183 LYS B N 1
ATOM 2898 C CA . LYS B 1 186 ? -3.319 10.206 19.901 1.00 31.29 183 LYS B CA 1
ATOM 2899 C C . LYS B 1 186 ? -4.252 8.975 19.869 1.00 32.12 183 LYS B C 1
ATOM 2900 O O . LYS B 1 186 ? -4.367 8.248 20.862 1.00 32.14 183 LYS B O 1
ATOM 2906 N N . SER B 1 187 ? -4.888 8.722 18.733 1.00 32.49 184 SER B N 1
ATOM 2907 C CA . SER B 1 187 ? -5.902 7.652 18.605 1.00 34.12 184 SER B CA 1
ATOM 2908 C C . SER B 1 187 ? -6.319 7.412 17.164 1.00 34.94 184 SER B C 1
ATOM 2909 O O . SER B 1 187 ? -6.081 8.254 16.301 1.00 34.44 184 SER B O 1
ATOM 2912 N N . ARG B 1 188 ? -6.930 6.255 16.932 1.00 35.24 185 ARG B N 1
ATOM 2913 C CA . ARG B 1 188 ? -7.654 5.917 15.728 1.00 38.12 185 ARG B CA 1
ATOM 2914 C C . ARG B 1 188 ? -9.058 6.511 15.788 1.00 40.53 185 ARG B C 1
ATOM 2915 O O . ARG B 1 188 ? -9.690 6.559 16.854 1.00 41.21 185 ARG B O 1
ATOM 2923 N N . VAL B 1 189 ? -9.561 6.956 14.651 1.00 42.92 186 VAL B N 1
ATOM 2924 C CA . VAL B 1 189 ? -10.963 7.353 14.563 1.00 46.19 186 VAL B CA 1
ATOM 2925 C C . VAL B 1 189 ? -11.852 6.106 14.693 1.00 47.60 186 VAL B C 1
ATOM 2926 O O . VAL B 1 189 ? -12.986 6.166 15.199 1.00 50.06 186 VAL B O 1
#

CATH classification: 2.30.30.30 (+2 more: 2.40.50.140, 2.40.50.140)

Sequence (373 aa):
MASMKTAQEFRAGQVANINGAPWVIQKAEFNKSGRNAAVVKMKLKNLLTGAGTETVFKADDKLEPIILDRKEVTYSYFADPLYVFMDSEFNQYEIEKDDLEGVLTFIEDGMTDICEAVFYNDKVISVELPTTIVRQIAYTEPAVRGDTSVMKTARLNNGAELQVSAFCEIGDSIEIDTRTGEYKSRVMKTAQEFRAGQVANINGAPWVIQKAEFNKSGRNAAVVKMKLKNLLTGAGTETVFKADDKLLEPIILDRKEVTYSYFADPLYVFMDSEFNQYEIEKDDLEGVLTFIEDGMTDICEAVFYNDKVISVELPTTIVRQIAYTEPAVRGDTSGKVMKTARLNNGAELQVSAFCEIGDSIEIDTRTGEYKSRV